Protein AF-0000000069270403 (afdb_homodimer)

Foldseek 3Di:
DAFDDWDDAQFWIKTAGPQQAIAIAGDCQQDRPPPVCRVVRHHFFDDWADARRKIWTAGPQQAIQIAHHCQQDNDPPVCRVVRGGFWDDWDGAHRWIWTAGPQQAIQIAHHCQQDNDPPVCRVVRGGQFDDWDHANRWIWTAGPQQAIQIAHHCQQDRPPPVCRVVRGGFWDDWDYYHRKIWTAGQQQFIQIAHHCVPTNDPPVCRVVRRHHRDDDDD/DAWDDWDDAQFWIKTADPQQAIQIAGDCQQDRPPPVCRVVRHHFFDDWADARRKIWTAGPQQAIQIAHHCQQDNDPPVCRVVRGGFWDDWDGAHRWIWTAGPQQAIQIAHHCQQDNDPPVCRVVRGGQFDDWDHANRWIWTAGPQQAIQIAHHCQQDRPPPVCRVVRGGFWDDWDYYHRKIWTAGQQQFIQIAHHCVPTNDPPVCRVVRRHHRDDDDD

Structure (mmCIF, N/CA/C/O backbone):
data_AF-0000000069270403-model_v1
#
loop_
_entity.id
_entity.type
_entity.pdbx_description
1 polymer 'Uncharacterized protein'
#
loop_
_atom_site.group_PDB
_atom_site.id
_atom_site.type_symbol
_atom_site.label_atom_id
_atom_site.label_alt_id
_atom_site.label_comp_id
_atom_site.label_asym_id
_atom_site.label_entity_id
_atom_site.label_seq_id
_atom_site.pdbx_PDB_ins_code
_atom_site.Cartn_x
_atom_site.Cartn_y
_atom_site.Cartn_z
_atom_site.occupancy
_atom_site.B_iso_or_equiv
_atom_site.auth_seq_id
_atom_site.auth_comp_id
_atom_site.auth_asym_id
_atom_site.auth_atom_id
_atom_site.pdbx_PDB_model_num
ATOM 1 N N . GLU A 1 1 ? -22.312 -12.078 11.703 1 66.5 1 GLU A N 1
ATOM 2 C CA . GLU A 1 1 ? -20.875 -12.281 11.539 1 66.5 1 GLU A CA 1
ATOM 3 C C . GLU A 1 1 ? -20.219 -11.062 10.898 1 66.5 1 GLU A C 1
ATOM 5 O O . GLU A 1 1 ? -20.828 -10.391 10.062 1 66.5 1 GLU A O 1
ATOM 10 N N . GLY A 1 2 ? -19.234 -10.477 11.453 1 81.5 2 GLY A N 1
ATOM 11 C CA . GLY A 1 2 ? -18.734 -9.133 11.203 1 81.5 2 GLY A CA 1
ATOM 12 C C . GLY A 1 2 ? -17.656 -9.094 10.133 1 81.5 2 GLY A C 1
ATOM 13 O O . GLY A 1 2 ? -17.125 -10.125 9.742 1 81.5 2 GLY A O 1
ATOM 14 N N . VAL A 1 3 ? -17.484 -7.992 9.484 1 86.19 3 VAL A N 1
ATOM 15 C CA . VAL A 1 3 ? -16.453 -7.738 8.477 1 86.19 3 VAL A CA 1
ATOM 16 C C . VAL A 1 3 ? -15.078 -7.77 9.133 1 86.19 3 VAL A C 1
ATOM 18 O O . VAL A 1 3 ? -14.859 -7.125 10.164 1 86.19 3 VAL A O 1
ATOM 21 N N . VAL A 1 4 ? -14.117 -8.531 8.586 1 86 4 VAL A N 1
ATOM 22 C CA . VAL A 1 4 ? -12.797 -8.656 9.188 1 86 4 VAL A CA 1
ATOM 23 C C . VAL A 1 4 ? -11.75 -8.016 8.281 1 86 4 VAL A C 1
ATOM 25 O O . VAL A 1 4 ? -10.641 -7.703 8.719 1 86 4 VAL A O 1
ATOM 28 N N . GLN A 1 5 ? -12.016 -7.809 7.066 1 89.25 5 GLN A N 1
ATOM 29 C CA . GLN A 1 5 ? -11.125 -7.176 6.102 1 89.25 5 GLN A CA 1
ATOM 30 C C . GLN A 1 5 ? -11.914 -6.449 5.012 1 89.25 5 GLN A C 1
ATOM 32 O O . GLN A 1 5 ? -12.922 -6.969 4.52 1 89.25 5 GLN A O 1
ATOM 37 N N . ILE A 1 6 ? -11.516 -5.203 4.633 1 93 6 ILE A N 1
ATOM 38 C CA . ILE A 1 6 ? -11.992 -4.531 3.428 1 93 6 ILE A CA 1
ATOM 39 C C . ILE A 1 6 ? -10.805 -4.145 2.547 1 93 6 ILE A C 1
ATOM 41 O O . ILE A 1 6 ? -9.797 -3.643 3.043 1 93 6 ILE A O 1
ATOM 45 N N . VAL A 1 7 ? -10.93 -4.457 1.303 1 94.62 7 VAL A N 1
ATOM 46 C CA . VAL A 1 7 ? -9.906 -4.109 0.329 1 94.62 7 VAL A CA 1
ATOM 47 C C . VAL A 1 7 ? -10.539 -3.418 -0.874 1 94.62 7 VAL A C 1
ATOM 49 O O . VAL A 1 7 ? -11.633 -3.793 -1.307 1 94.62 7 VAL A O 1
ATOM 52 N N . GLY A 1 8 ? -9.852 -2.371 -1.312 1 95.5 8 GLY A N 1
ATOM 53 C CA . GLY A 1 8 ? -10.305 -1.69 -2.512 1 95.5 8 GLY A CA 1
ATOM 54 C C . GLY A 1 8 ? -9.344 -1.823 -3.678 1 95.5 8 GLY A C 1
ATOM 55 O O . GLY A 1 8 ? -8.125 -1.783 -3.492 1 95.5 8 GLY A O 1
ATOM 56 N N . ASN A 1 9 ? -9.875 -2.117 -4.797 1 97.12 9 ASN A N 1
ATOM 57 C CA . ASN A 1 9 ? -9.125 -1.795 -6.008 1 97.12 9 ASN A CA 1
ATOM 58 C C . ASN A 1 9 ? -9.477 -0.404 -6.527 1 97.12 9 ASN A C 1
ATOM 60 O O . ASN A 1 9 ? -9.984 0.434 -5.781 1 97.12 9 ASN A O 1
ATOM 64 N N . ASP A 1 10 ? -9.18 -0.104 -7.727 1 96.69 10 ASP A N 1
ATOM 65 C CA . ASP A 1 10 ? -9.375 1.269 -8.188 1 96.69 10 ASP A CA 1
ATOM 66 C C . ASP A 1 10 ? -10.859 1.573 -8.383 1 96.69 10 ASP A C 1
ATOM 68 O O . ASP A 1 10 ? -11.25 2.736 -8.5 1 96.69 10 ASP A O 1
ATOM 72 N N . TYR A 1 11 ? -11.688 0.527 -8.398 1 97.25 11 TYR A N 1
ATOM 73 C CA . TYR A 1 11 ? -13.055 0.719 -8.883 1 97.25 11 TYR A CA 1
ATOM 74 C C . TYR A 1 11 ? -14.062 0.115 -7.918 1 97.25 11 TYR A C 1
ATOM 76 O O . TYR A 1 11 ? -15.273 0.311 -8.07 1 97.25 11 TYR A O 1
ATOM 84 N N . ALA A 1 12 ? -13.625 -0.629 -6.953 1 97.69 12 ALA A N 1
ATOM 85 C CA . ALA A 1 12 ? -14.555 -1.398 -6.133 1 97.69 12 ALA A CA 1
ATOM 86 C C . ALA A 1 12 ? -13.93 -1.761 -4.789 1 97.69 12 ALA A C 1
ATOM 88 O O . ALA A 1 12 ? -12.727 -1.577 -4.586 1 97.69 12 ALA A O 1
ATOM 89 N N . PHE A 1 13 ? -14.758 -2.154 -3.906 1 96.56 13 PHE A N 1
ATOM 90 C CA . PHE A 1 13 ? -14.336 -2.719 -2.627 1 96.56 13 PHE A CA 1
ATOM 91 C C . PHE A 1 13 ? -14.789 -4.168 -2.504 1 96.56 13 PHE A C 1
ATOM 93 O O . PHE A 1 13 ? -15.789 -4.57 -3.109 1 96.56 13 PHE A O 1
ATOM 100 N N . ALA A 1 14 ? -14.086 -4.957 -1.771 1 95.75 14 ALA A N 1
ATOM 101 C CA . ALA A 1 14 ? -14.469 -6.289 -1.311 1 95.75 14 ALA A CA 1
ATOM 102 C C . ALA A 1 14 ? -14.273 -6.426 0.197 1 95.75 14 ALA A C 1
ATOM 104 O O . ALA A 1 14 ? -13.242 -6.02 0.735 1 95.75 14 ALA A O 1
ATOM 105 N N . ALA A 1 15 ? -15.219 -6.926 0.863 1 93.31 15 ALA A N 1
ATOM 106 C CA . ALA A 1 15 ? -15.172 -7.16 2.305 1 93.31 15 ALA A CA 1
ATOM 107 C C . ALA A 1 15 ? -15.211 -8.648 2.621 1 93.31 15 ALA A C 1
ATOM 109 O O . ALA A 1 15 ? -16.078 -9.375 2.117 1 93.31 15 ALA A O 1
ATOM 110 N N . ALA A 1 16 ? -14.305 -9.148 3.352 1 92.56 16 ALA A N 1
ATOM 111 C CA . ALA A 1 16 ? -14.336 -10.508 3.893 1 92.56 16 ALA A CA 1
ATOM 112 C C . ALA A 1 16 ? -14.914 -10.523 5.305 1 92.56 16 ALA A C 1
ATOM 114 O O . ALA A 1 16 ? -14.578 -9.672 6.129 1 92.56 16 ALA A O 1
ATOM 115 N N . LYS A 1 17 ? -15.734 -11.477 5.555 1 90.94 17 LYS A N 1
ATOM 116 C CA . LYS A 1 17 ? -16.391 -11.594 6.852 1 90.94 17 LYS A CA 1
ATOM 117 C C . LYS A 1 17 ? -15.773 -12.711 7.684 1 90.94 17 LYS A C 1
ATOM 119 O O . LYS A 1 17 ? -15.031 -13.547 7.16 1 90.94 17 LYS A O 1
ATOM 124 N N . SER A 1 18 ? -16.188 -12.758 8.984 1 88.31 18 SER A N 1
ATOM 125 C CA . SER A 1 18 ? -15.617 -13.711 9.93 1 88.31 18 SER A CA 1
ATOM 126 C C . SER A 1 18 ? -16.062 -15.133 9.609 1 88.31 18 SER A C 1
ATOM 128 O O . SER A 1 18 ? -15.383 -16.094 9.977 1 88.31 18 SER A O 1
ATOM 130 N N . ASP A 1 19 ? -17.203 -15.352 8.914 1 90.12 19 ASP A N 1
ATOM 131 C CA . ASP A 1 19 ? -17.672 -16.688 8.547 1 90.12 19 ASP A CA 1
ATOM 132 C C . ASP A 1 19 ? -17.016 -17.156 7.258 1 90.12 19 ASP A C 1
ATOM 134 O O . ASP A 1 19 ? -17.312 -18.25 6.773 1 90.12 19 ASP A O 1
ATOM 138 N N . GLY A 1 20 ? -16.156 -16.359 6.727 1 93.38 20 GLY A N 1
ATOM 139 C CA . GLY A 1 20 ? -15.383 -16.734 5.559 1 93.38 20 GLY A CA 1
ATOM 140 C C . GLY A 1 20 ? -16.031 -16.344 4.25 1 93.38 20 GLY A C 1
ATOM 141 O O . GLY A 1 20 ? -15.555 -16.703 3.174 1 93.38 20 GLY A O 1
ATOM 142 N N . SER A 1 21 ? -17.172 -15.648 4.285 1 94.5 21 SER A N 1
ATOM 143 C CA . SER A 1 21 ? -17.828 -15.188 3.062 1 94.5 21 SER A CA 1
ATOM 144 C C . SER A 1 21 ? -17.266 -13.836 2.613 1 94.5 21 SER A C 1
ATOM 146 O O . SER A 1 21 ? -16.547 -13.18 3.365 1 94.5 21 SER A O 1
ATOM 148 N N . VAL A 1 22 ? -17.609 -13.43 1.358 1 95.06 22 VAL A N 1
ATOM 149 C CA . VAL A 1 22 ? -17.109 -12.195 0.774 1 95.06 22 VAL A CA 1
ATOM 150 C C . VAL A 1 22 ? -18.266 -11.406 0.164 1 95.06 22 VAL A C 1
ATOM 152 O O . VAL A 1 22 ? -19.156 -11.984 -0.46 1 95.06 22 VAL A O 1
ATOM 155 N N . ILE A 1 23 ? -18.266 -10.086 0.324 1 94.62 23 ILE A N 1
ATOM 156 C CA . ILE A 1 23 ? -19.188 -9.156 -0.307 1 94.62 23 ILE A CA 1
ATOM 157 C C . ILE A 1 23 ? -18.422 -8.117 -1.118 1 94.62 23 ILE A C 1
ATOM 159 O O . ILE A 1 23 ? -17.453 -7.527 -0.623 1 94.62 23 ILE A O 1
ATOM 163 N N . SER A 1 24 ? -18.781 -7.941 -2.348 1 96 24 SER A N 1
ATOM 164 C CA . SER A 1 24 ? -18.156 -6.922 -3.184 1 96 24 SER A CA 1
ATOM 165 C C . SER A 1 24 ? -19.172 -5.883 -3.646 1 96 24 SER A C 1
ATOM 167 O O . SER A 1 24 ? -20.359 -6.184 -3.766 1 96 24 SER A O 1
ATOM 169 N N . TRP A 1 25 ? -18.781 -4.68 -3.822 1 96.5 25 TRP A N 1
ATOM 170 C CA . TRP A 1 25 ? -19.625 -3.619 -4.371 1 96.5 25 TRP A CA 1
ATOM 171 C C . TRP A 1 25 ? -18.781 -2.592 -5.125 1 96.5 25 TRP A C 1
ATOM 173 O O . TRP A 1 25 ? -17.562 -2.564 -4.992 1 96.5 25 TRP A O 1
ATOM 183 N N . GLY A 1 26 ? -19.406 -1.693 -5.922 1 97.31 26 GLY A N 1
ATOM 184 C CA . GLY A 1 26 ? -18.75 -0.756 -6.816 1 97.31 26 GLY A CA 1
ATOM 185 C C . GLY A 1 26 ? -19.031 -1.025 -8.281 1 97.31 26 GLY A C 1
ATOM 186 O O . GLY A 1 26 ? -20.141 -1.45 -8.633 1 97.31 26 GLY A O 1
ATOM 187 N N . ASP A 1 27 ? -18.016 -0.775 -9.125 1 97.81 27 ASP A N 1
ATOM 188 C CA . ASP A 1 27 ? -18.188 -0.987 -10.555 1 97.81 27 ASP A CA 1
ATOM 189 C C . ASP A 1 27 ? -18.312 -2.473 -10.883 1 97.81 27 ASP A C 1
ATOM 191 O O . ASP A 1 27 ? -17.406 -3.258 -10.586 1 97.81 27 ASP A O 1
ATOM 195 N N . SER A 1 28 ? -19.312 -2.836 -11.547 1 97.19 28 SER A N 1
ATOM 196 C CA . SER A 1 28 ? -19.641 -4.242 -11.75 1 97.19 28 SER A CA 1
ATOM 197 C C . SER A 1 28 ? -18.594 -4.938 -12.617 1 97.19 28 SER A C 1
ATOM 199 O O . SER A 1 28 ? -18.266 -6.102 -12.383 1 97.19 28 SER A O 1
ATOM 201 N N . GLY A 1 29 ? -18.031 -4.301 -13.516 1 97.19 29 GLY A N 1
ATOM 202 C CA . GLY A 1 29 ? -17.094 -4.902 -14.453 1 97.19 29 GLY A CA 1
ATOM 203 C C . GLY A 1 29 ? -15.68 -5 -13.906 1 97.19 29 GLY A C 1
ATOM 204 O O . GLY A 1 29 ? -14.844 -5.727 -14.445 1 97.19 29 GLY A O 1
ATOM 205 N N . GLN A 1 30 ? -15.453 -4.309 -12.797 1 98.06 30 GLN A N 1
ATOM 206 C CA . GLN A 1 30 ? -14.094 -4.211 -12.289 1 98.06 30 GLN A CA 1
ATOM 207 C C . GLN A 1 30 ? -14 -4.715 -10.852 1 98.06 30 GLN A C 1
ATOM 209 O O . GLN A 1 30 ? -13.172 -4.238 -10.078 1 98.06 30 GLN A O 1
ATOM 214 N N . GLY A 1 31 ? -14.875 -5.68 -10.461 1 97.75 31 GLY A N 1
ATOM 215 C CA . GLY A 1 31 ? -14.766 -6.359 -9.188 1 97.75 31 GLY A CA 1
ATOM 216 C C . GLY A 1 31 ? -15.922 -6.074 -8.25 1 97.75 31 GLY A C 1
ATOM 217 O O . GLY A 1 31 ? -16.047 -6.703 -7.199 1 97.75 31 GLY A O 1
ATOM 218 N N . GLY A 1 32 ? -16.766 -5.133 -8.688 1 97.75 32 GLY A N 1
ATOM 219 C CA . GLY A 1 32 ? -17.906 -4.793 -7.84 1 97.75 32 GLY A CA 1
ATOM 220 C C . GLY A 1 32 ? -19 -5.852 -7.852 1 97.75 32 GLY A C 1
ATOM 221 O O . GLY A 1 32 ? -19.859 -5.867 -6.973 1 97.75 32 GLY A O 1
ATOM 222 N N . ASP A 1 33 ? -19 -6.656 -8.875 1 97.5 33 ASP A N 1
ATOM 223 C CA . ASP A 1 33 ? -19.953 -7.75 -9.008 1 97.5 33 ASP A CA 1
ATOM 224 C C . ASP A 1 33 ? -19.25 -9.109 -8.945 1 97.5 33 ASP A C 1
ATOM 226 O O . ASP A 1 33 ? -18.516 -9.469 -9.859 1 97.5 33 ASP A O 1
ATOM 230 N N . SER A 1 34 ? -19.5 -9.883 -7.844 1 96.44 34 SER A N 1
ATOM 231 C CA . SER A 1 34 ? -18.891 -11.195 -7.676 1 96.44 34 SER A CA 1
ATOM 232 C C . SER A 1 34 ? -19.906 -12.312 -7.93 1 96.44 34 SER A C 1
ATOM 234 O O . SER A 1 34 ? -19.688 -13.453 -7.5 1 96.44 34 SER A O 1
ATOM 236 N N . SER A 1 35 ? -21.016 -12.078 -8.562 1 95.94 35 SER A N 1
ATOM 237 C CA . SER A 1 35 ? -22.109 -13.016 -8.711 1 95.94 35 SER A CA 1
ATOM 238 C C . SER A 1 35 ? -21.656 -14.297 -9.406 1 95.94 35 SER A C 1
ATOM 240 O O . SER A 1 35 ? -22.141 -15.391 -9.086 1 95.94 35 SER A O 1
ATOM 242 N N . ARG A 1 36 ? -20.734 -14.234 -10.32 1 94.75 36 ARG A N 1
ATOM 243 C CA . ARG A 1 36 ? -20.297 -15.383 -11.109 1 94.75 36 ARG A CA 1
ATOM 244 C C . ARG A 1 36 ? -19.562 -16.391 -10.234 1 94.75 36 ARG A C 1
ATOM 246 O O . ARG A 1 36 ? -19.469 -17.562 -10.578 1 94.75 36 ARG A O 1
ATOM 253 N N . VAL A 1 37 ? -19 -15.93 -9.141 1 96.94 37 VAL A N 1
ATOM 254 C CA . VAL A 1 37 ? -18.234 -16.828 -8.281 1 96.94 37 VAL A CA 1
ATOM 255 C C . VAL A 1 37 ? -18.828 -16.828 -6.875 1 96.94 37 VAL A C 1
ATOM 257 O O . VAL A 1 37 ? -18.188 -17.266 -5.918 1 96.94 37 VAL A O 1
ATOM 260 N N . GLU A 1 38 ? -19.953 -16.297 -6.691 1 95.75 38 GLU A N 1
ATOM 261 C CA . GLU A 1 38 ? -20.578 -16.109 -5.387 1 95.75 38 GLU A CA 1
ATOM 262 C C . GLU A 1 38 ? -20.656 -17.422 -4.609 1 95.75 38 GLU A C 1
ATOM 264 O O . GLU A 1 38 ? -20.438 -17.438 -3.396 1 95.75 38 GLU A O 1
ATOM 269 N N . ASP A 1 39 ? -21 -18.547 -5.238 1 96.56 39 ASP A N 1
ATOM 270 C CA . ASP A 1 39 ? -21.141 -19.844 -4.594 1 96.56 39 ASP A CA 1
ATOM 271 C C . ASP A 1 39 ? -19.812 -20.297 -3.98 1 96.56 39 ASP A C 1
ATOM 273 O O . ASP A 1 39 ? -19.797 -21.078 -3.023 1 96.56 39 ASP A O 1
ATOM 277 N N . ARG A 1 40 ? -18.719 -19.844 -4.492 1 97.19 40 ARG A N 1
ATOM 278 C CA . ARG A 1 40 ? -17.391 -20.219 -4.031 1 97.19 40 ARG A CA 1
ATOM 279 C C . ARG A 1 40 ? -16.859 -19.25 -2.984 1 97.19 40 ARG A C 1
ATOM 281 O O . ARG A 1 40 ? -15.805 -19.469 -2.396 1 97.19 40 ARG A O 1
ATOM 288 N N . LEU A 1 41 ? -17.562 -18.172 -2.789 1 97.25 41 LEU A N 1
ATOM 289 C CA . LEU A 1 41 ? -17.141 -17.125 -1.864 1 97.25 41 LEU A CA 1
ATOM 290 C C . LEU A 1 41 ? -18.016 -17.125 -0.613 1 97.25 41 LEU A C 1
ATOM 292 O O . LEU A 1 41 ? -18.062 -16.125 0.11 1 97.25 41 LEU A O 1
ATOM 296 N N . GLN A 1 42 ? -18.641 -18.188 -0.296 1 96.5 42 GLN A N 1
ATOM 297 C CA . GLN A 1 42 ? -19.594 -18.219 0.8 1 96.5 42 GLN A CA 1
ATOM 298 C C . GLN A 1 42 ? -18.922 -18.641 2.107 1 96.5 42 GLN A C 1
ATOM 300 O O . GLN A 1 42 ? -19.5 -18.469 3.186 1 96.5 42 GLN A O 1
ATOM 305 N N . GLU A 1 43 ? -17.766 -19.219 1.954 1 95.69 43 GLU A N 1
ATOM 306 C CA . GLU A 1 43 ? -17.078 -19.688 3.16 1 95.69 43 GLU A CA 1
ATOM 307 C C . GLU A 1 43 ? -15.594 -19.906 2.9 1 95.69 43 GLU A C 1
ATOM 309 O O . GLU A 1 43 ? -15.164 -19.984 1.747 1 95.69 43 GLU A O 1
ATOM 314 N N . GLY A 1 44 ? -14.836 -19.875 3.938 1 96.25 44 GLY A N 1
ATOM 315 C CA . GLY A 1 44 ? -13.469 -20.375 3.912 1 96.25 44 GLY A CA 1
ATOM 316 C C . GLY A 1 44 ? -12.461 -19.328 3.48 1 96.25 44 GLY A C 1
ATOM 317 O O . GLY A 1 44 ? -11.25 -19.562 3.516 1 96.25 44 GLY A O 1
ATOM 318 N N . VAL A 1 45 ? -12.898 -18.094 3.057 1 95.44 45 VAL A N 1
ATOM 319 C CA . VAL A 1 45 ? -11.977 -17.062 2.613 1 95.44 45 VAL A CA 1
ATOM 320 C C . VAL A 1 45 ? -11.211 -16.5 3.811 1 95.44 45 VAL A C 1
ATOM 322 O O . VAL A 1 45 ? -11.805 -16.156 4.832 1 95.44 45 VAL A O 1
ATOM 325 N N . VAL A 1 46 ? -9.898 -16.359 3.68 1 93.5 46 VAL A N 1
ATOM 326 C CA . VAL A 1 46 ? -9.07 -15.891 4.789 1 93.5 46 VAL A CA 1
ATOM 327 C C . VAL A 1 46 ? -8.375 -14.594 4.398 1 93.5 46 VAL A C 1
ATOM 329 O O . VAL A 1 46 ? -7.945 -13.828 5.266 1 93.5 46 VAL A O 1
ATOM 332 N N . GLN A 1 47 ? -8.312 -14.344 3.137 1 93.81 47 GLN A N 1
ATOM 333 C CA . GLN A 1 47 ? -7.695 -13.117 2.66 1 93.81 47 GLN A CA 1
ATOM 334 C C . GLN A 1 47 ? -8.227 -12.727 1.282 1 93.81 47 GLN A C 1
ATOM 336 O O . GLN A 1 47 ? -8.438 -13.594 0.43 1 93.81 47 GLN A O 1
ATOM 341 N N . VAL A 1 48 ? -8.414 -11.414 1.071 1 96.31 48 VAL A N 1
ATOM 342 C CA . VAL A 1 48 ? -8.711 -10.883 -0.256 1 96.31 48 VAL A CA 1
ATOM 343 C C . VAL A 1 48 ? -7.605 -9.922 -0.685 1 96.31 48 VAL A C 1
ATOM 345 O O . VAL A 1 48 ? -7.145 -9.102 0.112 1 96.31 48 VAL A O 1
ATOM 348 N N . VAL A 1 49 ? -7.164 -10.055 -1.89 1 96.81 49 VAL A N 1
ATOM 349 C CA . VAL A 1 49 ? -6.152 -9.18 -2.48 1 96.81 49 VAL A CA 1
ATOM 350 C C . VAL A 1 49 ? -6.715 -8.523 -3.74 1 96.81 49 VAL A C 1
ATOM 352 O O . VAL A 1 49 ? -7.555 -9.102 -4.434 1 96.81 49 VAL A O 1
ATOM 355 N N . ALA A 1 50 ? -6.262 -7.305 -3.926 1 97.38 50 ALA A N 1
ATOM 356 C CA . ALA A 1 50 ? -6.715 -6.578 -5.109 1 97.38 50 ALA A CA 1
ATOM 357 C C . ALA A 1 50 ? -5.547 -6.254 -6.035 1 97.38 50 ALA A C 1
ATOM 359 O O . ALA A 1 50 ? -4.395 -6.211 -5.598 1 97.38 50 ALA A O 1
ATOM 360 N N . ASN A 1 51 ? -5.773 -6.129 -7.277 1 97.19 51 ASN A N 1
ATOM 361 C CA . ASN A 1 51 ? -4.949 -5.336 -8.18 1 97.19 51 ASN A CA 1
ATOM 362 C C . ASN A 1 51 ? -5.703 -4.113 -8.695 1 97.19 51 ASN A C 1
ATOM 364 O O . ASN A 1 51 ? -6.488 -3.508 -7.969 1 97.19 51 ASN A O 1
ATOM 368 N N . GLY A 1 52 ? -5.453 -3.648 -9.844 1 96.94 52 GLY A N 1
ATOM 369 C CA . GLY A 1 52 ? -6.086 -2.418 -10.289 1 96.94 52 GLY A CA 1
ATOM 370 C C . GLY A 1 52 ? -7.578 -2.568 -10.523 1 96.94 52 GLY A C 1
ATOM 371 O O . GLY A 1 52 ? -8.344 -1.625 -10.312 1 96.94 52 GLY A O 1
ATOM 372 N N . ALA A 1 53 ? -7.984 -3.754 -10.984 1 98.19 53 ALA A N 1
ATOM 373 C CA . ALA A 1 53 ? -9.383 -3.869 -11.398 1 98.19 53 ALA A CA 1
ATOM 374 C C . ALA A 1 53 ? -9.922 -5.27 -11.125 1 98.19 53 ALA A C 1
ATOM 376 O O . ALA A 1 53 ? -10.906 -5.691 -11.734 1 98.19 53 ALA A O 1
ATOM 377 N N . ALA A 1 54 ? -9.281 -6.004 -10.32 1 98.44 54 ALA A N 1
ATOM 378 C CA . ALA A 1 54 ? -9.711 -7.367 -10.016 1 98.44 54 ALA A CA 1
ATOM 379 C C . ALA A 1 54 ? -9.344 -7.75 -8.578 1 98.44 54 ALA A C 1
ATOM 381 O O . ALA A 1 54 ? -8.516 -7.086 -7.949 1 98.44 54 ALA A O 1
ATOM 382 N N . PHE A 1 55 ? -10 -8.75 -8.094 1 98.38 55 PHE A N 1
ATOM 383 C CA . PHE A 1 55 ? -9.734 -9.289 -6.762 1 98.38 55 PHE A CA 1
ATOM 384 C C . PHE A 1 55 ? -9.359 -10.766 -6.836 1 98.38 55 PHE A C 1
ATOM 386 O O . PHE A 1 55 ? -9.766 -11.469 -7.766 1 98.38 55 PHE A O 1
ATOM 393 N N . ALA A 1 56 ? -8.594 -11.227 -5.918 1 98.5 56 ALA A N 1
ATOM 394 C CA . ALA A 1 56 ? -8.297 -12.633 -5.656 1 98.5 56 ALA A CA 1
ATOM 395 C C . ALA A 1 56 ? -8.539 -12.984 -4.191 1 98.5 56 ALA A C 1
ATOM 397 O O . ALA A 1 56 ? -7.973 -12.352 -3.295 1 98.5 56 ALA A O 1
ATOM 398 N N . ALA A 1 57 ? -9.359 -13.922 -3.889 1 97.88 57 ALA A N 1
ATOM 399 C CA . ALA A 1 57 ? -9.633 -14.414 -2.543 1 97.88 57 ALA A CA 1
ATOM 400 C C . ALA A 1 57 ? -8.891 -15.719 -2.275 1 97.88 57 ALA A C 1
ATOM 402 O O . ALA A 1 57 ? -8.977 -16.672 -3.064 1 97.88 57 ALA A O 1
ATOM 403 N N . VAL A 1 58 ? -8.18 -15.797 -1.256 1 97.5 58 VAL A N 1
ATOM 404 C CA . VAL A 1 58 ? -7.477 -17 -0.829 1 97.5 58 VAL A CA 1
ATOM 405 C C . VAL A 1 58 ? -8.273 -17.703 0.27 1 97.5 58 VAL A C 1
ATOM 407 O O . VAL A 1 58 ? -8.664 -17.078 1.256 1 97.5 58 VAL A O 1
ATOM 410 N N . LYS A 1 59 ? -8.461 -18.953 0.126 1 97.19 59 LYS A N 1
ATOM 411 C CA . LYS A 1 59 ? -9.211 -19.734 1.109 1 97.19 59 LYS A CA 1
ATOM 412 C C . LYS A 1 59 ? -8.273 -20.469 2.059 1 97.19 59 LYS A C 1
ATOM 414 O O . LYS A 1 59 ? -7.078 -20.594 1.791 1 97.19 59 LYS A O 1
ATOM 419 N N . SER A 1 60 ? -8.82 -21 3.146 1 96.44 60 SER A N 1
ATOM 420 C CA . SER A 1 60 ? -8.055 -21.688 4.184 1 96.44 60 SER A CA 1
ATOM 421 C C . SER A 1 60 ? -7.398 -22.953 3.641 1 96.44 60 SER A C 1
ATOM 423 O O . SER A 1 60 ? -6.359 -23.391 4.145 1 96.44 60 SER A O 1
ATOM 425 N N . ASP A 1 61 ? -7.953 -23.578 2.611 1 95.44 61 ASP A N 1
ATOM 426 C CA . ASP A 1 61 ? -7.375 -24.781 2.031 1 95.44 61 ASP A CA 1
ATOM 427 C C . ASP A 1 61 ? -6.332 -24.438 0.97 1 95.44 61 ASP A C 1
ATOM 429 O O . ASP A 1 61 ? -5.773 -25.328 0.33 1 95.44 61 ASP A O 1
ATOM 433 N N . GLY A 1 62 ? -6.137 -23.203 0.758 1 97.06 62 GLY A N 1
ATOM 434 C CA . GLY A 1 62 ? -5.105 -22.75 -0.159 1 97.06 62 GLY A CA 1
ATOM 435 C C . GLY A 1 62 ? -5.609 -22.547 -1.576 1 97.06 62 GLY A C 1
ATOM 436 O O . GLY A 1 62 ? -4.828 -22.25 -2.484 1 97.06 62 GLY A O 1
ATOM 437 N N . SER A 1 63 ? -6.887 -22.781 -1.837 1 97.94 63 SER A N 1
ATOM 438 C CA . SER A 1 63 ? -7.422 -22.484 -3.162 1 97.94 63 SER A CA 1
ATOM 439 C C . SER A 1 63 ? -7.641 -20.984 -3.348 1 97.94 63 SER A C 1
ATOM 441 O O . SER A 1 63 ? -7.688 -20.234 -2.371 1 97.94 63 SER A O 1
ATOM 443 N N . VAL A 1 64 ? -7.746 -20.516 -4.602 1 98.38 64 VAL A N 1
ATOM 444 C CA . VAL A 1 64 ? -7.875 -19.094 -4.922 1 98.38 64 VAL A CA 1
ATOM 445 C C . VAL A 1 64 ? -9.07 -18.875 -5.848 1 98.38 64 VAL A C 1
ATOM 447 O O . VAL A 1 64 ? -9.25 -19.609 -6.82 1 98.38 64 VAL A O 1
ATOM 450 N N . ILE A 1 65 ? -9.875 -17.891 -5.578 1 98.56 65 ILE A N 1
ATOM 451 C CA . ILE A 1 65 ? -11.008 -17.484 -6.398 1 98.56 65 ILE A CA 1
ATOM 452 C C . ILE A 1 65 ? -10.805 -16.047 -6.879 1 98.56 65 ILE A C 1
ATOM 454 O O . ILE A 1 65 ? -10.516 -15.148 -6.082 1 98.56 65 ILE A O 1
ATOM 458 N N . THR A 1 66 ? -10.945 -15.867 -8.156 1 98.56 66 THR A N 1
ATOM 459 C CA . THR A 1 66 ? -10.727 -14.531 -8.695 1 98.56 66 THR A CA 1
ATOM 460 C C . THR A 1 66 ? -11.992 -13.992 -9.352 1 98.56 66 THR A C 1
ATOM 462 O O . THR A 1 66 ? -12.844 -14.766 -9.805 1 98.56 66 THR A O 1
ATOM 465 N N . TRP A 1 67 ? -12.203 -12.695 -9.352 1 98.44 67 TRP A N 1
ATOM 466 C CA . TRP A 1 67 ? -13.281 -12.031 -10.078 1 98.44 67 TRP A CA 1
ATOM 467 C C . TRP A 1 67 ? -12.906 -10.594 -10.414 1 98.44 67 TRP A C 1
ATOM 469 O O . TRP A 1 67 ? -11.922 -10.062 -9.883 1 98.44 67 TRP A O 1
ATOM 479 N N . GLY A 1 68 ? -13.672 -9.914 -11.312 1 98.31 68 GLY A N 1
ATOM 480 C CA . GLY A 1 68 ? -13.391 -8.578 -11.82 1 98.31 68 GLY A CA 1
ATOM 481 C C . GLY A 1 68 ? -13.102 -8.562 -13.312 1 98.31 68 GLY A C 1
ATOM 482 O O . GLY A 1 68 ? -13.625 -9.391 -14.062 1 98.31 68 GLY A O 1
ATOM 483 N N . ASP A 1 69 ? -12.281 -7.625 -13.719 1 98.5 69 ASP A N 1
ATOM 484 C CA . ASP A 1 69 ? -11.93 -7.508 -15.133 1 98.5 69 ASP A CA 1
ATOM 485 C C . ASP A 1 69 ? -11.188 -8.742 -15.625 1 98.5 69 ASP A C 1
ATOM 487 O O . ASP A 1 69 ? -10.102 -9.062 -15.117 1 98.5 69 ASP A 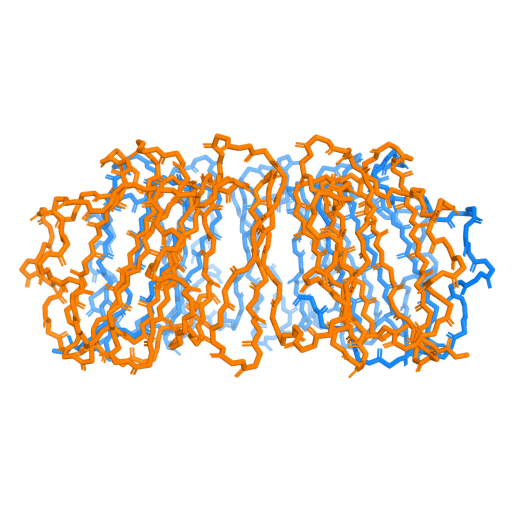O 1
ATOM 491 N N . SER A 1 70 ? -11.656 -9.32 -16.609 1 97.31 70 SER A N 1
ATOM 492 C CA . SER A 1 70 ? -11.133 -10.602 -17.078 1 97.31 70 SER A CA 1
ATOM 493 C C . SER A 1 70 ? -9.75 -10.438 -17.688 1 97.31 70 SER A C 1
ATOM 495 O O . SER A 1 70 ? -8.938 -11.367 -17.656 1 97.31 70 SER A O 1
ATOM 497 N N . GLY A 1 71 ? -9.453 -9.32 -18.156 1 96 71 GLY A N 1
ATOM 498 C CA . GLY A 1 71 ? -8.195 -9.086 -18.859 1 96 71 GLY A CA 1
ATOM 499 C C . GLY A 1 71 ? -7.031 -8.812 -17.922 1 96 71 GLY A C 1
ATOM 500 O O . GLY A 1 71 ? -5.875 -8.82 -18.344 1 96 71 GLY A O 1
ATOM 501 N N . VAL A 1 72 ? -7.355 -8.656 -16.625 1 97.56 72 VAL A N 1
ATOM 502 C CA . VAL A 1 72 ? -6.27 -8.242 -15.75 1 97.56 72 VAL A CA 1
ATOM 503 C C . VAL A 1 72 ? -6.207 -9.164 -14.531 1 97.56 72 VAL A C 1
ATOM 505 O O . VAL A 1 72 ? -5.777 -8.742 -13.453 1 97.56 72 VAL A O 1
ATOM 508 N N . GLY A 1 73 ? -6.738 -10.336 -14.664 1 97.62 73 GLY A N 1
ATOM 509 C CA . GLY A 1 73 ? -6.586 -11.328 -13.617 1 97.62 73 GLY A CA 1
ATOM 510 C C . GLY A 1 73 ? -7.902 -11.711 -12.969 1 97.62 73 GLY A C 1
ATOM 511 O O . GLY A 1 73 ? -7.941 -12.594 -12.109 1 97.62 73 GLY A O 1
ATOM 512 N N . GLY A 1 74 ? -8.984 -11.016 -13.383 1 98.25 74 GLY A N 1
ATOM 513 C CA . GLY A 1 74 ? -10.297 -11.414 -12.891 1 98.25 74 GLY A CA 1
ATOM 514 C C . GLY A 1 74 ? -10.703 -12.805 -13.336 1 98.25 74 GLY A C 1
ATOM 515 O O . GLY A 1 74 ? -11.562 -13.43 -12.711 1 98.25 74 GLY A O 1
ATOM 516 N N . ASP A 1 75 ? -10.188 -13.219 -14.438 1 97.38 75 ASP A N 1
ATOM 517 C CA . ASP A 1 75 ? -10.375 -14.562 -14.961 1 97.38 75 ASP A CA 1
ATOM 518 C C . ASP A 1 75 ? -9.109 -15.398 -14.781 1 97.38 75 ASP A C 1
ATOM 520 O O . ASP A 1 75 ? -8.078 -15.117 -15.398 1 97.38 75 ASP A O 1
ATOM 524 N N . SER A 1 76 ? -9.203 -16.484 -13.953 1 96.62 76 SER A N 1
ATOM 525 C CA . SER A 1 76 ? -8.055 -17.344 -13.711 1 96.62 76 SER A CA 1
ATOM 526 C C . SER A 1 76 ? -8.258 -18.734 -14.312 1 96.62 76 SER A C 1
ATOM 528 O O . SER A 1 76 ? -7.637 -19.703 -13.883 1 96.62 76 SER A O 1
ATOM 530 N N . SER A 1 77 ? -9.117 -18.891 -15.25 1 95.94 77 SER A N 1
ATOM 531 C CA . SER A 1 77 ? -9.508 -20.188 -15.805 1 95.94 77 SER A CA 1
ATOM 532 C C . SER A 1 77 ? -8.297 -20.938 -16.359 1 95.94 77 SER A C 1
ATOM 534 O O . SER A 1 77 ? -8.227 -22.156 -16.266 1 95.94 77 SER A O 1
ATOM 536 N N . ARG A 1 78 ? -7.316 -20.25 -16.906 1 94.81 78 ARG A N 1
ATOM 537 C CA . ARG A 1 78 ? -6.164 -20.859 -17.562 1 94.81 78 ARG A CA 1
ATOM 538 C C . ARG A 1 78 ? -5.258 -21.547 -16.531 1 94.81 78 ARG A C 1
ATOM 540 O O . ARG A 1 78 ? -4.473 -22.422 -16.891 1 94.81 78 ARG A O 1
ATOM 547 N N . VAL A 1 79 ? -5.344 -21.109 -15.297 1 96.75 79 VAL A N 1
ATOM 548 C CA . VAL A 1 79 ? -4.453 -21.672 -14.289 1 96.75 79 VAL A CA 1
ATOM 549 C C . VAL A 1 79 ? -5.277 -22.25 -13.141 1 96.75 79 VAL A C 1
ATOM 551 O O . VAL A 1 79 ? -4.754 -22.484 -12.047 1 96.75 79 VAL A O 1
ATOM 554 N N . GLU A 1 80 ? -6.496 -22.391 -13.289 1 96 80 GLU A N 1
ATOM 555 C CA . GLU A 1 80 ? -7.426 -22.797 -12.234 1 96 80 GLU A CA 1
ATOM 556 C C . GLU A 1 80 ? -6.98 -24.094 -11.57 1 96 80 GLU A C 1
ATOM 558 O O . GLU A 1 80 ? -7.07 -24.234 -10.344 1 96 80 GLU A O 1
ATOM 563 N N . ASP A 1 81 ? -6.512 -25.109 -12.305 1 96.75 81 ASP A N 1
ATOM 564 C CA . ASP A 1 81 ? -6.086 -26.406 -11.781 1 96.75 81 ASP A CA 1
ATOM 565 C C . ASP A 1 81 ? -4.91 -26.234 -10.82 1 96.75 81 ASP A C 1
ATOM 567 O O . ASP A 1 81 ? -4.746 -27.031 -9.891 1 96.75 81 ASP A O 1
ATOM 571 N N . ARG A 1 82 ? -4.113 -25.266 -11.039 1 97.38 82 ARG A N 1
ATOM 572 C CA . ARG A 1 82 ? -2.924 -25.047 -10.219 1 97.38 82 ARG A CA 1
ATOM 573 C C . ARG A 1 82 ? -3.256 -24.188 -8.992 1 97.38 82 ARG A C 1
ATOM 575 O O . ARG A 1 82 ? -2.443 -24.078 -8.078 1 97.38 82 ARG A O 1
ATOM 582 N N . LEU A 1 83 ? -4.422 -23.625 -8.938 1 97.69 83 LEU A N 1
ATOM 583 C CA . LEU A 1 83 ? -4.828 -22.734 -7.855 1 97.69 83 LEU A CA 1
ATOM 584 C C . LEU A 1 83 ? -5.797 -23.438 -6.91 1 97.69 83 LEU A C 1
ATOM 586 O O . LEU A 1 83 ? -6.457 -22.781 -6.094 1 97.69 83 LEU A O 1
ATOM 590 N N . GLN A 1 84 ? -5.871 -24.703 -6.957 1 97.25 84 GLN A N 1
ATOM 591 C CA . GLN A 1 84 ? -6.883 -25.453 -6.211 1 97.25 84 GLN A CA 1
ATOM 592 C C . GLN A 1 84 ? -6.43 -25.688 -4.773 1 97.25 84 GLN A C 1
ATOM 594 O O . GLN A 1 84 ? -7.238 -26.062 -3.92 1 97.25 84 GLN A O 1
ATOM 599 N N . GLU A 1 85 ? -5.117 -25.547 -4.496 1 96.75 85 GLU A N 1
ATOM 600 C CA . GLU A 1 85 ? -4.617 -25.797 -3.148 1 96.75 85 GLU A CA 1
ATOM 601 C C . GLU A 1 85 ? -3.207 -25.234 -2.971 1 96.75 85 GLU A C 1
ATOM 603 O O . GLU A 1 85 ? -2.535 -24.906 -3.951 1 96.75 85 GLU A O 1
ATOM 608 N N . GLY A 1 86 ? -2.871 -24.984 -1.732 1 97.19 86 GLY A N 1
ATOM 609 C CA . GLY A 1 86 ? -1.475 -24.797 -1.367 1 97.19 86 GLY A CA 1
ATOM 610 C C . GLY A 1 86 ? -1 -23.359 -1.513 1 97.19 86 GLY A C 1
ATOM 611 O O . GLY A 1 86 ? 0.15 -23.047 -1.198 1 97.19 86 GLY A O 1
ATOM 612 N N . VAL A 1 87 ? -1.838 -22.438 -2.023 1 97.25 87 VAL A N 1
ATOM 613 C CA . VAL A 1 87 ? -1.435 -21.031 -2.17 1 97.25 87 VAL A CA 1
ATOM 614 C C . VAL A 1 87 ? -1.307 -20.391 -0.793 1 97.25 87 VAL A C 1
ATOM 616 O O . VAL A 1 87 ? -2.209 -20.5 0.039 1 97.25 87 VAL A O 1
ATOM 619 N N . VAL A 1 88 ? -0.201 -19.656 -0.557 1 95.38 88 VAL A N 1
ATOM 620 C CA . VAL A 1 88 ? 0.045 -19.062 0.752 1 95.38 88 VAL A CA 1
ATOM 621 C C . VAL A 1 88 ? 0.164 -17.547 0.617 1 95.38 88 VAL A C 1
ATOM 623 O O . VAL A 1 88 ? 0.041 -16.812 1.604 1 95.38 88 VAL A O 1
ATOM 626 N N . GLN A 1 89 ? 0.382 -17.094 -0.514 1 94.88 89 GLN A N 1
ATOM 627 C CA . GLN A 1 89 ? 0.49 -15.672 -0.779 1 94.88 89 GLN A CA 1
ATOM 628 C C . GLN A 1 89 ? -0.017 -15.328 -2.178 1 94.88 89 GLN A C 1
ATOM 630 O O . GLN A 1 89 ? 0.244 -16.062 -3.135 1 94.88 89 GLN A O 1
ATOM 635 N N . VAL A 1 90 ? -0.741 -14.242 -2.324 1 97.62 90 VAL A N 1
ATOM 636 C CA . VAL A 1 90 ? -1.086 -13.656 -3.617 1 97.62 90 VAL A CA 1
ATOM 637 C C . VAL A 1 90 ? -0.712 -12.18 -3.633 1 97.62 90 VAL A C 1
ATOM 639 O O . VAL A 1 90 ? -0.935 -11.461 -2.652 1 97.62 90 VAL A O 1
ATOM 642 N N . VAL A 1 91 ? -0.154 -11.75 -4.738 1 97.19 91 VAL A N 1
ATOM 643 C CA . VAL A 1 91 ? 0.185 -10.344 -4.941 1 97.19 91 VAL A CA 1
ATOM 644 C C . VAL A 1 91 ? -0.332 -9.883 -6.301 1 97.19 91 VAL A C 1
ATOM 646 O O . VAL A 1 91 ? -0.31 -10.641 -7.27 1 97.19 91 VAL A O 1
ATOM 649 N N . GLY A 1 92 ? -0.851 -8.664 -6.316 1 97.62 92 GLY A N 1
ATOM 650 C CA . GLY A 1 92 ? -1.281 -8.062 -7.57 1 97.62 92 GLY A CA 1
ATOM 651 C C . GLY A 1 92 ? -0.5 -6.816 -7.938 1 97.62 92 GLY A C 1
ATOM 652 O O . GLY A 1 92 ? -0.081 -6.059 -7.059 1 97.62 92 GLY A O 1
ATOM 653 N N . ASN A 1 93 ? -0.233 -6.613 -9.156 1 97.12 93 ASN A N 1
ATOM 654 C CA . ASN A 1 93 ? 0.202 -5.312 -9.648 1 97.12 93 ASN A CA 1
ATOM 655 C C . ASN A 1 93 ? -0.95 -4.539 -10.281 1 97.12 93 ASN A C 1
ATOM 657 O O . ASN A 1 93 ? -2.064 -4.535 -9.758 1 97.12 93 ASN A O 1
ATOM 661 N N . ALA A 1 94 ? -0.748 -3.859 -11.359 1 96.5 94 ALA A N 1
ATOM 662 C CA . ALA A 1 94 ? -1.854 -3.096 -11.93 1 96.5 94 ALA A CA 1
ATOM 663 C C . ALA A 1 94 ? -2.83 -4.008 -12.664 1 96.5 94 ALA A C 1
ATOM 665 O O . ALA A 1 94 ? -4.043 -3.783 -12.633 1 96.5 94 ALA A O 1
ATOM 666 N N . CYS A 1 95 ? -2.262 -5.055 -13.297 1 98 95 CYS A N 1
ATOM 667 C CA . CYS A 1 95 ? -3.09 -5.77 -14.266 1 98 95 CYS A CA 1
ATOM 668 C C . CYS A 1 95 ? -2.863 -7.273 -14.172 1 98 95 CYS A C 1
ATOM 670 O O . CYS A 1 95 ? -3.293 -8.023 -15.047 1 98 95 CYS A O 1
ATOM 672 N N . ALA A 1 96 ? -2.168 -7.75 -13.156 1 98.56 96 ALA A N 1
ATOM 673 C CA . ALA A 1 96 ? -1.867 -9.172 -13.07 1 98.56 96 ALA A CA 1
ATOM 674 C C . ALA A 1 96 ? -1.687 -9.609 -11.617 1 98.56 96 ALA A C 1
ATOM 676 O O . ALA A 1 96 ? -1.525 -8.766 -10.727 1 98.56 96 ALA A O 1
ATOM 677 N N . PHE A 1 97 ? -1.753 -10.883 -11.375 1 98.69 97 PHE A N 1
ATOM 678 C CA . PHE A 1 97 ? -1.514 -11.469 -10.062 1 98.69 97 PHE A CA 1
ATOM 679 C C . PHE A 1 97 ? -0.394 -12.5 -10.125 1 98.69 97 PHE A C 1
ATOM 681 O O . PHE A 1 97 ? -0.162 -13.109 -11.172 1 98.69 97 PHE A O 1
ATOM 688 N N . ALA A 1 98 ? 0.273 -12.711 -9.07 1 98.62 98 ALA A N 1
ATOM 689 C CA . ALA A 1 98 ? 1.2 -13.812 -8.812 1 98.62 98 ALA A CA 1
ATOM 690 C C . ALA A 1 98 ? 0.884 -14.492 -7.484 1 98.62 98 ALA A C 1
ATOM 692 O O . ALA A 1 98 ? 0.696 -13.828 -6.465 1 98.62 98 ALA A O 1
ATOM 693 N N . ALA A 1 99 ? 0.806 -15.789 -7.457 1 98.31 99 ALA A N 1
ATOM 694 C CA . ALA A 1 99 ? 0.55 -16.594 -6.262 1 98.31 99 ALA A CA 1
ATOM 695 C C . ALA A 1 99 ? 1.752 -17.469 -5.922 1 98.31 99 ALA A C 1
ATOM 697 O O . ALA A 1 99 ? 2.373 -18.062 -6.809 1 98.31 99 ALA A O 1
ATOM 698 N N . VAL A 1 100 ? 2.107 -17.547 -4.719 1 97.75 100 VAL A N 1
ATOM 699 C CA . VAL A 1 100 ? 3.162 -18.422 -4.223 1 97.75 100 VAL A CA 1
ATOM 700 C C . VAL A 1 100 ? 2.545 -19.594 -3.469 1 97.75 100 VAL A C 1
ATOM 702 O O . VAL A 1 100 ? 1.679 -19.406 -2.611 1 97.75 100 VAL A O 1
ATOM 705 N N . LYS A 1 101 ? 2.971 -20.781 -3.756 1 97.31 101 LYS A N 1
ATOM 706 C CA . LYS A 1 101 ? 2.506 -21.969 -3.053 1 97.31 101 LYS A CA 1
ATOM 707 C C . LYS A 1 101 ? 3.449 -22.344 -1.911 1 97.31 101 LYS A C 1
ATOM 709 O O . LYS A 1 101 ? 4.582 -21.859 -1.854 1 97.31 101 LYS A O 1
ATOM 714 N N . SER A 1 102 ? 2.998 -23.234 -1.042 1 96.69 102 SER A N 1
ATOM 715 C CA . SER A 1 102 ? 3.76 -23.688 0.117 1 96.69 102 SER A CA 1
ATOM 716 C C . SER A 1 102 ? 5.031 -24.422 -0.306 1 96.69 102 SER A C 1
ATOM 718 O O . SER A 1 102 ? 6.008 -24.453 0.444 1 96.69 102 SER A O 1
ATOM 720 N N . ASP A 1 103 ? 5.066 -25 -1.528 1 96.25 103 ASP A N 1
ATOM 721 C CA . ASP A 1 103 ? 6.25 -25.719 -2.008 1 96.25 103 ASP A CA 1
ATOM 722 C C . ASP A 1 103 ? 7.234 -24.75 -2.666 1 96.25 103 ASP A C 1
ATOM 724 O O . ASP A 1 103 ? 8.273 -25.172 -3.18 1 96.25 103 ASP A O 1
ATOM 728 N N . GLY A 1 104 ? 6.891 -23.516 -2.664 1 97.06 104 GLY A N 1
ATOM 729 C CA . GLY A 1 104 ? 7.793 -22.484 -3.162 1 97.06 104 GLY A CA 1
ATOM 730 C C . GLY A 1 104 ? 7.617 -22.203 -4.645 1 97.06 104 GLY A C 1
ATOM 731 O O . GLY A 1 104 ? 8.375 -21.422 -5.227 1 97.06 104 GLY A O 1
ATOM 732 N N . SER A 1 105 ? 6.684 -22.859 -5.316 1 97.88 105 SER A N 1
ATOM 733 C CA . SER A 1 105 ? 6.422 -22.562 -6.723 1 97.88 105 SER A CA 1
ATOM 734 C C . SER A 1 105 ? 5.531 -21.344 -6.879 1 97.88 105 SER A C 1
ATOM 736 O O . SER A 1 105 ? 4.863 -20.922 -5.93 1 97.88 105 SER A O 1
ATOM 738 N N . VAL A 1 106 ? 5.531 -20.703 -8.102 1 98.25 106 VAL A N 1
ATOM 739 C CA . VAL A 1 106 ? 4.793 -19.469 -8.367 1 98.25 106 VAL A CA 1
ATOM 740 C C . VAL A 1 106 ? 3.852 -19.688 -9.547 1 98.25 106 VAL A C 1
ATOM 742 O O . VAL A 1 106 ? 4.227 -20.297 -10.555 1 98.25 106 VAL A O 1
ATOM 745 N N . ILE A 1 107 ? 2.646 -19.219 -9.461 1 98.38 107 ILE A N 1
ATOM 746 C CA . ILE A 1 107 ? 1.647 -19.203 -10.523 1 98.38 107 ILE A CA 1
ATOM 747 C C . ILE A 1 107 ? 1.275 -17.766 -10.867 1 98.38 107 ILE A C 1
ATOM 749 O O . ILE A 1 107 ? 0.999 -16.969 -9.977 1 98.38 107 ILE A O 1
ATOM 753 N N . THR A 1 108 ? 1.308 -17.422 -12.125 1 98.38 108 THR A N 1
ATOM 754 C CA . THR A 1 108 ? 0.955 -16.062 -12.531 1 98.38 108 THR A CA 1
ATOM 755 C C . THR A 1 108 ? -0.196 -16.094 -13.531 1 98.38 108 THR A C 1
ATOM 757 O O . THR A 1 108 ? -0.369 -17.062 -14.273 1 98.38 108 THR A O 1
ATOM 760 N N . TRP A 1 109 ? -1.058 -15.094 -13.516 1 98.44 109 TRP A N 1
ATOM 761 C CA . TRP A 1 109 ? -2.133 -14.945 -14.492 1 98.44 109 TRP A CA 1
ATOM 762 C C . TRP A 1 109 ? -2.533 -13.477 -14.633 1 98.44 109 TRP A C 1
ATOM 764 O O . TRP A 1 109 ? -2.131 -12.633 -13.828 1 98.44 109 TRP A O 1
ATOM 774 N N . GLY A 1 110 ? -3.355 -13.078 -15.656 1 98.31 110 GLY A N 1
ATOM 775 C CA . GLY A 1 110 ? -3.715 -11.711 -16.016 1 98.31 110 GLY A CA 1
ATOM 776 C C . GLY A 1 110 ? -3.057 -11.234 -17.297 1 98.31 110 GLY A C 1
ATOM 777 O O . GLY A 1 110 ? -2.807 -12.031 -18.203 1 98.31 110 GLY A O 1
ATOM 778 N N . ASP A 1 111 ? -2.75 -9.953 -17.375 1 98.38 111 ASP A N 1
ATOM 779 C CA . ASP A 1 111 ? -2.152 -9.367 -18.562 1 98.38 111 ASP A CA 1
ATOM 780 C C . ASP A 1 111 ? -0.745 -9.914 -18.797 1 98.38 111 ASP A C 1
ATOM 782 O O . ASP A 1 111 ? 0.134 -9.758 -17.953 1 98.38 111 ASP A O 1
ATOM 786 N N . SER A 1 112 ? -0.521 -10.375 -19.891 1 97.25 112 SER A N 1
ATOM 787 C CA . SER A 1 112 ? 0.731 -11.055 -20.203 1 97.25 112 SER A CA 1
ATOM 788 C C . SER A 1 112 ? 1.893 -10.07 -20.297 1 97.25 112 SER A C 1
ATOM 790 O O . SER A 1 112 ? 3.043 -10.438 -20.047 1 97.25 112 SER A O 1
ATOM 792 N N . GLY A 1 113 ? 1.642 -8.898 -20.578 1 96.06 113 GLY A N 1
ATOM 793 C CA . GLY A 1 113 ? 2.686 -7.902 -20.781 1 96.06 113 GLY A CA 1
ATOM 794 C C . GLY A 1 113 ? 3.232 -7.344 -19.484 1 96.06 113 GLY A C 1
ATOM 795 O O . GLY A 1 113 ? 4.293 -6.715 -19.469 1 96.06 113 GLY A O 1
ATOM 796 N N . VAL A 1 114 ? 2.521 -7.625 -18.375 1 97.44 114 VAL A N 1
ATOM 797 C CA . VAL A 1 114 ? 2.947 -6.988 -17.141 1 97.44 114 VAL A CA 1
ATOM 798 C C . VAL A 1 114 ? 3.102 -8.039 -16.047 1 97.44 114 VAL A C 1
ATOM 800 O O . VAL A 1 114 ? 2.842 -7.766 -14.867 1 97.44 114 VAL A O 1
ATOM 803 N N . GLY A 1 115 ? 3.406 -9.273 -16.438 1 97.56 115 GLY A N 1
ATOM 804 C CA . GLY A 1 115 ? 3.779 -10.297 -15.461 1 97.56 115 GLY A CA 1
ATOM 805 C C . GLY A 1 115 ? 2.76 -11.414 -15.352 1 97.56 115 GLY A C 1
ATOM 806 O O . GLY A 1 115 ? 2.977 -12.383 -14.625 1 97.56 115 GLY A O 1
ATOM 807 N N . GLY A 1 116 ? 1.606 -11.25 -16.078 1 98.19 116 GLY A N 1
ATOM 808 C CA . GLY A 1 116 ? 0.637 -12.336 -16.094 1 98.19 116 GLY A CA 1
ATOM 809 C C . GLY A 1 116 ? 1.166 -13.602 -16.734 1 98.19 116 GLY A C 1
ATOM 810 O O . GLY A 1 116 ? 0.616 -14.688 -16.516 1 98.19 116 GLY A O 1
ATOM 811 N N . ASP A 1 117 ? 2.107 -13.438 -17.547 1 97.38 117 ASP A N 1
ATOM 812 C CA . ASP A 1 117 ? 2.82 -14.539 -18.172 1 97.38 117 ASP A CA 1
ATOM 813 C C . ASP A 1 117 ? 4.25 -14.648 -17.656 1 97.38 117 ASP A C 1
ATOM 815 O O . ASP A 1 117 ? 5.051 -13.727 -17.828 1 97.38 117 ASP A O 1
ATOM 819 N N . SER A 1 118 ? 4.594 -15.82 -17.031 1 96.75 118 SER A N 1
ATOM 820 C CA . SER A 1 118 ? 5.93 -16.016 -16.469 1 96.75 118 SER A CA 1
ATOM 821 C C . SER A 1 118 ? 6.684 -17.109 -17.234 1 96.75 118 SER A C 1
ATOM 823 O O . SER A 1 118 ? 7.629 -17.688 -16.719 1 96.75 118 SER A O 1
ATOM 825 N N . SER A 1 119 ? 6.312 -17.438 -18.422 1 95.81 119 SER A N 1
ATOM 826 C CA . SER A 1 119 ? 6.859 -18.547 -19.188 1 95.81 119 SER A CA 1
ATOM 827 C C . SER A 1 119 ? 8.367 -18.422 -19.344 1 95.81 119 SER A C 1
ATOM 829 O O . SER A 1 119 ? 9.086 -19.422 -19.344 1 95.81 119 SER A O 1
ATOM 831 N N . ARG A 1 120 ? 8.891 -17.219 -19.484 1 93.94 120 ARG A N 1
ATOM 832 C CA . ARG A 1 120 ? 10.305 -16.984 -19.734 1 93.94 120 ARG A CA 1
ATOM 833 C C . ARG A 1 120 ? 11.156 -17.391 -18.531 1 93.94 120 ARG A C 1
ATOM 835 O O . ARG A 1 120 ? 12.344 -17.688 -18.688 1 93.94 120 ARG A O 1
ATOM 842 N N . VAL A 1 121 ? 10.539 -17.406 -17.375 1 96.12 121 VAL A N 1
ATOM 843 C CA . VAL A 1 121 ? 11.312 -17.703 -16.188 1 96.12 121 VAL A CA 1
ATOM 844 C C . VAL A 1 121 ? 10.672 -18.875 -15.438 1 96.12 121 VAL A C 1
ATOM 846 O O . VAL A 1 121 ? 10.977 -19.125 -14.266 1 96.12 121 VAL A O 1
ATOM 849 N N . GLU A 1 122 ? 9.773 -19.547 -15.977 1 95.69 122 GLU A N 1
ATOM 850 C CA . GLU A 1 122 ? 8.953 -20.562 -15.336 1 95.69 122 GLU A CA 1
ATOM 851 C C . GLU A 1 122 ? 9.828 -21.625 -14.664 1 95.69 122 GLU A C 1
ATOM 853 O O . GLU A 1 122 ? 9.523 -22.078 -13.562 1 95.69 122 GLU A O 1
ATOM 858 N N . ASP A 1 123 ? 10.914 -22.109 -15.273 1 96.19 123 ASP A N 1
ATOM 859 C CA . ASP A 1 123 ? 11.797 -23.141 -14.742 1 96.19 123 ASP A CA 1
ATOM 860 C C . ASP A 1 123 ? 12.438 -22.703 -13.43 1 96.19 123 ASP A C 1
ATOM 862 O O . ASP A 1 123 ? 12.758 -23.531 -12.578 1 96.19 123 ASP A O 1
ATOM 866 N N . ARG A 1 124 ? 12.625 -21.438 -13.281 1 96.88 124 ARG A N 1
ATOM 867 C CA . ARG A 1 124 ? 13.273 -20.891 -12.094 1 96.88 124 ARG A CA 1
ATOM 868 C C . ARG A 1 124 ? 12.266 -20.625 -10.992 1 96.88 124 ARG A C 1
ATOM 870 O O . ARG A 1 124 ? 12.641 -20.312 -9.852 1 96.88 124 ARG A O 1
ATOM 877 N N . LEU A 1 125 ? 11.016 -20.734 -11.289 1 97.5 125 LEU A N 1
ATOM 878 C CA . LEU A 1 125 ? 9.953 -20.406 -10.344 1 97.5 125 LEU A CA 1
ATOM 879 C C . LEU A 1 125 ? 9.25 -21.656 -9.844 1 97.5 125 LEU A C 1
ATOM 881 O O . LEU A 1 125 ? 8.141 -21.594 -9.312 1 97.5 125 LEU A O 1
ATOM 885 N N . GLN A 1 126 ? 9.891 -22.781 -9.977 1 96.81 126 GLN A N 1
ATOM 886 C CA . GLN A 1 126 ? 9.25 -24.047 -9.656 1 96.81 126 GLN A CA 1
ATOM 887 C C . GLN A 1 126 ? 9.414 -24.391 -8.18 1 96.81 126 GLN A C 1
ATOM 889 O O . GLN A 1 126 ? 8.727 -25.281 -7.66 1 96.81 126 GLN A O 1
ATOM 894 N N . GLU A 1 127 ? 10.344 -23.734 -7.48 1 96.25 127 GLU A N 1
ATOM 895 C CA . GLU A 1 127 ? 10.578 -24.031 -6.07 1 96.25 127 GLU A CA 1
ATOM 896 C C . GLU A 1 127 ? 11.406 -22.922 -5.406 1 96.25 127 GLU A C 1
ATOM 898 O O . GLU A 1 127 ? 12 -22.094 -6.094 1 96.25 127 GLU A O 1
ATOM 903 N N . GLY A 1 128 ? 11.281 -22.828 -4.109 1 96.94 128 GLY A N 1
ATOM 904 C CA . GLY A 1 128 ? 12.227 -22.062 -3.311 1 96.94 128 GLY A CA 1
ATOM 905 C C . GLY A 1 128 ? 11.812 -20.609 -3.141 1 96.94 128 GLY A C 1
ATOM 906 O O . GLY A 1 128 ? 12.461 -19.859 -2.41 1 96.94 128 GLY A O 1
ATOM 907 N N . VAL A 1 129 ? 10.758 -20.172 -3.834 1 97 129 VAL A N 1
ATOM 908 C CA . VAL A 1 129 ? 10.312 -18.797 -3.715 1 97 129 VAL A CA 1
ATOM 909 C C . VAL A 1 129 ? 9.664 -18.578 -2.352 1 97 129 VAL A C 1
ATOM 911 O O . VAL A 1 129 ? 8.805 -19.359 -1.934 1 97 129 VAL A O 1
ATOM 914 N N . VAL A 1 130 ? 10.039 -17.484 -1.667 1 95.44 130 VAL A N 1
ATOM 915 C CA . VAL A 1 130 ? 9.516 -17.219 -0.329 1 95.44 130 VAL A CA 1
ATOM 916 C C . VAL A 1 130 ? 8.711 -15.93 -0.329 1 95.44 130 VAL A C 1
ATOM 918 O O . VAL A 1 130 ? 7.887 -15.703 0.563 1 95.44 130 VAL A O 1
ATOM 921 N N . GLN A 1 131 ? 8.953 -15.141 -1.332 1 94.19 131 GLN A N 1
ATOM 922 C CA . GLN A 1 131 ? 8.219 -13.883 -1.423 1 94.19 131 GLN A CA 1
ATOM 923 C C . GLN A 1 131 ? 8.141 -13.391 -2.865 1 94.19 131 GLN A C 1
ATOM 925 O O . GLN A 1 131 ? 9.109 -13.531 -3.623 1 94.19 131 GLN A O 1
ATOM 930 N N . VAL A 1 132 ? 7.016 -12.789 -3.203 1 97.12 132 VAL A N 1
ATOM 931 C CA . VAL A 1 132 ? 6.887 -12.062 -4.461 1 97.12 132 VAL A CA 1
ATOM 932 C C . VAL A 1 132 ? 6.469 -10.617 -4.191 1 97.12 132 VAL A C 1
ATOM 934 O O . VAL A 1 132 ? 5.609 -10.367 -3.346 1 97.12 132 VAL A O 1
ATOM 937 N N . VAL A 1 133 ? 7.074 -9.719 -4.895 1 96.44 133 VAL A N 1
ATOM 938 C CA . VAL A 1 133 ? 6.742 -8.297 -4.824 1 96.44 133 VAL A CA 1
ATOM 939 C C . VAL A 1 133 ? 6.383 -7.781 -6.215 1 96.44 133 VAL A C 1
ATOM 941 O O . VAL A 1 133 ? 6.836 -8.328 -7.223 1 96.44 133 VAL A O 1
ATOM 944 N N . ALA A 1 134 ? 5.508 -6.812 -6.168 1 97.38 134 ALA A N 1
ATOM 945 C CA . ALA A 1 134 ? 5.094 -6.223 -7.438 1 97.38 134 ALA A CA 1
ATOM 946 C C . ALA A 1 134 ? 5.5 -4.754 -7.52 1 97.38 134 ALA A C 1
ATOM 948 O O . ALA A 1 134 ? 5.664 -4.09 -6.492 1 97.38 134 ALA A O 1
ATOM 949 N N . ASN A 1 135 ? 5.754 -4.281 -8.664 1 96.31 135 ASN A N 1
ATOM 950 C CA . ASN A 1 135 ? 5.609 -2.865 -8.977 1 96.31 135 ASN A CA 1
ATOM 951 C C . ASN A 1 135 ? 4.41 -2.607 -9.875 1 96.31 135 ASN A C 1
ATOM 953 O O . ASN A 1 135 ? 3.42 -3.342 -9.828 1 96.31 135 ASN A O 1
ATOM 957 N N . GLY A 1 136 ? 4.34 -1.608 -10.633 1 96 136 GLY A N 1
ATOM 958 C CA . GLY A 1 136 ? 3.166 -1.333 -11.445 1 96 136 GLY A CA 1
ATOM 959 C C . GLY A 1 136 ? 3.029 -2.268 -12.633 1 96 136 GLY A C 1
ATOM 960 O O . GLY A 1 136 ? 1.928 -2.471 -13.148 1 96 136 GLY A O 1
ATOM 961 N N . ALA A 1 137 ? 4.172 -2.844 -13.047 1 97.19 137 ALA A N 1
ATOM 962 C CA . ALA A 1 137 ? 4.141 -3.496 -14.352 1 97.19 137 ALA A CA 1
ATOM 963 C C . ALA A 1 137 ? 4.914 -4.812 -14.328 1 97.19 137 ALA A C 1
ATOM 965 O O . ALA A 1 137 ? 5.094 -5.453 -15.367 1 97.19 137 ALA A O 1
ATOM 966 N N . ALA A 1 138 ? 5.449 -5.191 -13.203 1 98.31 138 ALA A N 1
ATOM 967 C CA . ALA A 1 138 ? 6.305 -6.371 -13.133 1 98.31 138 ALA A CA 1
ATOM 968 C C . ALA A 1 138 ? 6.297 -6.977 -11.734 1 98.31 138 ALA A C 1
ATOM 970 O O . ALA A 1 138 ? 5.754 -6.383 -10.797 1 98.31 138 ALA A O 1
ATOM 971 N N . PHE A 1 139 ? 6.789 -8.141 -11.641 1 98.44 139 PHE A N 1
ATOM 972 C CA . PHE A 1 139 ? 6.957 -8.844 -10.375 1 98.44 139 PHE A CA 1
ATOM 973 C C . PHE A 1 139 ? 8.422 -9.195 -10.141 1 98.44 139 PHE A C 1
ATOM 975 O O . PHE A 1 139 ? 9.195 -9.328 -11.094 1 98.44 139 PHE A O 1
ATOM 982 N N . ALA A 1 140 ? 8.82 -9.336 -8.914 1 98.06 140 ALA A N 1
ATOM 983 C CA . ALA A 1 140 ? 10.117 -9.867 -8.477 1 98.06 140 ALA A CA 1
ATOM 984 C C . ALA A 1 140 ? 9.93 -10.914 -7.383 1 98.06 140 ALA A C 1
ATOM 986 O O . ALA A 1 140 ? 9.289 -10.656 -6.363 1 98.06 140 ALA A O 1
ATOM 987 N N . ALA A 1 141 ? 10.469 -12.094 -7.578 1 98 141 ALA A N 1
ATOM 988 C CA . ALA A 1 141 ? 10.422 -13.188 -6.605 1 98 141 ALA A CA 1
ATOM 989 C C . ALA A 1 141 ? 11.75 -13.312 -5.867 1 98 141 ALA A C 1
ATOM 991 O O . ALA A 1 141 ? 12.82 -13.266 -6.484 1 98 141 ALA A O 1
ATOM 992 N N . VAL A 1 142 ? 11.719 -13.445 -4.629 1 96.88 142 VAL A N 1
ATOM 993 C CA . VAL A 1 142 ? 12.898 -13.703 -3.797 1 96.88 142 VAL A CA 1
ATOM 994 C C . VAL A 1 142 ? 12.875 -15.148 -3.305 1 96.88 142 VAL A C 1
ATOM 996 O O . VAL A 1 142 ? 11.875 -15.609 -2.752 1 96.88 142 VAL A O 1
ATOM 999 N N . LYS A 1 143 ? 13.922 -15.867 -3.494 1 96.94 143 LYS A N 1
ATOM 1000 C CA . LYS A 1 143 ? 14.031 -17.25 -3.039 1 96.94 143 LYS A CA 1
ATOM 1001 C C . LYS A 1 143 ? 14.672 -17.328 -1.654 1 96.94 143 LYS A C 1
ATOM 1003 O O . LYS A 1 143 ? 15.234 -16.344 -1.173 1 96.94 143 LYS A O 1
ATOM 1008 N N . ALA A 1 144 ? 14.625 -18.469 -1.037 1 96 144 ALA A N 1
ATOM 1009 C CA . ALA A 1 144 ? 15.156 -18.719 0.302 1 96 144 ALA A CA 1
ATOM 1010 C C . ALA A 1 144 ? 16.656 -18.469 0.348 1 96 144 ALA A C 1
ATOM 1012 O O . ALA A 1 144 ? 17.188 -18.031 1.371 1 96 144 ALA A O 1
ATOM 1013 N N . ASP A 1 145 ? 17.375 -18.672 -0.728 1 94.44 145 ASP A N 1
ATOM 1014 C CA . ASP A 1 145 ? 18.812 -18.469 -0.759 1 94.44 145 ASP A CA 1
ATOM 1015 C C . ASP A 1 145 ? 19.172 -17.016 -1.047 1 94.44 145 ASP A C 1
ATOM 1017 O O . ASP A 1 145 ? 20.359 -16.672 -1.155 1 94.44 145 ASP A O 1
ATOM 1021 N N . GLY A 1 146 ? 18.203 -16.234 -1.234 1 95.12 146 GLY A N 1
ATOM 1022 C CA . GLY A 1 146 ? 18.406 -14.812 -1.422 1 95.12 146 GLY A CA 1
ATOM 1023 C C . GLY A 1 146 ? 18.531 -14.414 -2.881 1 95.12 146 GLY A C 1
ATOM 1024 O O . GLY A 1 146 ? 18.812 -13.258 -3.189 1 95.12 146 GLY A O 1
ATOM 1025 N N . SER A 1 147 ? 18.422 -15.359 -3.805 1 97 147 SER A N 1
ATOM 1026 C CA . SER A 1 147 ? 18.422 -14.977 -5.215 1 97 147 SER A CA 1
ATOM 1027 C C . SER A 1 147 ? 17.094 -14.352 -5.617 1 97 147 SER A C 1
ATOM 1029 O O . SER A 1 147 ? 16.078 -14.562 -4.953 1 97 147 SER A O 1
ATOM 1031 N N . VAL A 1 148 ? 17.078 -13.508 -6.695 1 97.69 148 VAL A N 1
ATOM 1032 C CA . VAL A 1 148 ? 15.898 -12.781 -7.137 1 97.69 148 VAL A CA 1
ATOM 1033 C C . VAL A 1 148 ? 15.625 -13.086 -8.609 1 97.69 148 VAL A C 1
ATOM 1035 O O . VAL A 1 148 ? 16.547 -13.125 -9.422 1 97.69 148 VAL A O 1
ATOM 1038 N N . ILE A 1 149 ? 14.383 -13.328 -8.977 1 98 149 ILE A N 1
ATOM 1039 C CA . ILE A 1 149 ? 13.906 -13.531 -10.344 1 98 149 ILE A CA 1
ATOM 1040 C C . ILE A 1 149 ? 12.828 -12.5 -10.68 1 98 149 ILE A C 1
ATOM 1042 O O . ILE A 1 149 ? 11.828 -12.391 -9.961 1 98 149 ILE A O 1
ATOM 1046 N N . SER A 1 150 ? 13.039 -11.727 -11.695 1 97.94 150 SER A N 1
ATOM 1047 C CA . SER A 1 150 ? 12.031 -10.758 -12.102 1 97.94 150 SER A CA 1
ATOM 1048 C C . SER A 1 150 ? 11.422 -11.117 -13.453 1 97.94 150 SER A C 1
ATOM 1050 O O . SER A 1 150 ? 12.07 -11.773 -14.266 1 97.94 150 SER A O 1
ATOM 1052 N N . TRP A 1 151 ? 10.164 -10.82 -13.672 1 98.31 151 TRP A N 1
ATOM 1053 C CA . TRP A 1 151 ? 9.492 -11.008 -14.953 1 98.31 151 TRP A CA 1
ATOM 1054 C C . TRP A 1 151 ? 8.391 -9.961 -15.148 1 98.31 151 TRP A C 1
ATOM 1056 O O . TRP A 1 151 ? 8 -9.281 -14.195 1 98.31 151 TRP A O 1
ATOM 1066 N N . GLY A 1 152 ? 7.805 -9.758 -16.359 1 98.06 152 GLY A N 1
ATOM 1067 C CA . GLY A 1 152 ? 6.852 -8.727 -16.734 1 98.06 152 GLY A CA 1
ATOM 1068 C C . GLY A 1 152 ? 7.371 -7.801 -17.812 1 98.06 152 GLY A C 1
ATOM 1069 O O . GLY A 1 152 ? 8.094 -8.234 -18.719 1 98.06 152 GLY A O 1
ATOM 1070 N N . ASP A 1 153 ? 7.012 -6.504 -17.734 1 98 153 ASP A N 1
ATOM 1071 C CA . ASP A 1 153 ? 7.465 -5.527 -18.719 1 98 153 ASP A CA 1
ATOM 1072 C C . ASP A 1 153 ? 8.977 -5.324 -18.625 1 98 153 ASP A C 1
ATOM 1074 O O . ASP A 1 153 ? 9.492 -4.883 -17.609 1 98 153 ASP A O 1
ATOM 1078 N N . SER A 1 154 ? 9.617 -5.492 -19.656 1 96.06 154 SER A N 1
ATOM 1079 C CA . SER A 1 154 ? 11.07 -5.523 -19.672 1 96.06 154 SER A CA 1
ATOM 1080 C C . SER A 1 154 ? 11.656 -4.152 -19.359 1 96.06 154 SER A C 1
ATOM 1082 O O . SER A 1 154 ? 12.742 -4.055 -18.781 1 96.06 154 SER A O 1
ATOM 1084 N N . GLY A 1 155 ? 11.031 -3.16 -19.703 1 95 155 GLY A N 1
ATOM 1085 C CA . GLY A 1 155 ? 11.531 -1.812 -19.484 1 95 155 GLY A CA 1
ATOM 1086 C C . GLY A 1 155 ? 11.148 -1.256 -18.125 1 95 155 GLY A C 1
ATOM 1087 O O . GLY A 1 155 ? 11.602 -0.175 -17.734 1 95 155 GLY A O 1
ATOM 1088 N N . GLN A 1 156 ? 10.391 -2.061 -17.391 1 97.25 156 GLN A N 1
ATOM 1089 C CA . GLN A 1 156 ? 9.836 -1.515 -16.156 1 97.25 156 GLN A CA 1
ATOM 1090 C C . GLN A 1 156 ? 10.055 -2.469 -14.977 1 97.25 156 GLN A C 1
ATOM 1092 O O . GLN A 1 156 ? 9.172 -2.633 -14.133 1 97.25 156 GLN A O 1
ATOM 1097 N N . GLY A 1 157 ? 11.203 -3.141 -15.008 1 97.12 157 GLY A N 1
ATOM 1098 C CA . GLY A 1 157 ? 11.609 -3.967 -13.875 1 97.12 157 GLY A CA 1
ATOM 1099 C C . GLY A 1 157 ? 11.477 -5.453 -14.148 1 97.12 157 GLY A C 1
ATOM 1100 O O . GLY A 1 157 ? 11.938 -6.277 -13.359 1 97.12 157 GLY A O 1
ATOM 1101 N N . GLY A 1 158 ? 10.836 -5.762 -15.32 1 97.75 158 GLY A N 1
ATOM 1102 C CA . GLY A 1 158 ? 10.648 -7.164 -15.648 1 97.75 158 GLY A CA 1
ATOM 1103 C C . GLY A 1 158 ? 11.922 -7.844 -16.109 1 97.75 158 GLY A C 1
ATOM 1104 O O . GLY A 1 158 ? 11.992 -9.07 -16.172 1 97.75 158 GLY A O 1
ATOM 1105 N N . ASP A 1 159 ? 12.852 -7.082 -16.531 1 96.62 159 ASP A N 1
ATOM 1106 C CA . ASP A 1 159 ? 14.148 -7.582 -16.969 1 96.62 159 ASP A CA 1
ATOM 1107 C C . ASP A 1 159 ? 15.266 -7.117 -16.031 1 96.62 159 ASP A C 1
ATOM 1109 O O . ASP A 1 159 ? 15.578 -5.926 -15.984 1 96.62 159 ASP A O 1
ATOM 1113 N N . SER A 1 160 ? 15.891 -8.102 -15.312 1 95.19 160 SER A N 1
ATOM 1114 C CA . SER A 1 160 ? 16.969 -7.77 -14.383 1 95.19 160 SER A CA 1
ATOM 1115 C C . SER A 1 160 ? 18.312 -8.242 -14.914 1 95.19 160 SER A C 1
ATOM 1117 O O . SER A 1 160 ? 19.266 -8.422 -14.141 1 95.19 160 SER A O 1
ATOM 1119 N N . SER A 1 161 ? 18.453 -8.508 -16.156 1 94.06 161 SER A N 1
ATOM 1120 C CA . SER A 1 161 ? 19.641 -9.109 -16.75 1 94.06 161 SER A CA 1
ATOM 1121 C C . SER A 1 161 ? 20.891 -8.281 -16.469 1 94.06 161 SER A C 1
ATOM 1123 O O . SER A 1 161 ? 21.969 -8.828 -16.266 1 94.06 161 SER A O 1
ATOM 1125 N N . ARG A 1 162 ? 20.812 -6.988 -16.375 1 92.56 162 ARG A N 1
ATOM 1126 C CA . ARG A 1 162 ? 21.953 -6.094 -16.203 1 92.56 162 ARG A CA 1
ATOM 1127 C C . ARG A 1 162 ? 22.547 -6.223 -14.797 1 92.56 162 ARG A C 1
ATOM 1129 O O . ARG A 1 162 ? 23.719 -5.902 -14.578 1 92.56 162 ARG A O 1
ATOM 1136 N N . VAL A 1 163 ? 21.719 -6.676 -13.883 1 94.94 163 VAL A N 1
ATOM 1137 C CA . VAL A 1 163 ? 22.203 -6.766 -12.508 1 94.94 163 VAL A CA 1
ATOM 1138 C C . VAL A 1 163 ? 22.078 -8.203 -12.008 1 94.94 163 VAL A C 1
ATOM 1140 O O . VAL A 1 163 ? 22.141 -8.453 -10.805 1 94.94 163 VAL A O 1
ATOM 1143 N N . GLU A 1 164 ? 21.859 -9.141 -12.836 1 94.94 164 GLU A N 1
ATOM 1144 C CA . GLU A 1 164 ? 21.562 -10.523 -12.477 1 94.94 164 GLU A CA 1
ATOM 1145 C C . GLU A 1 164 ? 22.672 -11.117 -11.602 1 94.94 164 GLU A C 1
ATOM 1147 O O . GLU A 1 164 ? 22.391 -11.867 -10.664 1 94.94 164 GLU A O 1
ATOM 1152 N N . ASP A 1 165 ? 23.953 -10.867 -11.883 1 95.19 165 ASP A N 1
ATOM 1153 C CA . ASP A 1 165 ? 25.094 -11.406 -11.133 1 95.19 165 ASP A CA 1
ATOM 1154 C C . ASP A 1 165 ? 25.047 -10.953 -9.672 1 95.19 165 ASP A C 1
ATOM 1156 O O . ASP A 1 165 ? 25.516 -11.664 -8.789 1 95.19 165 ASP A O 1
ATOM 1160 N N . ARG A 1 166 ? 24.484 -9.836 -9.422 1 94.56 166 ARG A N 1
ATOM 1161 C CA . ARG A 1 166 ? 24.422 -9.281 -8.07 1 94.56 166 ARG A CA 1
ATOM 1162 C C . ARG A 1 166 ? 23.172 -9.773 -7.336 1 94.56 166 ARG A C 1
ATOM 1164 O O . ARG A 1 166 ? 23.047 -9.578 -6.125 1 94.56 166 ARG A O 1
ATOM 1171 N N . LEU A 1 167 ? 22.266 -10.398 -8.023 1 96.31 167 LEU A N 1
ATOM 1172 C CA . LEU A 1 167 ? 21 -10.82 -7.453 1 96.31 167 LEU A CA 1
ATOM 1173 C C . LEU A 1 167 ? 20.984 -12.328 -7.203 1 96.31 167 LEU A C 1
ATOM 1175 O O . LEU A 1 167 ? 19.922 -12.914 -6.98 1 96.31 167 LEU A O 1
ATOM 1179 N N . GLN A 1 168 ? 22.125 -12.953 -7.234 1 96 168 GLN A N 1
ATOM 1180 C CA . GLN A 1 168 ? 22.203 -14.406 -7.18 1 96 168 GLN A CA 1
ATOM 1181 C C . GLN A 1 168 ? 22.125 -14.906 -5.738 1 96 168 GLN A C 1
ATOM 1183 O O . GLN A 1 168 ? 21.906 -16.094 -5.5 1 96 168 GLN A O 1
ATOM 1188 N N . GLU A 1 169 ? 22.328 -14.023 -4.75 1 94.12 169 GLU A N 1
ATOM 1189 C CA . GLU A 1 169 ? 22.281 -14.438 -3.35 1 94.12 169 GLU A CA 1
ATOM 1190 C C . GLU A 1 169 ? 22.219 -13.234 -2.418 1 94.12 169 GLU A C 1
ATOM 1192 O O . GLU A 1 169 ? 22.484 -12.109 -2.832 1 94.12 169 GLU A O 1
ATOM 1197 N N . GLY A 1 170 ? 21.734 -13.438 -1.205 1 92.25 170 GLY A N 1
ATOM 1198 C CA . GLY A 1 170 ? 21.906 -12.5 -0.109 1 92.25 170 GLY A CA 1
ATOM 1199 C C . GLY A 1 170 ? 20.844 -11.422 -0.062 1 92.25 170 GLY A C 1
ATOM 1200 O O . GLY A 1 170 ? 20.844 -10.586 0.841 1 92.25 170 GLY A O 1
ATOM 1201 N N . VAL A 1 171 ? 19.891 -11.375 -1.046 1 92.75 171 VAL A N 1
ATOM 1202 C CA . VAL A 1 171 ? 18.828 -10.391 -1.016 1 92.75 171 VAL A CA 1
ATOM 1203 C C . VAL A 1 171 ? 17.844 -10.727 0.105 1 92.75 171 VAL A C 1
ATOM 1205 O O . VAL A 1 171 ? 17.406 -11.875 0.23 1 92.75 171 VAL A O 1
ATOM 1208 N N . VAL A 1 172 ? 17.469 -9.719 0.858 1 89.75 172 VAL A N 1
ATOM 1209 C CA . VAL A 1 172 ? 16.594 -9.953 2.004 1 89.75 172 VAL A CA 1
ATOM 1210 C C . VAL A 1 172 ? 15.289 -9.195 1.819 1 89.75 172 VAL A C 1
ATOM 1212 O O . VAL A 1 172 ? 14.289 -9.516 2.463 1 89.75 172 VAL A O 1
ATOM 1215 N N . GLN A 1 173 ? 15.289 -8.242 0.923 1 90.44 173 GLN A N 1
ATOM 1216 C CA . GLN A 1 173 ? 14.078 -7.465 0.677 1 90.44 173 GLN A CA 1
ATOM 1217 C C . GLN A 1 173 ? 14.086 -6.863 -0.724 1 90.44 173 GLN A C 1
ATOM 1219 O O . GLN A 1 173 ? 15.133 -6.449 -1.223 1 90.44 173 GLN A O 1
ATOM 1224 N N . VAL A 1 174 ? 12.922 -6.758 -1.289 1 94.25 174 VAL A N 1
ATOM 1225 C CA . VAL A 1 174 ? 12.711 -6.047 -2.547 1 94.25 174 VAL A CA 1
ATOM 1226 C C . VAL A 1 174 ? 11.531 -5.09 -2.412 1 94.25 174 VAL A C 1
ATOM 1228 O O . VAL A 1 174 ? 10.516 -5.43 -1.802 1 94.25 174 VAL A O 1
ATOM 1231 N N . VAL A 1 175 ? 11.703 -3.914 -2.969 1 93.81 175 VAL A N 1
ATOM 1232 C CA . VAL A 1 175 ? 10.625 -2.934 -3.027 1 93.81 175 VAL A CA 1
ATOM 1233 C C . VAL A 1 175 ? 10.477 -2.412 -4.453 1 93.81 175 VAL A C 1
ATOM 1235 O O . VAL A 1 175 ? 11.453 -2.352 -5.203 1 93.81 175 VAL A O 1
ATOM 1238 N N . GLY A 1 176 ? 9.227 -2.146 -4.809 1 94.69 176 GLY A N 1
ATOM 1239 C CA . GLY A 1 176 ? 8.961 -1.582 -6.121 1 94.69 176 GLY A CA 1
ATOM 1240 C C . GLY A 1 176 ? 8.305 -0.216 -6.066 1 94.69 176 GLY A C 1
ATOM 1241 O O . GLY A 1 176 ? 7.676 0.134 -5.066 1 94.69 176 GLY A O 1
ATOM 1242 N N . ASN A 1 177 ? 8.469 0.573 -7.035 1 94.62 177 ASN A N 1
ATOM 1243 C CA . ASN A 1 177 ? 7.629 1.738 -7.297 1 94.62 177 ASN A CA 1
ATOM 1244 C C . ASN A 1 177 ? 6.727 1.521 -8.508 1 94.62 177 ASN A C 1
ATOM 1246 O O . ASN A 1 177 ? 6.066 0.486 -8.617 1 94.62 177 ASN A O 1
ATOM 1250 N N . VAL A 1 178 ? 6.66 2.367 -9.484 1 94.31 178 VAL A N 1
ATOM 1251 C CA . VAL A 1 178 ? 5.738 2.141 -10.594 1 94.31 178 VAL A CA 1
ATOM 1252 C C . VAL A 1 178 ? 6.426 1.315 -11.68 1 94.31 178 VAL A C 1
ATOM 1254 O O . VAL A 1 178 ? 5.844 0.372 -12.219 1 94.31 178 VAL A O 1
ATOM 1257 N N . CYS A 1 179 ? 7.75 1.635 -11.875 1 96.62 179 CYS A N 1
ATOM 1258 C CA . CYS A 1 179 ? 8.398 1.061 -13.047 1 96.62 179 CYS A CA 1
ATOM 1259 C C . CYS A 1 179 ? 9.789 0.531 -12.695 1 96.62 179 CYS A C 1
ATOM 1261 O O . CYS A 1 179 ? 10.594 0.257 -13.586 1 96.62 179 CYS A O 1
ATOM 1263 N N . ALA A 1 180 ? 10.117 0.392 -11.406 1 97.5 180 ALA A N 1
ATOM 1264 C CA . ALA A 1 180 ? 11.453 -0.045 -11.016 1 97.5 180 ALA A CA 1
ATOM 1265 C C . ALA A 1 180 ? 11.422 -0.797 -9.688 1 97.5 180 ALA A C 1
ATOM 1267 O O . ALA A 1 180 ? 10.43 -0.732 -8.953 1 97.5 180 ALA A O 1
ATOM 1268 N N . PHE A 1 181 ? 12.445 -1.553 -9.414 1 97.12 181 PHE A N 1
ATOM 1269 C CA . PHE A 1 181 ? 12.625 -2.26 -8.156 1 97.12 181 PHE A CA 1
ATOM 1270 C C . PHE A 1 181 ? 13.93 -1.847 -7.488 1 97.12 181 PHE A C 1
ATOM 1272 O O . PHE A 1 181 ? 14.883 -1.45 -8.172 1 97.12 181 PHE A O 1
ATOM 1279 N N . ALA A 1 182 ? 14.023 -1.925 -6.215 1 95.06 182 ALA A N 1
ATOM 1280 C CA . ALA A 1 182 ? 15.227 -1.85 -5.387 1 95.06 182 ALA A CA 1
ATOM 1281 C C . ALA A 1 182 ? 15.32 -3.051 -4.453 1 95.06 182 ALA A C 1
ATOM 1283 O O . ALA A 1 182 ? 14.367 -3.363 -3.732 1 95.06 182 ALA A O 1
ATOM 1284 N N . ALA A 1 183 ? 16.391 -3.74 -4.453 1 93.31 183 ALA A N 1
ATOM 1285 C CA . ALA A 1 183 ? 16.656 -4.883 -3.58 1 93.31 183 ALA A CA 1
ATOM 1286 C C . ALA A 1 183 ? 17.719 -4.535 -2.533 1 93.31 183 ALA A C 1
ATOM 1288 O O . ALA A 1 183 ? 18.703 -3.865 -2.838 1 93.31 183 ALA A O 1
ATOM 1289 N N . VAL A 1 184 ? 17.562 -5.02 -1.4 1 90 184 VAL A N 1
ATOM 1290 C CA . VAL A 1 184 ? 18.516 -4.84 -0.313 1 90 184 VAL A CA 1
ATOM 1291 C C . VAL A 1 184 ? 19.109 -6.188 0.081 1 90 184 VAL A C 1
ATOM 1293 O O . VAL A 1 184 ? 18.375 -7.164 0.271 1 90 184 VAL A O 1
ATOM 1296 N N . LYS A 1 185 ? 20.391 -6.266 0.191 1 88.81 185 LYS A N 1
ATOM 1297 C CA . LYS A 1 185 ? 21.078 -7.484 0.608 1 88.81 185 LYS A CA 1
ATOM 1298 C C . LYS A 1 185 ? 21.344 -7.48 2.111 1 88.81 185 LYS A C 1
ATOM 1300 O O . LYS A 1 185 ? 21.266 -6.434 2.758 1 88.81 185 LYS A O 1
ATOM 1305 N N . SER A 1 186 ? 21.734 -8.609 2.629 1 85.19 186 SER A N 1
ATOM 1306 C CA . SER A 1 186 ? 22 -8.789 4.055 1 85.19 186 SER A CA 1
ATOM 1307 C C . SER A 1 186 ? 23.172 -7.938 4.508 1 85.19 186 SER A C 1
ATOM 1309 O O . SER A 1 186 ? 23.281 -7.594 5.688 1 85.19 186 SER A O 1
ATOM 1311 N N . ASP A 1 187 ? 24.109 -7.559 3.57 1 81.5 187 ASP A N 1
ATOM 1312 C CA . ASP A 1 187 ? 25.266 -6.746 3.926 1 81.5 187 ASP A CA 1
ATOM 1313 C C . ASP A 1 187 ? 24.938 -5.258 3.836 1 81.5 187 ASP A C 1
ATOM 1315 O O . ASP A 1 187 ? 25.812 -4.41 4.027 1 81.5 187 ASP A O 1
ATOM 1319 N N . GLY A 1 188 ? 23.688 -4.984 3.453 1 78.31 188 GLY A N 1
ATOM 1320 C CA . GLY A 1 188 ? 23.234 -3.604 3.432 1 78.31 188 GLY A CA 1
ATOM 1321 C C . GLY A 1 188 ? 23.328 -2.967 2.057 1 78.31 188 GLY A C 1
ATOM 1322 O O . GLY A 1 188 ? 22.859 -1.845 1.854 1 78.31 188 GLY A O 1
ATOM 1323 N N . SER A 1 189 ? 23.938 -3.562 1.098 1 83.94 189 SER A N 1
ATOM 1324 C CA . SER A 1 189 ? 24.047 -2.994 -0.241 1 83.94 189 SER A CA 1
ATOM 1325 C C . SER A 1 189 ? 22.688 -3.002 -0.956 1 83.94 189 SER A C 1
ATOM 1327 O O . SER A 1 189 ? 21.828 -3.828 -0.653 1 83.94 189 SER A O 1
ATOM 1329 N N . VAL A 1 190 ? 22.531 -2.031 -1.877 1 91.5 190 VAL A N 1
ATOM 1330 C CA . VAL A 1 190 ? 21.281 -1.87 -2.617 1 91.5 190 VAL A CA 1
ATOM 1331 C C . VAL A 1 190 ? 21.531 -2.104 -4.105 1 91.5 190 VAL A C 1
ATOM 1333 O O . VAL A 1 190 ? 22.531 -1.632 -4.656 1 91.5 190 VAL A O 1
ATOM 1336 N N . ILE A 1 191 ? 20.672 -2.861 -4.703 1 93.75 191 ILE A N 1
ATOM 1337 C CA . ILE A 1 191 ? 20.688 -3.102 -6.145 1 93.75 191 ILE A CA 1
ATOM 1338 C C . ILE A 1 191 ? 19.375 -2.609 -6.758 1 93.75 191 ILE A C 1
ATOM 1340 O O . ILE A 1 191 ? 18.297 -2.949 -6.281 1 93.75 191 ILE A O 1
ATOM 1344 N N . THR A 1 192 ? 19.469 -1.775 -7.77 1 95.88 192 THR A N 1
ATOM 1345 C CA . THR A 1 192 ? 18.266 -1.271 -8.422 1 95.88 192 THR A CA 1
ATOM 1346 C C . THR A 1 192 ? 18.234 -1.687 -9.891 1 95.88 192 THR A C 1
ATOM 1348 O O . THR A 1 192 ? 19.266 -1.91 -10.5 1 95.88 192 THR A O 1
ATOM 1351 N N . TRP A 1 193 ? 17.062 -1.905 -10.445 1 97.12 193 TRP A N 1
ATOM 1352 C CA . TRP A 1 193 ? 16.875 -2.166 -11.867 1 97.12 193 TRP A CA 1
ATOM 1353 C C . TRP A 1 193 ? 15.492 -1.722 -12.328 1 97.12 193 TRP A C 1
ATOM 1355 O O . TRP A 1 193 ? 14.617 -1.453 -11.5 1 97.12 193 TRP A O 1
ATOM 1365 N N . GLY A 1 194 ? 15.18 -1.646 -13.695 1 97.25 194 GLY A N 1
ATOM 1366 C CA . GLY A 1 194 ? 13.969 -1.116 -14.297 1 97.25 194 GLY A CA 1
ATOM 1367 C C . GLY A 1 194 ? 14.195 0.18 -15.055 1 97.25 194 GLY A C 1
ATOM 1368 O O . GLY A 1 194 ? 15.281 0.41 -15.594 1 97.25 194 GLY A O 1
ATOM 1369 N N . ASP A 1 195 ? 13.172 1.028 -15.102 1 97.06 195 ASP A N 1
ATOM 1370 C CA . ASP A 1 195 ? 13.266 2.305 -15.805 1 97.06 195 ASP A CA 1
ATOM 1371 C C . ASP A 1 195 ? 14.297 3.219 -15.148 1 97.06 195 ASP A C 1
ATOM 1373 O O . ASP A 1 195 ? 14.148 3.594 -13.984 1 97.06 195 ASP A O 1
ATOM 1377 N N . SER A 1 196 ? 15.18 3.672 -15.836 1 94.56 196 SER A N 1
ATOM 1378 C CA . SER A 1 196 ? 16.312 4.426 -15.305 1 94.56 196 SER A CA 1
ATOM 1379 C C . SER A 1 196 ? 15.875 5.816 -14.844 1 94.56 196 SER A C 1
ATOM 1381 O O . SER A 1 196 ? 16.5 6.406 -13.961 1 94.56 196 SER A O 1
ATOM 1383 N N . GLY A 1 197 ? 14.844 6.258 -15.375 1 93.19 197 GLY A N 1
ATOM 1384 C CA . GLY A 1 197 ? 14.398 7.605 -15.07 1 93.19 197 GLY A CA 1
ATOM 1385 C C . GLY A 1 197 ? 13.625 7.695 -13.766 1 93.19 197 GLY A C 1
ATOM 1386 O O . GLY A 1 197 ? 13.398 8.789 -13.25 1 93.19 197 GLY A O 1
ATOM 1387 N N . VAL A 1 198 ? 13.32 6.523 -13.203 1 95.25 198 VAL A N 1
ATOM 1388 C CA . VAL A 1 198 ? 12.453 6.566 -12.023 1 95.25 198 VAL A CA 1
ATOM 1389 C C . VAL A 1 198 ? 13.094 5.773 -10.891 1 95.25 198 VAL A C 1
ATOM 1391 O O . VAL A 1 198 ? 12.391 5.188 -10.062 1 95.25 198 VAL A O 1
ATOM 1394 N N . GLY A 1 199 ? 14.398 5.625 -10.93 1 94.19 199 GLY A N 1
ATOM 1395 C CA . GLY A 1 199 ? 15.125 5.023 -9.82 1 94.19 199 GLY A CA 1
ATOM 1396 C C . GLY A 1 199 ? 15.695 3.66 -10.148 1 94.19 199 GLY A C 1
ATOM 1397 O O . GLY A 1 199 ? 16.359 3.037 -9.312 1 94.19 199 GLY A O 1
ATOM 1398 N N . GLY A 1 200 ? 15.414 3.246 -11.406 1 95.25 200 GLY A N 1
ATOM 1399 C CA . GLY A 1 200 ? 15.953 1.956 -11.805 1 95.25 200 GLY A CA 1
ATOM 1400 C C . GLY A 1 200 ? 17.469 1.959 -11.93 1 95.25 200 GLY A C 1
ATOM 1401 O O . GLY A 1 200 ? 18.094 0.898 -12 1 95.25 200 GLY A O 1
ATOM 1402 N N . ASP A 1 201 ? 18.016 3.111 -12.023 1 93.5 201 ASP A N 1
ATOM 1403 C CA . ASP A 1 201 ? 19.469 3.307 -12.07 1 93.5 201 ASP A CA 1
ATOM 1404 C C . ASP A 1 201 ? 19.953 4.094 -10.852 1 93.5 201 ASP A C 1
ATOM 1406 O O . ASP A 1 201 ? 19.641 5.281 -10.711 1 93.5 201 ASP A O 1
ATOM 1410 N N . SER A 1 202 ? 20.781 3.408 -9.984 1 88.75 202 SER A N 1
ATOM 1411 C CA . SER A 1 202 ? 21.281 4.059 -8.781 1 88.75 202 SER A CA 1
ATOM 1412 C C . SER A 1 202 ? 22.781 4.352 -8.898 1 88.75 202 SER A C 1
ATOM 1414 O O . SER A 1 202 ? 23.453 4.57 -7.891 1 88.75 202 SER A O 1
ATOM 1416 N N . SER A 1 203 ? 23.328 4.273 -10.016 1 88.25 203 SER A N 1
ATOM 1417 C CA . SER A 1 203 ? 24.766 4.387 -10.234 1 88.25 203 SER A CA 1
ATOM 1418 C C . SER A 1 203 ? 25.328 5.656 -9.594 1 88.25 203 SER A C 1
ATOM 1420 O O . SER A 1 203 ? 26.422 5.648 -9.055 1 88.25 203 SER A O 1
ATOM 1422 N N . ARG A 1 204 ? 24.594 6.723 -9.531 1 85.88 204 ARG A N 1
ATOM 1423 C CA . ARG A 1 204 ? 25.062 8.016 -9.055 1 85.88 204 ARG A CA 1
ATOM 1424 C C . ARG A 1 204 ? 25.188 8.023 -7.531 1 85.88 204 ARG A C 1
ATOM 1426 O O . ARG A 1 204 ? 25.891 8.859 -6.965 1 85.88 204 ARG A O 1
ATOM 1433 N N . VAL A 1 205 ? 24.516 7.125 -6.934 1 86.75 205 VAL A N 1
ATOM 1434 C CA . VAL A 1 205 ? 24.531 7.145 -5.477 1 86.75 205 VAL A CA 1
ATOM 1435 C C . VAL A 1 205 ? 25.047 5.812 -4.945 1 86.75 205 VAL A C 1
ATOM 1437 O O . VAL A 1 205 ? 24.938 5.527 -3.748 1 86.75 205 VAL A O 1
ATOM 1440 N N . GLU A 1 206 ? 25.484 4.938 -5.727 1 84.62 206 GLU A N 1
ATOM 1441 C CA . GLU A 1 206 ? 25.875 3.568 -5.391 1 84.62 206 GLU A CA 1
ATOM 1442 C C . GLU A 1 206 ? 26.859 3.543 -4.227 1 84.62 206 GLU A C 1
ATOM 1444 O O . GLU A 1 206 ? 26.75 2.707 -3.328 1 84.62 206 GLU A O 1
ATOM 1449 N N . ASP A 1 207 ? 27.891 4.402 -4.176 1 82.38 207 ASP A N 1
ATOM 1450 C CA . ASP A 1 207 ? 28.906 4.441 -3.135 1 82.38 207 ASP A CA 1
ATOM 1451 C C . ASP A 1 207 ? 28.297 4.75 -1.771 1 82.38 207 ASP A C 1
ATOM 1453 O O . ASP A 1 207 ? 28.797 4.285 -0.742 1 82.38 207 ASP A O 1
ATOM 1457 N N . ARG A 1 208 ? 27.266 5.457 -1.754 1 83.12 208 ARG A N 1
ATOM 1458 C CA . ARG A 1 208 ? 26.609 5.863 -0.517 1 83.12 208 ARG A CA 1
ATOM 1459 C C . ARG A 1 208 ? 25.672 4.773 -0.015 1 83.12 208 ARG A C 1
ATOM 1461 O O . ARG A 1 208 ? 25.328 4.734 1.171 1 83.12 208 ARG A O 1
ATOM 1468 N N . LEU A 1 209 ? 25.219 3.865 -0.903 1 80.25 209 LEU A N 1
ATOM 1469 C CA . LEU A 1 209 ? 24.266 2.814 -0.564 1 80.25 209 LEU A CA 1
ATOM 1470 C C . LEU A 1 209 ? 24.984 1.564 -0.071 1 80.25 209 LEU A C 1
ATOM 1472 O O . LEU A 1 209 ? 24.359 0.671 0.507 1 80.25 209 LEU A O 1
ATOM 1476 N N . GLN A 1 210 ? 26.141 1.16 -0.125 1 68.69 210 GLN A N 1
ATOM 1477 C CA . GLN A 1 210 ? 26.859 -0.081 0.134 1 68.69 210 GLN A CA 1
ATOM 1478 C C . GLN A 1 210 ? 27.156 -0.247 1.622 1 68.69 210 GLN A C 1
ATOM 1480 O O . GLN A 1 210 ? 27.547 -1.327 2.066 1 68.69 210 GLN A O 1
ATOM 1485 N N . GLU A 1 211 ? 26.719 0.504 2.574 1 56.16 211 GLU A N 1
ATOM 1486 C CA . GLU A 1 211 ? 27.141 0.184 3.936 1 56.16 211 GLU A CA 1
ATOM 1487 C C . GLU A 1 211 ? 25.922 -0.087 4.832 1 56.16 211 GLU A C 1
ATOM 1489 O O . GLU A 1 211 ? 24.953 0.666 4.816 1 56.16 211 GLU A O 1
ATOM 1494 N N . GLY A 1 212 ? 25.922 -1.253 5.703 1 46.03 212 GLY A N 1
ATOM 1495 C CA . GLY A 1 212 ? 25.266 -1.812 6.879 1 46.03 212 GLY A CA 1
ATOM 1496 C C . GLY A 1 212 ? 23.75 -1.798 6.785 1 46.03 212 GLY A C 1
ATOM 1497 O O . GLY A 1 212 ? 23.141 -0.742 6.586 1 46.03 212 GLY A O 1
ATOM 1498 N N . VAL A 1 213 ? 23 -2.777 6.258 1 46.03 213 VAL A N 1
ATOM 1499 C CA . VAL A 1 213 ? 21.578 -2.781 5.98 1 46.03 213 VAL A CA 1
ATOM 1500 C C . VAL A 1 213 ? 20.812 -3.324 7.188 1 46.03 213 VAL A C 1
ATOM 1502 O O . VAL A 1 213 ? 21.141 -4.395 7.707 1 46.03 213 VAL A O 1
ATOM 1505 N N . MET A 1 214 ? 19.891 -2.561 7.992 1 48.34 214 MET A N 1
ATOM 1506 C CA . MET A 1 214 ? 18.906 -3.213 8.844 1 48.34 214 MET A CA 1
ATOM 1507 C C . MET A 1 214 ? 17.562 -3.352 8.125 1 48.34 214 MET A C 1
ATOM 1509 O O . MET A 1 214 ? 17.406 -2.846 7.016 1 48.34 214 MET A O 1
ATOM 1513 N N . GLN A 1 215 ? 16.438 -3.664 8.766 1 44.94 215 GLN A N 1
ATOM 1514 C CA . GLN A 1 215 ? 15.094 -4.113 8.406 1 44.94 215 GLN A CA 1
ATOM 1515 C C . GLN A 1 215 ? 14.375 -3.07 7.551 1 44.94 215 GLN A C 1
ATOM 1517 O O . GLN A 1 215 ? 14.336 -1.891 7.906 1 44.94 215 GLN A O 1
ATOM 1522 N N . VAL A 1 216 ? 14.031 -3.389 6.219 1 43.59 216 VAL A N 1
ATOM 1523 C CA . VAL A 1 216 ? 13.391 -2.463 5.289 1 43.59 216 VAL A CA 1
ATOM 1524 C C . VAL A 1 216 ? 11.875 -2.555 5.426 1 43.59 216 VAL A C 1
ATOM 1526 O O . VAL A 1 216 ? 11.305 -3.648 5.383 1 43.59 216 VAL A O 1
ATOM 1529 N N . VAL A 1 217 ? 11.141 -1.549 6 1 43 217 VAL A N 1
ATOM 1530 C CA . VAL A 1 217 ? 9.68 -1.464 6.043 1 43 217 VAL A CA 1
ATOM 1531 C C . VAL A 1 217 ? 9.156 -0.929 4.711 1 43 217 VAL A C 1
ATOM 1533 O O . VAL A 1 217 ? 9.688 0.047 4.176 1 43 217 VAL A O 1
ATOM 1536 N N . GLY A 1 218 ? 8.609 -1.75 3.848 1 41.16 218 GLY A N 1
ATOM 1537 C CA . GLY A 1 218 ? 7.859 -1.31 2.68 1 41.16 218 GLY A CA 1
ATOM 1538 C C . GLY A 1 218 ? 6.449 -0.86 3.008 1 41.16 218 GLY A C 1
ATOM 1539 O O . GLY A 1 218 ? 5.879 -1.28 4.016 1 41.16 218 GLY A O 1
ATOM 1540 N N . GLU B 1 1 ? 27.203 2.135 7.809 1 66.62 1 GLU B N 1
ATOM 1541 C CA . GLU B 1 1 ? 25.844 2.121 8.367 1 66.62 1 GLU B CA 1
ATOM 1542 C C . GLU B 1 1 ? 24.812 1.763 7.297 1 66.62 1 GLU B C 1
ATOM 1544 O O . GLU B 1 1 ? 24.953 2.162 6.141 1 66.62 1 GLU B O 1
ATOM 1549 N N . GLY B 1 2 ? 24 0.797 7.465 1 81.62 2 GLY B N 1
ATOM 1550 C CA . GLY B 1 2 ? 23.234 0.092 6.453 1 81.62 2 GLY B CA 1
ATOM 1551 C C . GLY B 1 2 ? 21.859 0.692 6.223 1 81.62 2 GLY B C 1
ATOM 1552 O O . GLY B 1 2 ? 21.406 1.536 6.996 1 81.62 2 GLY B O 1
ATOM 1553 N N . VAL B 1 3 ? 21.281 0.502 5.09 1 86.69 3 VAL B N 1
ATOM 1554 C CA . VAL B 1 3 ? 19.938 0.938 4.715 1 86.69 3 VAL B CA 1
ATOM 1555 C C . VAL B 1 3 ? 18.906 0.208 5.566 1 86.69 3 VAL B C 1
ATOM 1557 O O . VAL B 1 3 ? 18.953 -1.016 5.703 1 86.69 3 VAL B O 1
ATOM 1560 N N . VAL B 1 4 ? 17.953 0.939 6.176 1 85.38 4 VAL B N 1
ATOM 1561 C CA . VAL B 1 4 ? 16.953 0.325 7.051 1 85.38 4 VAL B CA 1
ATOM 1562 C C . VAL B 1 4 ? 15.57 0.45 6.422 1 85.38 4 VAL B C 1
ATOM 1564 O O . VAL B 1 4 ? 14.648 -0.281 6.789 1 85.38 4 VAL B O 1
ATOM 1567 N N . GLN B 1 5 ? 15.359 1.294 5.539 1 89 5 GLN B N 1
ATOM 1568 C CA . GLN B 1 5 ? 14.102 1.496 4.836 1 89 5 GLN B CA 1
ATOM 1569 C C . GLN B 1 5 ? 14.336 2.025 3.424 1 89 5 GLN B C 1
ATOM 1571 O O . GLN B 1 5 ? 15.18 2.898 3.215 1 89 5 GLN B O 1
ATOM 1576 N N . ILE B 1 6 ? 13.625 1.476 2.4 1 92.69 6 ILE B N 1
ATOM 1577 C CA . ILE B 1 6 ? 13.539 2.072 1.07 1 92.69 6 ILE B CA 1
ATOM 1578 C C . ILE B 1 6 ? 12.07 2.309 0.706 1 92.69 6 ILE B C 1
ATOM 1580 O O . ILE B 1 6 ? 11.219 1.446 0.936 1 92.69 6 ILE B O 1
ATOM 1584 N N . VAL B 1 7 ? 11.812 3.475 0.238 1 94.38 7 VAL B N 1
ATOM 1585 C CA . VAL B 1 7 ? 10.469 3.842 -0.193 1 94.38 7 VAL B CA 1
ATOM 1586 C C . VAL B 1 7 ? 10.523 4.445 -1.595 1 94.38 7 VAL B C 1
ATOM 1588 O O . VAL B 1 7 ? 11.445 5.191 -1.923 1 94.38 7 VAL B O 1
ATOM 1591 N N . GLY B 1 8 ? 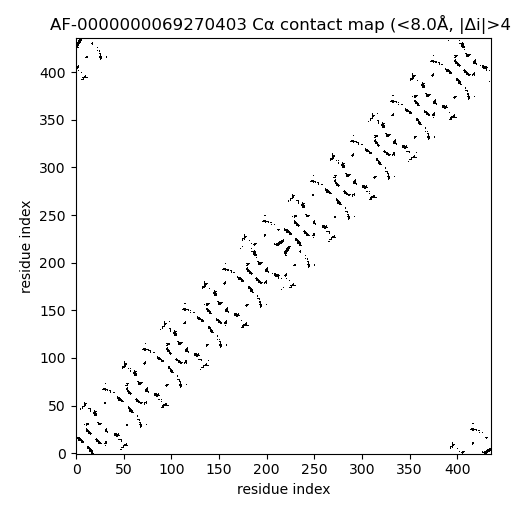9.555 4.02 -2.393 1 95.38 8 GLY B N 1
ATOM 1592 C CA . GLY B 1 8 ? 9.453 4.598 -3.723 1 95.38 8 GLY B CA 1
ATOM 1593 C C . GLY B 1 8 ? 8.188 5.414 -3.92 1 95.38 8 GLY B C 1
ATOM 1594 O O . GLY B 1 8 ? 7.117 5.039 -3.438 1 95.38 8 GLY B O 1
ATOM 1595 N N . ASN B 1 9 ? 8.336 6.539 -4.48 1 97 9 ASN B N 1
ATOM 1596 C CA . ASN B 1 9 ? 7.184 7.148 -5.129 1 97 9 ASN B CA 1
ATOM 1597 C C . ASN B 1 9 ? 7.09 6.754 -6.598 1 97 9 ASN B C 1
ATOM 1599 O O . ASN B 1 9 ? 7.676 5.75 -7.016 1 97 9 ASN B O 1
ATOM 1603 N N . ASP B 1 10 ? 6.348 7.469 -7.383 1 96.62 10 ASP B N 1
ATOM 1604 C CA . ASP B 1 10 ? 6.137 7.008 -8.75 1 96.62 10 ASP B CA 1
ATOM 1605 C C . ASP B 1 10 ? 7.383 7.23 -9.602 1 96.62 10 ASP B C 1
ATOM 1607 O O . ASP B 1 10 ? 7.5 6.676 -10.703 1 96.62 10 ASP B O 1
ATOM 1611 N N . TYR B 1 11 ? 8.328 8.008 -9.094 1 97.31 11 TYR B N 1
ATOM 1612 C CA . TYR B 1 11 ? 9.383 8.492 -9.977 1 97.31 11 TYR B CA 1
ATOM 1613 C C . TYR B 1 11 ? 10.758 8.289 -9.344 1 97.31 11 TYR B C 1
ATOM 1615 O O . TYR B 1 11 ? 11.789 8.492 -9.992 1 97.31 11 TYR B O 1
ATOM 1623 N N . ALA B 1 12 ? 10.805 7.93 -8.094 1 97.5 12 ALA B N 1
ATOM 1624 C CA . ALA B 1 12 ? 12.086 7.93 -7.379 1 97.5 12 ALA B CA 1
ATOM 1625 C C . ALA B 1 12 ? 12.031 7.012 -6.16 1 97.5 12 ALA B C 1
ATOM 1627 O O . ALA B 1 12 ? 10.961 6.543 -5.773 1 97.5 12 ALA B O 1
ATOM 1628 N N . PHE B 1 13 ? 13.148 6.707 -5.656 1 96.38 13 PHE B N 1
ATOM 1629 C CA . PHE B 1 13 ? 13.305 6 -4.391 1 96.38 13 PHE B CA 1
ATOM 1630 C C . PHE B 1 13 ? 14.008 6.879 -3.363 1 96.38 13 PHE B C 1
ATOM 1632 O O . PHE B 1 13 ? 14.789 7.758 -3.725 1 96.38 13 PHE B O 1
ATOM 1639 N N . ALA B 1 14 ? 13.758 6.691 -2.135 1 95.56 14 ALA B N 1
ATOM 1640 C CA . ALA B 1 14 ? 14.5 7.223 -0.996 1 95.56 14 ALA B CA 1
ATOM 1641 C C . ALA B 1 14 ? 14.859 6.117 -0.011 1 95.56 14 ALA B C 1
ATOM 1643 O O . ALA B 1 14 ? 14.023 5.27 0.315 1 95.56 14 ALA B O 1
ATOM 1644 N N . ALA B 1 15 ? 16.031 6.07 0.422 1 93.19 15 ALA B N 1
ATOM 1645 C CA . ALA B 1 15 ? 16.531 5.098 1.393 1 93.19 15 ALA B CA 1
ATOM 1646 C C . ALA B 1 15 ? 16.922 5.777 2.699 1 93.19 15 ALA B C 1
ATOM 1648 O O . ALA B 1 15 ? 17.672 6.758 2.691 1 93.19 15 ALA B O 1
ATOM 1649 N N . ALA B 1 16 ? 16.438 5.375 3.781 1 92.44 16 ALA B N 1
ATOM 1650 C CA . ALA B 1 16 ? 16.875 5.797 5.109 1 92.44 16 ALA B CA 1
ATOM 1651 C C . ALA B 1 16 ? 17.891 4.82 5.68 1 92.44 16 ALA B C 1
ATOM 1653 O O . ALA B 1 16 ? 17.719 3.602 5.586 1 92.44 16 ALA B O 1
ATOM 1654 N N . LYS B 1 17 ? 18.891 5.355 6.266 1 90.94 17 LYS B N 1
ATOM 1655 C CA . LYS B 1 17 ? 19.969 4.547 6.828 1 90.94 17 LYS B CA 1
ATOM 1656 C C . LYS B 1 17 ? 19.875 4.484 8.352 1 90.94 17 LYS B C 1
ATOM 1658 O O . LYS B 1 17 ? 19.156 5.273 8.961 1 90.94 17 LYS B O 1
ATOM 1663 N N . SER B 1 18 ? 20.688 3.578 8.938 1 88.06 18 SER B N 1
ATOM 1664 C CA . SER B 1 18 ? 20.656 3.348 10.383 1 88.06 18 SER B CA 1
ATOM 1665 C C . SER B 1 18 ? 21.203 4.551 11.141 1 88.06 18 SER B C 1
ATOM 1667 O O . SER B 1 18 ? 20.875 4.75 12.312 1 88.06 18 SER B O 1
ATOM 1669 N N . ASP B 1 19 ? 22.078 5.406 10.539 1 90.06 19 ASP B N 1
ATOM 1670 C CA . ASP B 1 19 ? 22.609 6.59 11.203 1 90.06 19 ASP B CA 1
ATOM 1671 C C . ASP B 1 19 ? 21.641 7.762 11.109 1 90.06 19 ASP B C 1
ATOM 1673 O O . ASP B 1 19 ? 21.938 8.859 11.578 1 90.06 19 ASP B O 1
ATOM 1677 N N . GLY B 1 20 ? 20.531 7.523 10.5 1 93.31 20 GLY B N 1
ATOM 1678 C CA . GLY B 1 20 ? 19.469 8.523 10.43 1 93.31 20 GLY B CA 1
ATOM 1679 C C . GLY B 1 20 ? 19.562 9.406 9.195 1 93.31 20 GLY B C 1
ATOM 1680 O O . GLY B 1 20 ? 18.812 10.367 9.055 1 93.31 20 GLY B O 1
ATOM 1681 N N . SER B 1 21 ? 20.531 9.148 8.289 1 94.5 21 SER B N 1
ATOM 1682 C CA . SER B 1 21 ? 20.625 9.914 7.051 1 94.5 21 SER B CA 1
ATOM 1683 C C . SER B 1 21 ? 19.719 9.336 5.969 1 94.5 21 SER B C 1
ATOM 1685 O O . SER B 1 21 ? 19.203 8.227 6.117 1 94.5 21 SER B O 1
ATOM 1687 N N . VAL B 1 22 ? 19.531 10.109 4.848 1 94.94 22 VAL B N 1
ATOM 1688 C CA . VAL B 1 22 ? 18.656 9.711 3.75 1 94.94 22 VAL B CA 1
ATOM 1689 C C . VAL B 1 22 ? 19.391 9.891 2.42 1 94.94 22 VAL B C 1
ATOM 1691 O O . VAL B 1 22 ? 20.094 10.883 2.223 1 94.94 22 VAL B O 1
ATOM 1694 N N . ILE B 1 23 ? 19.219 8.945 1.512 1 94.69 23 ILE B N 1
ATOM 1695 C CA . ILE B 1 23 ? 19.703 9.016 0.137 1 94.69 23 ILE B CA 1
ATOM 1696 C C . ILE B 1 23 ? 18.531 8.875 -0.83 1 94.69 23 ILE B C 1
ATOM 1698 O O . ILE B 1 23 ? 17.703 7.969 -0.681 1 94.69 23 ILE B O 1
ATOM 1702 N N . SER B 1 24 ? 18.406 9.766 -1.754 1 95.94 24 SER B N 1
ATOM 1703 C CA . SER B 1 24 ? 17.375 9.672 -2.771 1 95.94 24 SER B CA 1
ATOM 1704 C C . SER B 1 24 ? 17.969 9.57 -4.168 1 95.94 24 SER B C 1
ATOM 1706 O O . SER B 1 24 ? 19.078 10.047 -4.414 1 95.94 24 SER B O 1
ATOM 1708 N N . TRP B 1 25 ? 17.344 8.898 -5.055 1 96.5 25 TRP B N 1
ATOM 1709 C CA . TRP B 1 25 ? 17.75 8.812 -6.453 1 96.5 25 TRP B CA 1
ATOM 1710 C C . TRP B 1 25 ? 16.547 8.617 -7.359 1 96.5 25 TRP B C 1
ATOM 1712 O O . TRP B 1 25 ? 15.453 8.289 -6.887 1 96.5 25 TRP B O 1
ATOM 1722 N N . GLY B 1 26 ? 16.688 8.789 -8.695 1 97.38 26 GLY B N 1
ATOM 1723 C CA . GLY B 1 26 ? 15.602 8.789 -9.672 1 97.38 26 GLY B CA 1
ATOM 1724 C C . GLY B 1 26 ? 15.414 10.125 -10.352 1 97.38 26 GLY B C 1
ATOM 1725 O O . GLY B 1 26 ? 16.375 10.852 -10.594 1 97.38 26 GLY B O 1
ATOM 1726 N N . ASP B 1 27 ? 14.148 10.438 -10.664 1 97.88 27 ASP B N 1
ATOM 1727 C CA . ASP B 1 27 ? 13.852 11.703 -11.328 1 97.88 27 ASP B CA 1
ATOM 1728 C C . ASP B 1 27 ? 14.117 12.891 -10.398 1 97.88 27 ASP B C 1
ATOM 1730 O O . ASP B 1 27 ? 13.508 12.992 -9.328 1 97.88 27 ASP B O 1
ATOM 1734 N N . SER B 1 28 ? 14.867 13.797 -10.812 1 97.31 28 SER B N 1
ATOM 1735 C CA . SER B 1 28 ? 15.344 14.875 -9.953 1 97.31 28 SER B CA 1
ATOM 1736 C C . SER B 1 28 ? 14.203 15.789 -9.523 1 97.31 28 SER B C 1
ATOM 1738 O O . SER B 1 28 ? 14.172 16.266 -8.391 1 97.31 28 SER B O 1
ATOM 1740 N N . GLY B 1 29 ? 13.266 16 -10.305 1 97.31 29 GLY B N 1
ATOM 1741 C CA . GLY B 1 29 ? 12.188 16.938 -10.016 1 97.31 29 GLY B CA 1
ATOM 1742 C C . GLY B 1 29 ? 11.086 16.328 -9.164 1 97.31 29 GLY B C 1
ATOM 1743 O O . GLY B 1 29 ? 10.266 17.047 -8.602 1 97.31 29 GLY B O 1
ATOM 1744 N N . GLN B 1 30 ? 11.133 15 -9.023 1 98.06 30 GLN B N 1
ATOM 1745 C CA . GLN B 1 30 ? 10.031 14.32 -8.352 1 98.06 30 GLN B CA 1
ATOM 1746 C C . GLN B 1 30 ? 10.531 13.508 -7.16 1 98.06 30 GLN B C 1
ATOM 1748 O O . GLN B 1 30 ? 9.961 12.461 -6.832 1 98.06 30 GLN B O 1
ATOM 1753 N N . GLY B 1 31 ? 11.633 13.961 -6.512 1 97.75 31 GLY B N 1
ATOM 1754 C CA . GLY B 1 31 ? 12.086 13.375 -5.266 1 97.75 31 GLY B CA 1
ATOM 1755 C C . GLY B 1 31 ? 13.43 12.68 -5.387 1 97.75 31 GLY B C 1
ATOM 1756 O O . GLY B 1 31 ? 14.016 12.266 -4.387 1 97.75 31 GLY B O 1
ATOM 1757 N N . GLY B 1 32 ? 13.883 12.57 -6.648 1 97.81 32 GLY B N 1
ATOM 1758 C CA . GLY B 1 32 ? 15.156 11.898 -6.852 1 97.81 32 GLY B CA 1
ATOM 1759 C C . GLY B 1 32 ? 16.344 12.742 -6.422 1 97.81 32 GLY B C 1
ATOM 1760 O O . GLY B 1 32 ? 17.453 12.219 -6.246 1 97.81 32 GLY B O 1
ATOM 1761 N N . ASP B 1 33 ? 16.141 14.031 -6.336 1 97.5 33 ASP B N 1
ATOM 1762 C CA . ASP B 1 33 ? 17.188 14.961 -5.895 1 97.5 33 ASP B CA 1
ATOM 1763 C C . ASP B 1 33 ? 16.797 15.633 -4.578 1 97.5 33 ASP B C 1
ATOM 1765 O O . ASP B 1 33 ? 15.859 16.438 -4.543 1 97.5 33 ASP B O 1
ATOM 1769 N N . SER B 1 34 ? 17.516 15.297 -3.48 1 96.38 34 SER B N 1
ATOM 1770 C CA . SER B 1 34 ? 17.234 15.867 -2.168 1 96.38 34 SER B CA 1
ATOM 1771 C C . SER B 1 34 ? 18.266 16.922 -1.792 1 96.38 34 SER B C 1
ATOM 1773 O O . SER B 1 34 ? 18.422 17.266 -0.616 1 96.38 34 SER B O 1
ATOM 1775 N N . SER B 1 35 ? 19.047 17.469 -2.699 1 95.88 35 SER B N 1
ATOM 1776 C CA . SER B 1 35 ? 20.172 18.359 -2.436 1 95.88 35 SER B CA 1
ATOM 1777 C C . SER B 1 35 ? 19.734 19.594 -1.666 1 95.88 35 SER B C 1
ATOM 1779 O O . SER B 1 35 ? 20.469 20.109 -0.825 1 95.88 35 SER B O 1
ATOM 1781 N N . ARG B 1 36 ? 18.547 20.094 -1.885 1 94.69 36 ARG B N 1
ATOM 1782 C CA . ARG B 1 36 ? 18.078 21.328 -1.273 1 94.69 36 ARG B CA 1
ATOM 1783 C C . ARG B 1 36 ? 17.859 21.156 0.227 1 94.69 36 ARG B C 1
ATOM 1785 O O . ARG B 1 36 ? 17.859 22.125 0.978 1 94.69 36 ARG B O 1
ATOM 1792 N N . VAL B 1 37 ? 17.641 19.938 0.653 1 96.94 37 VAL B N 1
ATOM 1793 C CA . VAL B 1 37 ? 17.391 19.703 2.07 1 96.94 37 VAL B CA 1
ATOM 1794 C C . VAL B 1 37 ? 18.422 18.719 2.621 1 96.94 37 VAL B C 1
ATOM 1796 O O . VAL B 1 37 ? 18.234 18.141 3.695 1 96.94 37 VAL B O 1
ATOM 1799 N N . GLU B 1 38 ? 19.422 18.453 1.92 1 95.69 38 GLU B N 1
ATOM 1800 C CA . GLU B 1 38 ? 20.422 17.438 2.258 1 95.69 38 GLU B CA 1
ATOM 1801 C C . GLU B 1 38 ? 20.984 17.656 3.66 1 95.69 38 GLU B C 1
ATOM 1803 O O . GLU B 1 38 ? 21.203 16.703 4.406 1 95.69 38 GLU B O 1
ATOM 1808 N N . ASP B 1 39 ? 21.297 18.891 4.074 1 96.56 39 ASP B N 1
ATOM 1809 C CA . ASP B 1 39 ? 21.875 19.219 5.379 1 96.56 39 ASP B CA 1
ATOM 1810 C C . ASP B 1 39 ? 20.938 18.797 6.508 1 96.56 39 ASP B C 1
ATOM 1812 O O . ASP B 1 39 ? 21.391 18.531 7.629 1 96.56 39 ASP B O 1
ATOM 1816 N N . ARG B 1 40 ? 19.672 18.719 6.258 1 97 40 ARG B N 1
ATOM 1817 C CA . ARG B 1 40 ? 18.672 18.391 7.262 1 97 40 ARG B CA 1
ATOM 1818 C C . ARG B 1 40 ? 18.375 16.891 7.258 1 97 40 ARG B C 1
ATOM 1820 O O . ARG B 1 40 ? 17.641 16.391 8.117 1 97 40 ARG B O 1
ATOM 1827 N N . LEU B 1 41 ? 18.891 16.203 6.297 1 97.19 41 LEU B N 1
ATOM 1828 C CA . LEU B 1 41 ? 18.641 14.773 6.137 1 97.19 41 LEU B CA 1
ATOM 1829 C C . LEU B 1 41 ? 19.875 13.953 6.508 1 97.19 41 LEU B C 1
ATOM 1831 O O . LEU B 1 41 ? 20 12.789 6.113 1 97.19 41 LEU B O 1
ATOM 1835 N N . GLN B 1 42 ? 20.75 14.484 7.281 1 96.5 42 GLN B N 1
ATOM 1836 C CA . GLN B 1 42 ? 22.031 13.828 7.566 1 96.5 42 GLN B CA 1
ATOM 1837 C C . GLN B 1 42 ? 21.922 12.953 8.812 1 96.5 42 GLN B C 1
ATOM 1839 O O . GLN B 1 42 ? 22.797 12.125 9.062 1 96.5 42 GLN B O 1
ATOM 1844 N N . GLU B 1 43 ? 20.891 13.219 9.594 1 95.69 43 GLU B N 1
ATOM 1845 C CA . GLU B 1 43 ? 20.75 12.461 10.828 1 95.69 43 GLU B CA 1
ATOM 1846 C C . GLU B 1 43 ? 19.344 12.547 11.383 1 95.69 43 GLU B C 1
ATOM 1848 O O . GLU B 1 43 ? 18.547 13.398 10.961 1 95.69 43 GLU B O 1
ATOM 1853 N N . GLY B 1 44 ? 18.984 11.594 12.156 1 96.12 44 GLY B N 1
ATOM 1854 C CA . GLY B 1 44 ? 17.797 11.688 13 1 96.12 44 GLY B CA 1
ATOM 1855 C C . GLY B 1 44 ? 16.531 11.211 12.305 1 96.12 44 GLY B C 1
ATOM 1856 O O . GLY B 1 44 ? 15.469 11.133 12.93 1 96.12 44 GLY B O 1
ATOM 1857 N N . VAL B 1 45 ? 16.578 10.852 10.992 1 95.31 45 VAL B N 1
ATOM 1858 C CA . VAL B 1 45 ? 15.391 10.398 10.266 1 95.31 45 VAL B CA 1
ATOM 1859 C C . VAL B 1 45 ? 14.992 9.008 10.75 1 95.31 45 VAL B C 1
ATOM 1861 O O . VAL B 1 45 ? 15.836 8.109 10.82 1 95.31 45 VAL B O 1
ATOM 1864 N N . VAL B 1 46 ? 13.719 8.805 11.016 1 93.19 46 VAL B N 1
ATOM 1865 C CA . VAL B 1 46 ? 13.258 7.52 11.531 1 93.19 46 VAL B CA 1
ATOM 1866 C C . VAL B 1 46 ? 12.258 6.902 10.562 1 93.19 46 VAL B C 1
ATOM 1868 O O . VAL B 1 46 ? 12.008 5.695 10.594 1 93.19 46 VAL B O 1
ATOM 1871 N N . GLN B 1 47 ? 11.727 7.707 9.711 1 93.44 47 GLN B N 1
ATOM 1872 C CA . GLN B 1 47 ? 10.781 7.211 8.719 1 93.44 47 GLN B CA 1
ATOM 1873 C C . GLN B 1 47 ? 10.734 8.125 7.5 1 93.44 47 GLN B C 1
ATOM 1875 O O . GLN B 1 47 ? 10.797 9.344 7.629 1 93.44 47 GLN B O 1
ATOM 1880 N N . VAL B 1 48 ? 10.602 7.504 6.316 1 96.06 48 VAL B N 1
ATOM 1881 C CA . VAL B 1 48 ? 10.328 8.25 5.09 1 96.06 48 VAL B CA 1
ATOM 1882 C C . VAL B 1 48 ? 8.992 7.801 4.496 1 96.06 48 VAL B C 1
ATOM 1884 O O . VAL B 1 48 ? 8.695 6.605 4.457 1 96.06 48 VAL B O 1
ATOM 1887 N N . VAL B 1 49 ? 8.203 8.734 4.109 1 96.62 49 VAL B N 1
ATOM 1888 C CA . VAL B 1 49 ? 6.91 8.484 3.469 1 96.62 49 VAL B CA 1
ATOM 1889 C C . VAL B 1 49 ? 6.887 9.141 2.09 1 96.62 49 VAL B C 1
ATOM 1891 O O . VAL B 1 49 ? 7.516 10.18 1.877 1 96.62 49 VAL B O 1
ATOM 1894 N N . ALA B 1 50 ? 6.199 8.461 1.199 1 97.31 50 ALA B N 1
ATOM 1895 C CA . ALA B 1 50 ? 6.086 8.992 -0.154 1 97.31 50 ALA B CA 1
ATOM 1896 C C . ALA B 1 50 ? 4.637 9.305 -0.503 1 97.31 50 ALA B C 1
ATOM 1898 O O . ALA B 1 50 ? 3.713 8.75 0.092 1 97.31 50 ALA B O 1
ATOM 1899 N N . ASN B 1 51 ? 4.402 10.234 -1.342 1 97.12 51 ASN B N 1
ATOM 1900 C CA . ASN B 1 51 ? 3.195 10.305 -2.156 1 97.12 51 ASN B CA 1
ATOM 1901 C C . ASN B 1 51 ? 3.502 10.086 -3.635 1 97.12 51 ASN B C 1
ATOM 1903 O O . ASN B 1 51 ? 4.387 9.305 -3.98 1 97.12 51 ASN B O 1
ATOM 1907 N N . GLY B 1 52 ? 2.789 10.641 -4.527 1 96.81 52 GLY B N 1
ATOM 1908 C CA . GLY B 1 52 ? 3.012 10.336 -5.934 1 96.81 52 GLY B CA 1
ATOM 1909 C C . GLY B 1 52 ? 4.336 10.867 -6.453 1 96.81 52 GLY B C 1
ATOM 1910 O O . GLY B 1 52 ? 4.957 10.25 -7.324 1 96.81 52 GLY B O 1
ATOM 1911 N N . ALA B 1 53 ? 4.758 12.016 -5.941 1 98.19 53 ALA B N 1
ATOM 1912 C CA . ALA B 1 53 ? 5.926 12.641 -6.551 1 98.19 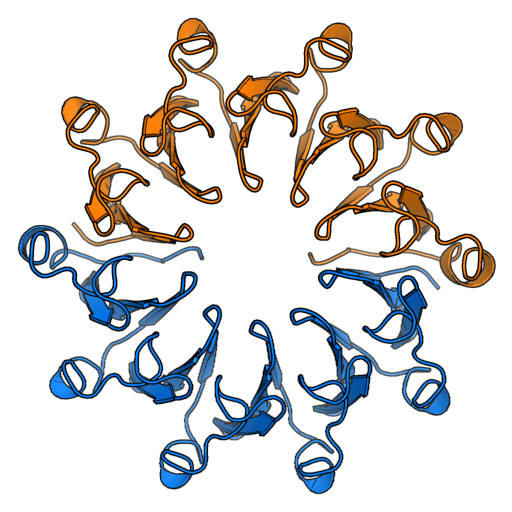53 ALA B CA 1
ATOM 1913 C C . ALA B 1 53 ? 6.754 13.391 -5.512 1 98.19 53 ALA B C 1
ATOM 1915 O O . ALA B 1 53 ? 7.527 14.289 -5.852 1 98.19 53 ALA B O 1
ATOM 1916 N N . ALA B 1 54 ? 6.562 13.102 -4.277 1 98.44 54 ALA B N 1
ATOM 1917 C CA . ALA B 1 54 ? 7.297 13.773 -3.211 1 98.44 54 ALA B CA 1
ATOM 1918 C C . ALA B 1 54 ? 7.516 12.844 -2.021 1 98.44 54 ALA B C 1
ATOM 1920 O O . ALA B 1 54 ? 6.859 11.805 -1.911 1 98.44 54 ALA B O 1
ATOM 1921 N N . PHE B 1 55 ? 8.461 13.188 -1.204 1 98.31 55 PHE B N 1
ATOM 1922 C CA . PHE B 1 55 ? 8.766 12.445 0.014 1 98.31 55 PHE B CA 1
ATOM 1923 C C . PHE B 1 55 ? 8.648 13.344 1.238 1 98.31 55 PHE B C 1
ATOM 1925 O O . PHE B 1 55 ? 8.82 14.562 1.14 1 98.31 55 PHE B O 1
ATOM 1932 N N . ALA B 1 56 ? 8.352 12.797 2.348 1 98.44 56 ALA B N 1
ATOM 1933 C CA . ALA B 1 56 ? 8.406 13.406 3.672 1 98.44 56 ALA B CA 1
ATOM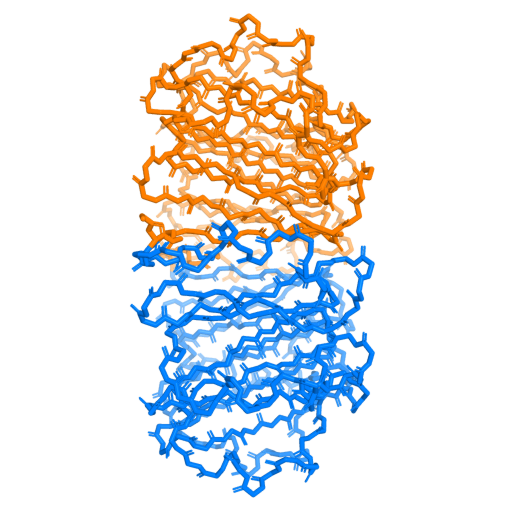 1934 C C . ALA B 1 56 ? 9.188 12.539 4.648 1 98.44 56 ALA B C 1
ATOM 1936 O O . ALA B 1 56 ? 8.859 11.367 4.852 1 98.44 56 ALA B O 1
ATOM 1937 N N . ALA B 1 57 ? 10.211 13.023 5.242 1 97.81 57 ALA B N 1
ATOM 1938 C CA . ALA B 1 57 ? 11.008 12.344 6.254 1 97.81 57 ALA B CA 1
ATOM 1939 C C . ALA B 1 57 ? 10.641 12.812 7.656 1 97.81 57 ALA B C 1
ATOM 1941 O O . ALA B 1 57 ? 10.609 14.016 7.93 1 97.81 57 ALA B O 1
ATOM 1942 N N . VAL B 1 58 ? 10.336 11.953 8.508 1 97.38 58 VAL B N 1
ATOM 1943 C CA . VAL B 1 58 ? 10.047 12.242 9.906 1 97.38 58 VAL B CA 1
ATOM 1944 C C . VAL B 1 58 ? 11.281 11.969 10.766 1 97.38 58 VAL B C 1
ATOM 1946 O O . VAL B 1 58 ? 11.875 10.891 10.68 1 97.38 58 VAL B O 1
ATOM 1949 N N . LYS B 1 59 ? 11.625 12.891 11.594 1 97.12 59 LYS B N 1
ATOM 1950 C CA . LYS B 1 59 ? 12.789 12.742 12.461 1 97.12 59 LYS B CA 1
ATOM 1951 C C . LYS B 1 59 ? 12.375 12.297 13.859 1 97.12 59 LYS B C 1
ATOM 1953 O O . LYS B 1 59 ? 11.195 12.367 14.219 1 97.12 59 LYS B O 1
ATOM 1958 N N . SER B 1 60 ? 13.344 11.883 14.664 1 96.44 60 SER B N 1
ATOM 1959 C CA . SER B 1 60 ? 13.117 11.375 16.016 1 96.44 60 SER B CA 1
ATOM 1960 C C . SER B 1 60 ? 12.531 12.445 16.922 1 96.44 60 SER B C 1
ATOM 1962 O O . SER B 1 60 ? 11.82 12.141 17.875 1 96.44 60 SER B O 1
ATOM 1964 N N . ASP B 1 61 ? 12.789 13.711 16.672 1 95.44 61 ASP B N 1
ATOM 1965 C CA . ASP B 1 61 ? 12.258 14.797 17.484 1 95.44 61 ASP B CA 1
ATOM 1966 C C . ASP B 1 61 ? 10.875 15.219 17.016 1 95.44 61 ASP B C 1
ATOM 1968 O O . ASP B 1 61 ? 10.289 16.172 17.547 1 95.44 61 ASP B O 1
ATOM 1972 N N . GLY B 1 62 ? 10.422 14.594 16.016 1 96.94 62 GLY B N 1
ATOM 1973 C CA . GLY B 1 62 ? 9.07 14.844 15.531 1 96.94 62 GLY B CA 1
ATOM 1974 C C . GLY B 1 62 ? 9.016 15.898 14.445 1 96.94 62 GLY B C 1
ATOM 1975 O O . GLY B 1 62 ? 7.93 16.281 13.992 1 96.94 62 GLY B O 1
ATOM 1976 N N . SER B 1 63 ? 10.141 16.453 14.047 1 97.94 63 SER B N 1
ATOM 1977 C CA . SER B 1 63 ? 10.125 17.391 12.922 1 97.94 63 SER B CA 1
ATOM 1978 C C . SER B 1 63 ? 10.016 16.641 11.594 1 97.94 63 SER B C 1
ATOM 1980 O O . SER B 1 63 ? 10.258 15.445 11.523 1 97.94 63 SER B O 1
ATOM 1982 N N . VAL B 1 64 ? 9.594 17.344 10.5 1 98.31 64 VAL B N 1
ATOM 1983 C CA . VAL B 1 64 ? 9.359 16.734 9.188 1 98.31 64 VAL B CA 1
ATOM 1984 C C . VAL B 1 64 ? 10.109 17.531 8.117 1 98.31 64 VAL B C 1
ATOM 1986 O O . VAL B 1 64 ? 10.062 18.766 8.102 1 98.31 64 VAL B O 1
ATOM 1989 N N . ILE B 1 65 ? 10.773 16.844 7.219 1 98.5 65 ILE B N 1
ATOM 1990 C CA . ILE B 1 65 ? 11.469 17.422 6.074 1 98.5 65 ILE B CA 1
ATOM 1991 C C . ILE B 1 65 ? 10.875 16.875 4.781 1 98.5 65 ILE B C 1
ATOM 1993 O O . ILE B 1 65 ? 10.727 15.664 4.621 1 98.5 65 ILE B O 1
ATOM 1997 N N . THR B 1 66 ? 10.516 17.781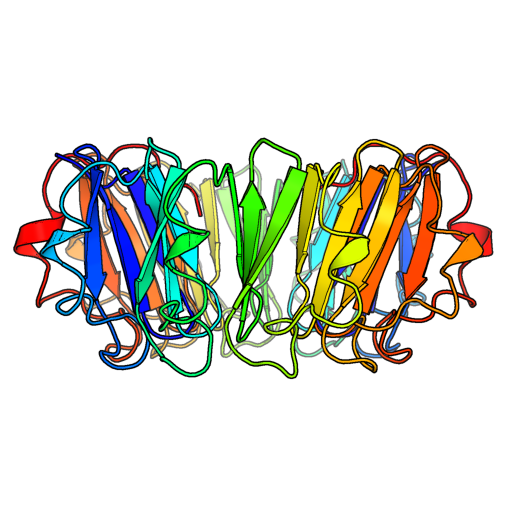 3.906 1 98.5 66 THR B N 1
ATOM 1998 C CA . THR B 1 66 ? 9.906 17.328 2.662 1 98.5 66 THR B CA 1
ATOM 1999 C C . THR B 1 66 ? 10.758 17.719 1.462 1 98.5 66 THR B C 1
ATOM 2001 O O . THR B 1 66 ? 11.523 18.688 1.531 1 98.5 66 THR B O 1
ATOM 2004 N N . TRP B 1 67 ? 10.75 16.953 0.402 1 98.44 67 TRP B N 1
ATOM 2005 C CA . TRP B 1 67 ? 11.383 17.297 -0.87 1 98.44 67 TRP B CA 1
ATOM 2006 C C . TRP B 1 67 ? 10.672 16.609 -2.031 1 98.44 67 TRP B C 1
ATOM 2008 O O . TRP B 1 67 ? 9.859 15.711 -1.821 1 98.44 67 TRP B O 1
ATOM 2018 N N . GLY B 1 68 ? 10.961 17 -3.305 1 98.31 68 GLY B N 1
ATOM 2019 C CA . GLY B 1 68 ? 10.297 16.531 -4.512 1 98.31 68 GLY B CA 1
ATOM 2020 C C . GLY B 1 68 ? 9.523 17.625 -5.227 1 98.31 68 GLY B C 1
ATOM 2021 O O . GLY B 1 68 ? 9.891 18.797 -5.164 1 98.31 68 GLY B O 1
ATOM 2022 N N . ASP B 1 69 ? 8.461 17.234 -5.902 1 98.5 69 ASP B N 1
ATOM 2023 C CA . ASP B 1 69 ? 7.645 18.188 -6.637 1 98.5 69 ASP B CA 1
ATOM 2024 C C . ASP B 1 69 ? 6.996 19.203 -5.691 1 98.5 69 ASP B C 1
ATOM 2026 O O . ASP B 1 69 ? 6.227 18.828 -4.805 1 98.5 69 ASP B O 1
ATOM 2030 N N 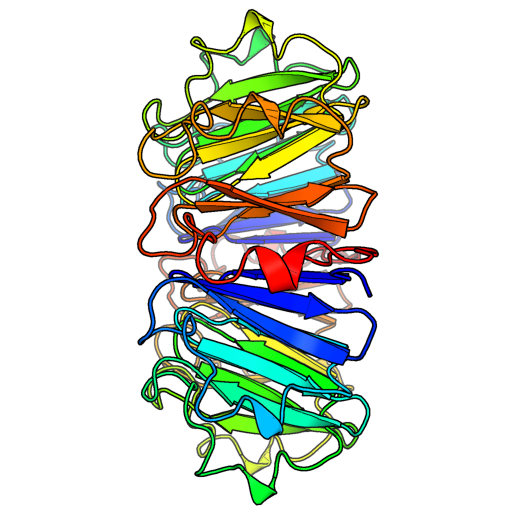. SER B 1 70 ? 7.191 20.391 -5.941 1 97.44 70 SER B N 1
ATOM 2031 C CA . SER B 1 70 ? 6.762 21.453 -5.027 1 97.44 70 SER B CA 1
ATOM 2032 C C . SER B 1 70 ? 5.242 21.578 -5.008 1 97.44 70 SER B C 1
ATOM 2034 O O . SER B 1 70 ? 4.664 21.984 -3.996 1 97.44 70 SER B O 1
ATOM 2036 N N . GLY B 1 71 ? 4.613 21.203 -6.023 1 96 71 GLY B N 1
ATOM 2037 C CA . GLY B 1 71 ? 3.176 21.391 -6.145 1 96 71 GLY B CA 1
ATOM 2038 C C . GLY B 1 71 ? 2.377 20.297 -5.457 1 96 71 GLY B C 1
ATOM 2039 O O . GLY B 1 71 ? 1.164 20.422 -5.285 1 96 71 GLY B O 1
ATOM 2040 N N . VAL B 1 72 ? 3.088 19.25 -5.004 1 97.62 72 VAL B N 1
ATOM 2041 C CA . VAL B 1 72 ? 2.314 18.125 -4.477 1 97.62 72 VAL B CA 1
ATOM 2042 C C . VAL B 1 72 ? 2.828 17.75 -3.088 1 97.62 72 VAL B C 1
ATOM 2044 O O . VAL B 1 72 ? 2.719 16.594 -2.67 1 97.62 72 VAL B O 1
ATOM 2047 N N . GLY B 1 73 ? 3.477 18.672 -2.441 1 97.56 73 GLY B N 1
ATOM 2048 C CA . GLY B 1 73 ? 3.865 18.453 -1.056 1 97.56 73 GLY B CA 1
ATOM 2049 C C . GLY B 1 73 ? 5.367 18.406 -0.855 1 97.56 73 GLY B C 1
ATOM 2050 O O . GLY B 1 73 ? 5.848 18.312 0.276 1 97.56 73 GLY B O 1
ATOM 2051 N N . GLY B 1 74 ? 6.105 18.484 -1.988 1 98.25 74 GLY B N 1
ATOM 2052 C CA . GLY B 1 74 ? 7.551 18.562 -1.86 1 98.25 74 GLY B CA 1
ATOM 2053 C C . GLY B 1 74 ? 8.016 19.844 -1.173 1 98.25 74 GLY B C 1
ATOM 2054 O O . GLY B 1 74 ? 9.125 19.891 -0.64 1 98.25 74 GLY B O 1
ATOM 2055 N N . ASP B 1 75 ? 7.238 20.859 -1.271 1 97.44 75 ASP B N 1
ATOM 2056 C CA . ASP B 1 75 ? 7.465 22.125 -0.577 1 97.44 75 ASP B CA 1
ATOM 2057 C C . ASP B 1 75 ? 6.496 22.281 0.594 1 97.44 75 ASP B C 1
ATOM 2059 O O . ASP B 1 75 ? 5.285 22.406 0.395 1 97.44 75 ASP B O 1
ATOM 2063 N N . SER B 1 76 ? 7.051 22.312 1.848 1 96.69 76 SER B N 1
ATOM 2064 C CA . SER B 1 76 ? 6.219 22.453 3.037 1 96.69 76 SER B CA 1
ATOM 2065 C C . SER B 1 76 ? 6.441 23.812 3.711 1 96.69 76 SER B C 1
ATOM 2067 O O . SER B 1 76 ? 6.18 23.969 4.906 1 96.69 76 SER B O 1
ATOM 2069 N N . SER B 1 77 ? 6.949 24.781 3.041 1 96 77 SER B N 1
ATOM 2070 C CA . SER B 1 77 ? 7.34 26.062 3.607 1 96 77 SER B CA 1
ATOM 2071 C C . SER B 1 77 ? 6.16 26.75 4.289 1 96 77 SER B C 1
ATOM 2073 O O . SER B 1 77 ? 6.328 27.422 5.309 1 96 77 SER B O 1
ATOM 2075 N N . ARG B 1 78 ? 4.949 26.578 3.803 1 94.88 78 ARG B N 1
ATOM 2076 C CA . ARG B 1 78 ? 3.768 27.25 4.312 1 94.88 78 ARG B CA 1
ATOM 2077 C C . ARG B 1 78 ? 3.389 26.734 5.695 1 94.88 78 ARG B C 1
ATOM 2079 O O . ARG B 1 78 ? 2.703 27.422 6.457 1 94.88 78 ARG B O 1
ATOM 2086 N N . VAL B 1 79 ? 3.818 25.547 6.004 1 96.81 79 VAL B N 1
ATOM 2087 C CA . VAL B 1 79 ? 3.438 24.969 7.289 1 96.81 79 VAL B CA 1
ATOM 2088 C C . VAL B 1 79 ? 4.688 24.578 8.07 1 96.81 79 VAL B C 1
ATOM 2090 O O . VAL B 1 79 ? 4.613 23.797 9.023 1 96.81 79 VAL B O 1
ATOM 2093 N N . GLU B 1 80 ? 5.785 24.984 7.691 1 96.12 80 GLU B N 1
ATOM 2094 C CA . GLU B 1 80 ? 7.074 24.578 8.25 1 96.12 80 GLU B CA 1
ATOM 2095 C C . GLU B 1 80 ? 7.109 24.781 9.758 1 96.12 80 GLU B C 1
ATOM 2097 O O . GLU B 1 80 ? 7.633 23.938 10.492 1 96.12 80 GLU B O 1
ATOM 2102 N N . ASP B 1 81 ? 6.598 25.906 10.32 1 96.75 81 ASP B N 1
ATOM 2103 C CA . ASP B 1 81 ? 6.605 26.219 11.742 1 96.75 81 ASP B CA 1
ATOM 2104 C C . ASP B 1 81 ? 5.82 25.172 12.539 1 96.75 81 ASP B C 1
ATOM 2106 O O . ASP B 1 81 ? 6.125 24.922 13.711 1 96.75 81 ASP B O 1
ATOM 2110 N N . ARG B 1 82 ? 4.852 24.609 11.953 1 97.44 82 ARG B N 1
ATOM 2111 C CA . ARG B 1 82 ? 3.998 23.625 12.625 1 97.44 82 ARG B CA 1
ATOM 2112 C C . ARG B 1 82 ? 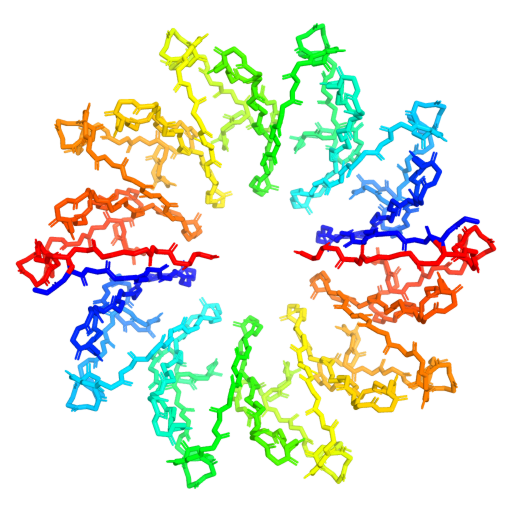4.578 22.219 12.516 1 97.44 82 ARG B C 1
ATOM 2114 O O . ARG B 1 82 ? 4.121 21.297 13.195 1 97.44 82 ARG B O 1
ATOM 2121 N N . LEU B 1 83 ? 5.574 22.016 11.711 1 97.69 83 LEU B N 1
ATOM 2122 C CA . LEU B 1 83 ? 6.168 20.719 11.461 1 97.69 83 LEU B CA 1
ATOM 2123 C C . LEU B 1 83 ? 7.508 20.578 12.18 1 97.69 83 LEU B C 1
ATOM 2125 O O . LEU B 1 83 ? 8.281 19.672 11.883 1 97.69 83 LEU B O 1
ATOM 2129 N N . GLN B 1 84 ? 7.77 21.406 13.117 1 97.25 84 GLN B N 1
ATOM 2130 C CA . GLN B 1 84 ? 9.086 21.453 13.75 1 97.25 84 GLN B CA 1
ATOM 2131 C C . GLN B 1 84 ? 9.203 20.422 14.859 1 97.25 84 GLN B C 1
ATOM 2133 O O . GLN B 1 84 ? 10.305 20.125 15.328 1 97.25 84 GLN B O 1
ATOM 2138 N N . GLU B 1 85 ? 8.062 19.891 15.344 1 96.75 85 GLU B N 1
ATOM 2139 C CA . GLU B 1 85 ? 8.102 18.922 16.438 1 96.75 85 GLU B CA 1
ATOM 2140 C C . GLU B 1 85 ? 6.77 18.188 16.578 1 96.75 85 GLU B C 1
ATOM 2142 O O . GLU B 1 85 ? 5.758 18.625 16.016 1 96.75 85 GLU B O 1
ATOM 2147 N N . GLY B 1 86 ? 6.836 17.031 17.172 1 97.12 86 GLY B N 1
ATOM 2148 C CA . GLY B 1 86 ? 5.641 16.391 17.703 1 97.12 86 GLY B CA 1
ATOM 2149 C C . GLY B 1 86 ? 4.906 15.547 16.672 1 97.12 86 GLY B C 1
ATOM 2150 O O . GLY B 1 86 ? 3.896 14.922 17 1 97.12 86 GLY B O 1
ATOM 2151 N N . VAL B 1 87 ? 5.352 15.516 15.406 1 97.25 87 VAL B N 1
ATOM 2152 C CA . VAL B 1 87 ? 4.688 14.703 14.391 1 97.25 87 VAL B CA 1
ATOM 2153 C C . VAL B 1 87 ? 4.926 13.219 14.672 1 97.25 87 VAL B C 1
ATOM 2155 O O . VAL B 1 87 ? 6.062 12.797 14.891 1 97.25 87 VAL B O 1
ATOM 2158 N N . VAL B 1 88 ? 3.857 12.414 14.609 1 95.31 88 VAL B N 1
ATOM 2159 C CA . VAL B 1 88 ? 3.971 11 14.938 1 95.31 88 VAL B CA 1
ATOM 2160 C C . VAL B 1 88 ? 3.549 10.148 13.742 1 95.31 88 VAL B C 1
ATOM 2162 O O . VAL B 1 88 ? 3.865 8.961 13.672 1 95.31 88 VAL B O 1
ATOM 2165 N N . GLN B 1 89 ? 2.885 10.703 12.859 1 94.69 89 GLN B N 1
ATOM 2166 C CA . GLN B 1 89 ? 2.451 10.016 11.648 1 94.69 89 GLN B CA 1
ATOM 2167 C C . GLN B 1 89 ? 2.389 10.977 10.461 1 94.69 89 GLN B C 1
ATOM 2169 O O . GLN B 1 89 ? 1.945 12.117 10.602 1 94.69 89 GLN B O 1
ATOM 2174 N N . VAL B 1 90 ? 2.824 10.539 9.289 1 97.56 90 VAL B N 1
ATOM 2175 C CA . VAL B 1 90 ? 2.604 11.234 8.031 1 97.56 90 VAL B CA 1
ATOM 2176 C C . VAL B 1 90 ? 1.996 10.273 7.008 1 97.56 90 VAL B C 1
ATOM 2178 O O . VAL B 1 90 ? 2.416 9.125 6.91 1 97.56 90 VAL B O 1
ATOM 2181 N N . VAL B 1 91 ? 1.027 10.766 6.277 1 97.12 91 VAL B N 1
ATOM 2182 C CA . VAL B 1 91 ? 0.397 10 5.207 1 97.12 91 VAL B CA 1
ATOM 2183 C C . VAL B 1 91 ? 0.33 10.844 3.938 1 97.12 91 VAL B C 1
ATOM 2185 O O . VAL B 1 91 ? 0.102 12.055 4 1 97.12 91 VAL B O 1
ATOM 2188 N N . GLY B 1 92 ? 0.612 10.203 2.803 1 97.56 92 GLY B N 1
ATOM 2189 C CA . GLY B 1 92 ? 0.485 10.875 1.518 1 97.56 92 GLY B CA 1
ATOM 2190 C C . GLY B 1 92 ? -0.575 10.258 0.625 1 97.56 92 GLY B C 1
ATOM 2191 O O . GLY B 1 92 ? -0.782 9.039 0.647 1 97.56 92 GLY B O 1
ATOM 2192 N N . ASN B 1 93 ? -1.273 11.031 -0.091 1 97.12 93 ASN B N 1
ATOM 2193 C CA . ASN B 1 93 ? -2.072 10.531 -1.206 1 97.12 93 ASN B CA 1
ATOM 2194 C C . ASN B 1 93 ? -1.361 10.742 -2.541 1 97.12 93 ASN B C 1
ATOM 2196 O O . ASN B 1 93 ? -0.154 10.516 -2.646 1 97.12 93 ASN B O 1
ATOM 2200 N N . ALA B 1 94 ? -2.035 11.125 -3.562 1 96.56 94 ALA B N 1
ATOM 2201 C CA . ALA B 1 94 ? -1.341 11.281 -4.84 1 96.56 94 ALA B CA 1
ATOM 2202 C C . ALA B 1 94 ? -0.541 12.578 -4.871 1 96.56 94 ALA B C 1
ATOM 2204 O O . ALA B 1 94 ? 0.547 12.633 -5.449 1 96.56 94 ALA B O 1
ATOM 2205 N N . CYS B 1 95 ? -1.101 13.602 -4.199 1 98.06 95 CYS B N 1
ATOM 2206 C CA . CYS B 1 95 ? -0.547 14.93 -4.457 1 98.06 95 CYS B CA 1
ATOM 2207 C C . CYS B 1 95 ? -0.463 15.742 -3.172 1 98.06 95 CYS B C 1
ATOM 2209 O O . CYS B 1 95 ? -0.228 16.953 -3.213 1 98.06 95 CYS B O 1
ATOM 2211 N N . ALA B 1 96 ? -0.686 15.141 -2.025 1 98.56 96 ALA B N 1
ATOM 2212 C CA . ALA B 1 96 ? -0.687 15.898 -0.777 1 98.56 96 ALA B CA 1
ATOM 2213 C C . ALA B 1 96 ? -0.279 15.016 0.399 1 98.56 96 ALA B C 1
ATOM 2215 O O . ALA B 1 96 ? -0.256 13.781 0.283 1 98.56 96 ALA B O 1
ATOM 2216 N N . PHE B 1 97 ? 0.093 15.625 1.465 1 98.62 97 PHE B N 1
ATOM 2217 C CA . PHE B 1 97 ? 0.425 14.938 2.707 1 98.62 97 PHE B CA 1
ATOM 2218 C C . PHE B 1 97 ? -0.456 15.43 3.85 1 98.62 97 PHE B C 1
ATOM 2220 O O . PHE B 1 97 ? -0.924 16.562 3.832 1 98.62 97 PHE B O 1
ATOM 2227 N N . ALA B 1 98 ? -0.688 14.625 4.844 1 98.56 98 ALA B N 1
ATOM 2228 C CA . ALA B 1 98 ? -1.267 14.938 6.145 1 98.56 98 ALA B CA 1
ATOM 2229 C C . ALA B 1 98 ? -0.402 14.391 7.277 1 98.56 98 ALA B C 1
ATOM 2231 O O . ALA B 1 98 ? -0.001 13.227 7.254 1 98.56 98 ALA B O 1
ATOM 2232 N N . ALA B 1 99 ? -0.096 15.188 8.258 1 98.25 99 ALA B N 1
ATOM 2233 C CA . ALA B 1 99 ? 0.685 14.805 9.43 1 98.25 99 ALA B CA 1
ATOM 2234 C C . ALA B 1 99 ? -0.162 14.867 10.695 1 98.25 99 ALA B C 1
ATOM 2236 O O . ALA B 1 99 ? -0.943 15.805 10.883 1 98.25 99 ALA B O 1
ATOM 2237 N N . VAL B 1 100 ? -0.058 13.938 11.531 1 97.81 100 VAL B N 1
ATOM 2238 C CA . VAL B 1 100 ? -0.717 13.922 12.836 1 97.81 100 VAL B CA 1
ATOM 2239 C C . VAL B 1 100 ? 0.31 14.156 13.938 1 97.81 100 VAL B C 1
ATOM 2241 O O . VAL B 1 100 ? 1.366 13.523 13.961 1 97.81 100 VAL B O 1
ATOM 2244 N N . LYS B 1 101 ? 0.024 15.023 14.828 1 97.44 101 LYS B N 1
ATOM 2245 C CA . LYS B 1 101 ? 0.896 15.289 15.969 1 97.44 101 LYS B CA 1
ATOM 2246 C C . LYS B 1 101 ? 0.475 14.469 17.188 1 97.44 101 LYS B C 1
ATOM 2248 O O . LYS B 1 101 ? -0.635 13.93 17.219 1 97.44 101 LYS B O 1
ATOM 2253 N N . SER B 1 102 ? 1.343 14.43 18.188 1 96.75 102 SER B N 1
ATOM 2254 C CA . SER B 1 102 ? 1.107 13.672 19.422 1 96.75 102 SER B CA 1
ATOM 2255 C C . SER B 1 102 ? -0.091 14.227 20.188 1 96.75 102 SER B C 1
ATOM 2257 O O . SER B 1 102 ? -0.734 13.5 20.953 1 96.75 102 SER B O 1
ATOM 2259 N N . ASP B 1 103 ? -0.431 15.523 20 1 96.31 103 ASP B N 1
ATOM 2260 C CA . ASP B 1 103 ? -1.57 16.125 20.688 1 96.31 103 ASP B CA 1
ATOM 2261 C C . ASP B 1 103 ? -2.869 15.867 19.922 1 96.31 103 ASP B C 1
ATOM 2263 O O . ASP B 1 103 ? -3.934 16.344 20.328 1 96.31 103 ASP B O 1
ATOM 2267 N N . GLY B 1 104 ? -2.758 15.172 18.828 1 97.25 104 GLY B N 1
ATOM 2268 C CA . GLY B 1 104 ? -3.932 14.781 18.078 1 97.25 104 GLY B CA 1
ATOM 2269 C C . GLY B 1 104 ? -4.32 15.789 17 1 97.25 104 GLY B C 1
ATOM 2270 O O . GLY B 1 104 ? -5.348 15.633 16.344 1 97.25 104 GLY B O 1
ATOM 2271 N N . SER B 1 105 ? -3.582 16.875 16.844 1 97.88 105 SER B N 1
ATOM 2272 C CA . SER B 1 105 ? -3.863 17.828 15.781 1 97.88 105 SER B CA 1
ATOM 2273 C C . SER B 1 105 ? -3.309 17.344 14.445 1 97.88 105 SER B C 1
ATOM 2275 O O . SER B 1 105 ? -2.438 16.469 14.406 1 97.88 105 SER B O 1
ATOM 2277 N N . VAL B 1 106 ? -3.834 17.891 13.305 1 98.31 106 VAL B N 1
ATOM 2278 C CA . VAL B 1 106 ? -3.459 17.453 11.961 1 98.31 106 VAL B CA 1
ATOM 2279 C C . VAL B 1 106 ? -2.959 18.656 11.156 1 98.31 106 VAL B C 1
ATOM 2281 O O . VAL B 1 106 ? -3.545 19.734 11.219 1 98.31 106 VAL B O 1
ATOM 2284 N N . ILE B 1 107 ? -1.89 18.516 10.438 1 98.38 107 ILE B N 1
ATOM 2285 C CA . ILE B 1 107 ? -1.332 19.5 9.516 1 98.38 107 ILE B CA 1
ATOM 2286 C C . ILE B 1 107 ? -1.354 18.953 8.094 1 98.38 107 ILE B C 1
ATOM 2288 O O . ILE B 1 107 ? -0.931 17.812 7.852 1 98.38 107 ILE B O 1
ATOM 2292 N N . THR B 1 108 ? -1.864 19.703 7.168 1 98.38 108 THR B N 1
ATOM 2293 C CA . THR B 1 108 ? -1.918 19.25 5.785 1 98.38 108 THR B CA 1
ATOM 2294 C C . THR B 1 108 ? -1.192 20.219 4.867 1 98.38 108 THR B C 1
ATOM 2296 O O . THR B 1 108 ? -1.12 21.422 5.156 1 98.38 108 THR B O 1
ATOM 2299 N N . TRP B 1 109 ? -0.561 19.75 3.811 1 98.44 109 TRP B N 1
ATOM 2300 C CA . TRP B 1 109 ? 0.072 20.594 2.799 1 98.44 109 TRP B CA 1
ATOM 2301 C C . TRP B 1 109 ? 0.14 19.875 1.456 1 98.44 109 TRP B C 1
ATOM 2303 O O . TRP B 1 109 ? -0.109 18.672 1.378 1 98.44 109 TRP B O 1
ATOM 2313 N N . GLY B 1 110 ? 0.485 20.547 0.312 1 98.31 110 GLY B N 1
ATOM 2314 C CA . GLY B 1 110 ? 0.462 20.047 -1.053 1 98.31 110 GLY B CA 1
ATOM 2315 C C . GLY B 1 110 ? -0.665 20.625 -1.885 1 98.31 110 GLY B C 1
ATOM 2316 O O . GLY B 1 110 ? -1.062 21.781 -1.683 1 98.31 110 GLY B O 1
ATOM 2317 N N . ASP B 1 111 ? -1.189 19.844 -2.805 1 98.38 111 ASP B N 1
ATOM 2318 C CA . ASP B 1 111 ? -2.252 20.312 -3.693 1 98.38 111 ASP B CA 1
ATOM 2319 C C . ASP B 1 111 ? -3.539 20.578 -2.918 1 98.38 111 ASP B C 1
ATOM 2321 O O . ASP B 1 111 ? -4.086 19.672 -2.277 1 98.38 111 ASP B O 1
ATOM 2325 N N . SER B 1 112 ? -4.047 21.656 -3.07 1 97.25 112 SER B N 1
ATOM 2326 C CA . SER B 1 112 ? -5.188 22.094 -2.273 1 97.25 112 SER B CA 1
ATOM 2327 C C . SER B 1 112 ? -6.461 21.359 -2.684 1 97.25 112 SER B C 1
ATOM 2329 O O . SER B 1 112 ? -7.375 21.203 -1.875 1 97.25 112 SER B O 1
ATOM 2331 N N . GLY B 1 113 ? -6.535 20.906 -3.842 1 96.12 113 GLY B N 1
ATOM 2332 C CA . GLY B 1 113 ? -7.738 20.281 -4.359 1 96.12 113 GLY B CA 1
ATOM 2333 C C . GLY B 1 113 ? -7.902 18.844 -3.906 1 96.12 113 GLY B C 1
ATOM 2334 O O . GLY B 1 113 ? -8.984 18.266 -4.023 1 96.12 113 GLY B O 1
ATOM 2335 N N . VAL B 1 114 ? -6.824 18.297 -3.34 1 97.44 114 VAL B N 1
ATOM 2336 C CA . VAL B 1 114 ? -6.906 16.875 -3.014 1 97.44 114 VAL B CA 1
ATOM 2337 C C . VAL B 1 114 ? -6.5 16.656 -1.56 1 97.44 114 VAL B C 1
ATOM 2339 O O . VAL B 1 114 ? -5.914 15.617 -1.222 1 97.44 114 VAL B O 1
ATOM 2342 N N . GLY B 1 115 ? -6.695 17.656 -0.725 1 97.56 115 GLY B N 1
ATOM 2343 C CA . GLY B 1 115 ? -6.543 17.469 0.709 1 97.56 115 GLY B CA 1
ATOM 2344 C C . GLY B 1 115 ? -5.363 18.234 1.285 1 97.56 115 GLY B C 1
ATOM 2345 O O . GLY B 1 115 ? -5.152 18.234 2.5 1 97.56 115 GLY B O 1
ATOM 2346 N N . GLY B 1 116 ? -4.57 18.891 0.384 1 98.19 116 GLY B N 1
ATOM 2347 C CA . GLY B 1 116 ? -3.488 19.734 0.882 1 98.19 116 GLY B CA 1
ATOM 2348 C C . GLY B 1 116 ? -3.973 20.922 1.695 1 98.19 116 GLY B C 1
ATOM 2349 O O . GLY B 1 116 ? -3.203 21.516 2.447 1 98.19 116 GLY B O 1
ATOM 2350 N N . ASP B 1 117 ? -5.156 21.281 1.467 1 97.38 117 ASP B N 1
ATOM 2351 C CA . ASP B 1 117 ? -5.836 22.328 2.227 1 97.38 117 ASP B CA 1
ATOM 2352 C C . ASP B 1 117 ? -6.965 21.734 3.076 1 97.38 117 ASP B C 1
ATOM 2354 O O . ASP B 1 117 ? -7.93 21.188 2.543 1 97.38 117 ASP B O 1
ATOM 2358 N N . SER B 1 118 ? -6.863 21.906 4.438 1 96.81 118 SER B N 1
ATOM 2359 C CA . SER B 1 118 ? -7.879 21.391 5.344 1 96.81 118 SER B CA 1
ATOM 2360 C C . SER B 1 118 ? -8.648 22.516 6.027 1 96.81 118 SER B C 1
ATOM 2362 O O . SER B 1 118 ? -9.242 22.312 7.09 1 96.81 118 SER B O 1
ATOM 2364 N N . SER B 1 119 ? -8.648 23.688 5.512 1 95.81 119 SER B N 1
ATOM 2365 C CA . SER B 1 119 ? -9.219 24.875 6.145 1 95.81 119 SER B CA 1
ATOM 2366 C C . SER B 1 119 ? -10.695 24.656 6.473 1 95.81 119 SER B C 1
ATOM 2368 O O . SER B 1 119 ? -11.18 25.156 7.492 1 95.81 119 SER B O 1
ATOM 2370 N N . ARG B 1 120 ? -11.438 23.938 5.656 1 94 120 ARG B N 1
ATOM 2371 C CA . ARG B 1 120 ? -12.875 23.75 5.824 1 94 120 ARG B CA 1
ATOM 2372 C C . ARG B 1 120 ? -13.18 22.938 7.078 1 94 120 ARG B C 1
ATOM 2374 O O . ARG B 1 120 ? -14.281 23.031 7.629 1 94 120 ARG B O 1
ATOM 2381 N N . VAL B 1 121 ? -12.211 22.156 7.496 1 96.25 121 VAL B N 1
ATOM 2382 C CA . VAL B 1 121 ? -12.469 21.297 8.641 1 96.25 121 VAL B CA 1
ATOM 2383 C C . VAL B 1 121 ? -11.422 21.531 9.727 1 96.25 121 VAL B C 1
ATOM 2385 O O . VAL B 1 121 ? -11.258 20.734 10.641 1 96.25 121 VAL B O 1
ATOM 2388 N N . GLU B 1 122 ? -10.672 22.5 9.633 1 95.75 122 GLU B N 1
ATOM 2389 C CA . GLU B 1 122 ? -9.523 22.781 10.492 1 95.75 122 GLU B CA 1
ATOM 2390 C C . GLU B 1 122 ? -9.914 22.766 11.961 1 95.75 122 GLU B C 1
ATOM 2392 O O . GLU B 1 122 ? -9.172 22.234 12.805 1 95.75 122 GLU B O 1
ATOM 2397 N N . ASP B 1 123 ? -11.039 23.359 12.391 1 96.25 123 ASP B N 1
ATOM 2398 C CA . ASP B 1 123 ? -11.5 23.422 13.773 1 96.25 123 ASP B CA 1
ATOM 2399 C C . ASP B 1 123 ? -11.711 22.016 14.352 1 96.25 123 ASP B C 1
ATOM 2401 O O . ASP B 1 123 ? -11.57 21.812 15.555 1 96.25 123 ASP B O 1
ATOM 2405 N N . ARG B 1 124 ? -12.039 21.109 13.516 1 96.94 124 ARG B N 1
ATOM 2406 C CA . ARG B 1 124 ? -12.32 19.734 13.961 1 96.94 124 ARG B CA 1
ATOM 2407 C C . ARG B 1 124 ? -11.055 18.906 13.992 1 96.94 124 ARG B C 1
ATOM 2409 O O . ARG B 1 124 ? -11.062 17.766 14.492 1 96.94 124 ARG B O 1
ATOM 2416 N N . LEU B 1 125 ? -9.984 19.406 13.5 1 97.56 125 LEU B N 1
ATOM 2417 C CA . LEU B 1 125 ? -8.742 18.672 13.383 1 97.56 125 LEU B CA 1
ATOM 2418 C C . LEU B 1 125 ? -7.707 19.172 14.383 1 97.56 125 LEU B C 1
ATOM 2420 O O . LEU B 1 125 ? -6.512 18.891 14.242 1 97.56 125 LEU B O 1
ATOM 2424 N N . GLN B 1 126 ? -8.141 19.844 15.391 1 96.88 126 GLN B N 1
ATOM 2425 C CA . GLN B 1 126 ? -7.219 20.5 16.312 1 96.88 126 GLN B CA 1
ATOM 2426 C C . GLN B 1 126 ? -6.805 19.531 17.438 1 96.88 126 GLN B C 1
ATOM 2428 O O . GLN B 1 126 ? -5.84 19.797 18.156 1 96.88 126 GLN B O 1
ATOM 2433 N N . GLU B 1 127 ? -7.539 18.453 17.609 1 96.31 127 GLU B N 1
ATOM 2434 C CA . GLU B 1 127 ? -7.227 17.5 18.672 1 96.31 127 GLU B CA 1
ATOM 2435 C C . GLU B 1 127 ? -7.949 16.172 18.469 1 96.31 127 GLU B C 1
ATOM 2437 O O . GLU B 1 127 ? -8.867 16.094 17.656 1 96.31 127 GLU B O 1
ATOM 2442 N N . GLY B 1 128 ? -7.414 15.148 19.062 1 97.06 128 GLY B N 1
ATOM 2443 C CA . GLY B 1 128 ? -8.148 13.906 19.219 1 97.06 128 GLY B CA 1
ATOM 2444 C C . GLY B 1 128 ? -7.961 12.953 18.047 1 97.06 128 GLY B C 1
ATOM 2445 O O . GLY B 1 128 ? -8.438 11.812 18.078 1 97.06 128 GLY B O 1
ATOM 2446 N N . VAL B 1 129 ? -7.309 13.398 16.984 1 97.19 129 VAL B N 1
ATOM 2447 C CA . VAL B 1 129 ? -7.094 12.523 15.82 1 97.19 129 VAL B CA 1
ATOM 2448 C C . VAL B 1 129 ? -6.07 11.453 16.172 1 97.19 129 VAL B C 1
ATOM 2450 O O . VAL B 1 129 ? -5 11.75 16.703 1 97.19 129 VAL B O 1
ATOM 2453 N N . VAL B 1 130 ? -6.375 10.203 15.836 1 95.62 130 VAL B N 1
ATOM 2454 C CA . VAL B 1 130 ? -5.48 9.102 16.188 1 95.62 130 VAL B CA 1
ATOM 2455 C C . VAL B 1 130 ? -4.957 8.438 14.906 1 95.62 130 VAL B C 1
ATOM 2457 O O . VAL B 1 130 ? -3.936 7.75 14.938 1 95.62 130 VAL B O 1
ATOM 2460 N N . GLN B 1 131 ? -5.656 8.68 13.836 1 94.25 131 GLN B N 1
ATOM 2461 C CA . GLN B 1 131 ? -5.223 8.102 12.57 1 94.25 131 GLN B CA 1
ATOM 2462 C C . GLN B 1 131 ? -5.734 8.922 11.391 1 94.25 131 GLN B C 1
ATOM 2464 O O . GLN B 1 131 ? -6.859 9.422 11.414 1 94.25 131 GLN B O 1
ATOM 2469 N N . VAL B 1 132 ? -4.914 9.008 10.352 1 97.25 132 VAL B N 1
ATOM 2470 C CA . VAL B 1 132 ? -5.348 9.555 9.07 1 97.25 132 VAL B CA 1
ATOM 2471 C C . VAL B 1 132 ? -5.117 8.531 7.961 1 97.25 132 VAL B C 1
ATOM 2473 O O . VAL B 1 132 ? -4.078 7.871 7.926 1 97.25 132 VAL B O 1
ATOM 2476 N N . VAL B 1 133 ? -6.066 8.406 7.105 1 96.56 133 VAL B N 1
ATOM 2477 C CA . VAL B 1 133 ? -5.98 7.543 5.934 1 96.56 133 VAL B CA 1
ATOM 2478 C C . VAL B 1 133 ? -6.203 8.359 4.664 1 96.56 133 VAL B C 1
ATOM 2480 O O . VAL B 1 133 ? -6.871 9.398 4.699 1 96.56 133 VAL B O 1
ATOM 2483 N N . ALA B 1 134 ? -5.531 7.875 3.646 1 97.44 134 ALA B N 1
ATOM 2484 C CA . ALA B 1 134 ? -5.684 8.562 2.367 1 97.44 134 ALA B CA 1
ATOM 2485 C C . ALA B 1 134 ? -6.34 7.652 1.331 1 97.44 134 ALA B C 1
ATOM 2487 O O . ALA B 1 134 ? -6.258 6.426 1.432 1 97.44 134 ALA B O 1
ATOM 2488 N N . ASN B 1 135 ? -7.051 8.195 0.42 1 96.44 135 ASN B N 1
ATOM 2489 C CA . ASN B 1 135 ? -7.27 7.594 -0.889 1 96.44 135 ASN B CA 1
ATOM 2490 C C . ASN B 1 135 ? -6.516 8.336 -1.986 1 96.44 135 ASN B C 1
ATOM 2492 O O . ASN B 1 135 ? -5.449 8.898 -1.737 1 96.44 135 ASN B O 1
ATOM 2496 N N . GLY B 1 136 ? -6.879 8.312 -3.186 1 96 136 GLY B N 1
ATOM 2497 C CA . GLY B 1 136 ? -6.121 8.969 -4.238 1 96 136 GLY B CA 1
ATOM 2498 C C . GLY B 1 136 ? -6.238 10.484 -4.203 1 96 136 GLY B C 1
ATOM 2499 O O . GLY B 1 136 ? -5.363 11.195 -4.703 1 96 136 GLY B O 1
ATOM 2500 N N . ALA B 1 137 ? -7.344 10.953 -3.568 1 97.19 137 ALA B N 1
ATOM 2501 C CA . ALA B 1 137 ? -7.652 12.367 -3.781 1 97.19 137 ALA B CA 1
ATOM 2502 C C . ALA B 1 137 ? -8.133 13.023 -2.49 1 97.19 137 ALA B C 1
ATOM 2504 O O . ALA B 1 137 ? -8.547 14.188 -2.494 1 97.19 137 ALA B O 1
ATOM 2505 N N . ALA B 1 138 ? -8.172 12.289 -1.404 1 98.31 138 ALA B N 1
ATOM 2506 C CA . ALA B 1 138 ? -8.742 12.82 -0.167 1 98.31 138 ALA B CA 1
ATOM 2507 C C . ALA B 1 138 ? -8.148 12.117 1.053 1 98.31 138 ALA B C 1
ATOM 2509 O O . ALA B 1 138 ? -7.438 11.117 0.917 1 98.31 138 ALA B O 1
ATOM 2510 N N . PHE B 1 139 ? -8.391 12.68 2.184 1 98.56 139 PHE B N 1
ATOM 2511 C CA . PHE B 1 139 ? -7.996 12.102 3.463 1 98.56 139 PHE B CA 1
ATOM 2512 C C . PHE B 1 139 ? -9.211 11.891 4.359 1 98.56 139 PHE B C 1
ATOM 2514 O O . PHE B 1 139 ? -10.227 12.57 4.215 1 98.56 139 PHE B O 1
ATOM 2521 N N . ALA B 1 140 ? -9.133 10.984 5.234 1 98.19 140 ALA B N 1
ATOM 2522 C CA . ALA B 1 140 ? -10.086 10.742 6.316 1 98.19 140 ALA B CA 1
ATOM 2523 C C . ALA B 1 140 ? -9.367 10.578 7.652 1 98.19 140 ALA B C 1
ATOM 2525 O O . ALA B 1 140 ? -8.477 9.742 7.781 1 98.19 140 ALA B O 1
ATOM 2526 N N . ALA B 1 141 ? -9.711 11.359 8.641 1 98.06 141 ALA B N 1
ATOM 2527 C CA . ALA B 1 141 ? -9.156 11.281 9.984 1 98.06 141 ALA B CA 1
ATOM 2528 C C . ALA B 1 141 ? -10.109 10.57 10.938 1 98.06 141 ALA B C 1
ATOM 2530 O O . ALA B 1 141 ? -11.32 10.828 10.93 1 98.06 141 ALA B O 1
ATOM 2531 N N . VAL B 1 142 ? -9.625 9.695 11.703 1 97 142 VAL B N 1
ATOM 2532 C CA . VAL B 1 142 ? -10.383 9.016 12.742 1 97 142 VAL B CA 1
ATOM 2533 C C . VAL B 1 142 ? -9.953 9.531 14.117 1 97 142 VAL B C 1
ATOM 2535 O O . VAL B 1 142 ? -8.758 9.562 14.43 1 97 142 VAL B O 1
ATOM 2538 N N . LYS B 1 143 ? -10.859 9.93 14.93 1 97.12 143 LYS B N 1
ATOM 2539 C CA . LYS B 1 143 ? -10.578 10.414 16.281 1 97.12 143 LYS B CA 1
ATOM 2540 C C . LYS B 1 143 ? -10.68 9.281 17.297 1 97.12 143 LYS B C 1
ATOM 2542 O O . LYS B 1 143 ? -11.211 8.211 17 1 97.12 143 LYS B O 1
ATOM 2547 N N . ALA B 1 144 ? -10.227 9.539 18.5 1 96.12 144 ALA B N 1
ATOM 2548 C CA . ALA B 1 144 ? -10.227 8.57 19.594 1 96.12 144 ALA B CA 1
ATOM 2549 C C . ALA B 1 144 ? -11.648 8.141 19.953 1 96.12 144 ALA B C 1
ATOM 2551 O O . ALA B 1 144 ? -11.875 6.996 20.359 1 96.12 144 ALA B O 1
ATOM 2552 N N . ASP B 1 145 ? -12.625 8.977 19.766 1 94.38 145 ASP B N 1
ATOM 2553 C CA . ASP B 1 145 ? -14.008 8.656 20.094 1 94.38 145 ASP B CA 1
ATOM 2554 C C . ASP B 1 145 ? -14.695 7.91 18.953 1 94.38 145 ASP B C 1
ATOM 2556 O O . ASP B 1 145 ? -15.883 7.598 19.031 1 94.38 145 ASP B O 1
ATOM 2560 N N . GLY B 1 146 ? -13.992 7.715 17.922 1 95.25 146 GLY B N 1
ATOM 2561 C CA . GLY B 1 146 ? -14.508 6.934 16.797 1 95.25 146 GLY B CA 1
ATOM 2562 C C . GLY B 1 146 ? -15.188 7.777 15.742 1 95.25 146 GLY B C 1
ATOM 2563 O O . GLY B 1 146 ? -15.758 7.246 14.789 1 95.25 146 GLY B O 1
ATOM 2564 N N . SER B 1 147 ? -15.219 9.094 15.906 1 97.06 147 SER B N 1
ATOM 2565 C CA . SER B 1 147 ? -15.766 9.938 14.852 1 97.06 147 SER B CA 1
ATOM 2566 C C . SER B 1 147 ? -14.773 10.086 13.695 1 97.06 147 SER B C 1
ATOM 2568 O O . SER B 1 147 ? -13.57 9.875 13.867 1 97.06 147 SER B O 1
ATOM 2570 N N . VAL B 1 148 ? -15.281 10.414 12.469 1 97.81 148 VAL B N 1
ATOM 2571 C CA . VAL B 1 148 ? -14.461 10.508 11.266 1 97.81 148 VAL B CA 1
ATOM 2572 C C . VAL B 1 148 ? -14.648 11.875 10.617 1 97.81 148 VAL B C 1
ATOM 2574 O O . VAL B 1 148 ? -15.773 12.375 10.523 1 97.81 148 VAL B O 1
ATOM 2577 N N . ILE B 1 149 ? -13.586 12.531 10.188 1 98.06 149 ILE B N 1
ATOM 2578 C CA . ILE B 1 149 ? -13.578 13.789 9.445 1 98.06 149 ILE B CA 1
ATOM 2579 C C . ILE B 1 149 ? -12.875 13.594 8.109 1 98.06 149 ILE B C 1
ATOM 2581 O O . ILE B 1 149 ? -11.727 13.141 8.062 1 98.06 149 ILE B O 1
ATOM 2585 N N . SER B 1 150 ? -13.555 13.867 7.031 1 98 150 SER B N 1
ATOM 2586 C CA . SER B 1 150 ? -12.93 13.75 5.719 1 98 150 SER B CA 1
ATOM 2587 C C . SER B 1 150 ? -12.766 15.117 5.062 1 98 150 SER B C 1
ATOM 2589 O O . SER B 1 150 ? -13.523 16.047 5.355 1 98 150 SER B O 1
ATOM 2591 N N . TRP B 1 151 ? -11.727 15.32 4.285 1 98.31 151 TRP B N 1
ATOM 2592 C CA . TRP B 1 151 ? -11.508 16.531 3.508 1 98.31 151 TRP B CA 1
ATOM 2593 C C . TRP B 1 151 ? -10.742 16.234 2.227 1 98.31 151 TRP B C 1
ATOM 2595 O O . TRP B 1 151 ? -10.164 15.156 2.084 1 98.31 151 TRP B O 1
ATOM 2605 N N . GLY B 1 152 ? -10.656 17.125 1.22 1 98.12 152 GLY B N 1
ATOM 2606 C CA . GLY B 1 152 ? -10.078 16.953 -0.103 1 98.12 152 GLY B CA 1
ATOM 2607 C C . GLY B 1 152 ? -11.086 17.125 -1.222 1 98.12 152 GLY B C 1
ATOM 2608 O O . GLY B 1 152 ? -11.984 17.953 -1.129 1 98.12 152 GLY B O 1
ATOM 2609 N N . ASP B 1 153 ? -10.953 16.312 -2.299 1 98.12 153 ASP B N 1
ATOM 2610 C CA . ASP B 1 153 ? -11.875 16.391 -3.43 1 98.12 153 ASP B CA 1
ATOM 2611 C C . ASP B 1 153 ? -13.273 15.953 -3.025 1 98.12 153 ASP B C 1
ATOM 2613 O O . ASP B 1 153 ? -13.477 14.797 -2.637 1 98.12 153 ASP B O 1
ATOM 2617 N N . SER B 1 154 ? -14.188 16.719 -3.232 1 96.12 154 SER B N 1
ATOM 2618 C CA . SER B 1 154 ? -15.531 16.516 -2.717 1 96.12 154 SER B CA 1
ATOM 2619 C C . SER B 1 154 ? -16.203 15.32 -3.398 1 96.12 154 SER B C 1
ATOM 2621 O O . SER B 1 154 ? -17.031 14.633 -2.791 1 96.12 154 SER B O 1
ATOM 2623 N N . GLY B 1 155 ? -15.906 15.094 -4.57 1 95.12 155 GLY B N 1
ATOM 2624 C CA . GLY B 1 155 ? -16.516 14 -5.316 1 95.12 155 GLY B CA 1
ATOM 2625 C C . GLY B 1 155 ? -15.797 12.68 -5.137 1 95.12 155 GLY B C 1
ATOM 2626 O O . GLY B 1 155 ? -16.281 11.641 -5.605 1 95.12 155 GLY B O 1
ATOM 2627 N N . GLN B 1 156 ? -14.703 12.734 -4.379 1 97.31 156 GLN B N 1
ATOM 2628 C CA . GLN B 1 156 ? -13.867 11.539 -4.32 1 97.31 156 GLN B CA 1
ATOM 2629 C C . GLN B 1 15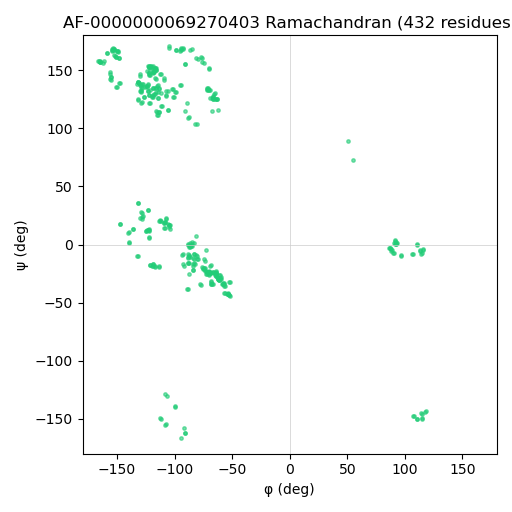6 ? -13.508 11.188 -2.879 1 97.31 156 GLN B C 1
ATOM 2631 O O . GLN B 1 156 ? -12.383 10.781 -2.594 1 97.31 156 GLN B O 1
ATOM 2636 N N . GLY B 1 157 ? -14.445 11.43 -1.979 1 97.19 157 GLY B N 1
ATOM 2637 C CA . GLY B 1 157 ? -14.297 11.008 -0.597 1 97.19 157 GLY B CA 1
ATOM 2638 C C . GLY B 1 157 ? -14.016 12.156 0.355 1 97.19 157 GLY B C 1
ATOM 2639 O O . GLY B 1 157 ? -14.031 11.977 1.574 1 97.19 157 GLY B O 1
ATOM 2640 N N . GLY B 1 158 ? -13.781 13.352 -0.245 1 97.81 158 GLY B N 1
ATOM 2641 C CA . GLY B 1 158 ? -13.477 14.5 0.595 1 97.81 158 GLY B CA 1
ATOM 2642 C C . GLY B 1 158 ? -14.695 15.055 1.302 1 97.81 158 GLY B C 1
ATOM 2643 O O . GLY B 1 158 ? -14.57 15.836 2.248 1 97.81 158 GLY B O 1
ATOM 2644 N N . ASP B 1 159 ? -15.836 14.758 0.791 1 96.69 159 ASP B N 1
ATOM 2645 C CA . ASP B 1 159 ? -17.094 15.188 1.387 1 96.69 159 ASP B CA 1
ATOM 2646 C C . ASP B 1 159 ? -17.891 13.984 1.909 1 96.69 159 ASP B C 1
ATOM 2648 O O . ASP B 1 159 ? -18.375 13.164 1.126 1 96.69 159 ASP B O 1
ATOM 2652 N N . SER B 1 160 ? -18.062 13.922 3.277 1 95.31 160 SER B N 1
ATOM 2653 C CA . SER B 1 160 ? -18.797 12.82 3.885 1 95.31 160 SER B CA 1
ATOM 2654 C C . SER B 1 160 ? -20.141 13.281 4.418 1 95.31 160 SER B C 1
ATOM 2656 O O . SER B 1 160 ? -20.734 12.633 5.289 1 95.31 160 SER B O 1
ATOM 2658 N N . SER B 1 161 ? -20.656 14.383 4.008 1 94.12 161 SER B N 1
ATOM 2659 C CA . SER B 1 161 ? -21.859 15.008 4.551 1 94.12 161 SER B CA 1
ATOM 2660 C C . SER B 1 161 ? -23.047 14.062 4.488 1 94.12 161 SER B C 1
ATOM 2662 O O . SER B 1 161 ? -23.891 14.062 5.387 1 94.12 161 SER B O 1
ATOM 2664 N N . ARG B 1 162 ? -23.156 13.219 3.512 1 92.5 162 ARG B N 1
ATOM 2665 C CA . ARG B 1 162 ? -24.297 12.344 3.301 1 92.5 162 ARG B CA 1
ATOM 2666 C C . ARG B 1 162 ? -24.344 11.242 4.359 1 92.5 162 ARG B C 1
ATOM 2668 O O . ARG B 1 162 ? -25.422 10.68 4.629 1 92.5 162 ARG B O 1
ATOM 2675 N N . VAL B 1 163 ? -23.203 10.961 4.934 1 95 163 VAL B N 1
ATOM 2676 C CA . VAL B 1 163 ? -23.156 9.867 5.902 1 95 163 VAL B CA 1
ATOM 2677 C C . VAL B 1 163 ? -22.625 10.391 7.238 1 95 163 VAL B C 1
ATOM 2679 O O . VAL B 1 163 ? -22.234 9.602 8.102 1 95 163 VAL B O 1
ATOM 2682 N N . GLU B 1 164 ? -22.547 11.633 7.422 1 95 164 GLU B N 1
ATOM 2683 C CA . GLU B 1 164 ? -21.922 12.258 8.578 1 95 164 GLU B CA 1
ATOM 2684 C C . GLU B 1 164 ? -22.547 11.766 9.883 1 95 164 GLU B C 1
ATOM 2686 O O . GLU B 1 164 ? -21.828 11.547 10.867 1 95 164 GLU B O 1
ATOM 2691 N N . ASP B 1 165 ? -23.859 11.625 9.969 1 95.31 165 ASP B N 1
ATOM 2692 C CA . ASP B 1 165 ? -24.562 11.18 11.172 1 95.31 165 ASP B CA 1
ATOM 2693 C C . ASP B 1 165 ? -24.109 9.789 11.602 1 95.31 165 ASP B C 1
ATOM 2695 O O . ASP B 1 165 ? -24.109 9.469 12.789 1 95.31 165 ASP B O 1
ATOM 2699 N N . ARG B 1 166 ? -23.688 9.008 10.695 1 94.62 166 ARG B N 1
ATOM 2700 C CA . ARG B 1 166 ? -23.266 7.637 10.969 1 94.62 166 ARG B CA 1
ATOM 2701 C C . ARG B 1 166 ? -21.797 7.578 11.328 1 94.62 166 ARG B C 1
ATOM 2703 O O . ARG B 1 166 ? -21.297 6.547 11.789 1 94.62 166 ARG B O 1
ATOM 2710 N N . LEU B 1 167 ? -21.078 8.633 11.133 1 96.44 167 LEU B N 1
ATOM 2711 C CA . LEU B 1 167 ? -19.641 8.672 11.328 1 96.44 167 LEU B CA 1
ATOM 2712 C C . LEU B 1 167 ? -19.281 9.398 12.617 1 96.44 167 LEU B C 1
ATOM 2714 O O . LEU B 1 167 ? -18.125 9.758 12.836 1 96.44 167 LEU B O 1
ATOM 2718 N N . GLN B 1 168 ? -20.234 9.625 13.461 1 96.06 168 GLN B N 1
ATOM 2719 C CA . GLN B 1 168 ? -20.047 10.461 14.641 1 96.06 168 GLN B CA 1
ATOM 2720 C C . GLN B 1 168 ? -19.406 9.672 15.781 1 96.06 168 GLN B C 1
ATOM 2722 O O . GLN B 1 168 ? -18.922 10.258 16.75 1 96.06 168 GLN B O 1
ATOM 2727 N N . GLU B 1 169 ? -19.422 8.328 15.703 1 94.12 169 GLU B N 1
ATOM 2728 C CA . GLU B 1 169 ? -18.844 7.508 16.766 1 94.12 169 GLU B CA 1
ATOM 2729 C C . GLU B 1 169 ? -18.656 6.062 16.312 1 94.12 169 GLU B C 1
ATOM 2731 O O . GLU B 1 169 ? -19.234 5.645 15.305 1 94.12 169 GLU B O 1
ATOM 2736 N N . GLY B 1 170 ? -17.766 5.34 16.969 1 92.31 170 GLY B N 1
ATOM 2737 C CA . GLY B 1 170 ? -17.719 3.887 16.891 1 92.31 170 GLY B CA 1
ATOM 2738 C C . GLY B 1 170 ? -16.891 3.379 15.719 1 92.31 170 GLY B C 1
ATOM 2739 O O . GLY B 1 170 ? -16.719 2.168 15.547 1 92.31 170 GLY B O 1
ATOM 2740 N N . VAL B 1 171 ? -16.344 4.266 14.852 1 93 171 VAL B N 1
ATOM 2741 C CA . VAL B 1 171 ? -15.508 3.824 13.742 1 93 171 VAL B CA 1
ATOM 2742 C C . VAL B 1 171 ? -14.164 3.332 14.273 1 93 171 VAL B C 1
ATOM 2744 O O . VAL B 1 171 ? -13.523 4.008 15.078 1 93 171 VAL B O 1
ATOM 2747 N N . VAL B 1 172 ? -13.734 2.211 13.781 1 90.25 172 VAL B N 1
ATOM 2748 C CA . VAL B 1 172 ? -12.5 1.621 14.289 1 90.25 172 VAL B CA 1
ATOM 2749 C C . VAL B 1 172 ? -11.477 1.523 13.156 1 90.25 172 VAL B C 1
ATOM 2751 O O . VAL B 1 172 ? -10.273 1.401 13.414 1 90.25 172 VAL B O 1
ATOM 2754 N N . GLN B 1 173 ? -11.953 1.629 11.93 1 90.81 173 GLN B N 1
ATOM 2755 C CA . GLN B 1 173 ? -11.039 1.553 10.789 1 90.81 173 GLN B CA 1
ATOM 2756 C C . GLN B 1 173 ? -11.625 2.258 9.57 1 90.81 173 GLN B C 1
ATOM 2758 O O . GLN B 1 173 ? -12.836 2.213 9.344 1 90.81 173 GLN B O 1
ATOM 2763 N N . VAL B 1 174 ? -10.758 2.82 8.766 1 94.56 174 VAL B N 1
ATOM 2764 C CA . VAL B 1 174 ? -11.117 3.389 7.473 1 94.56 174 VAL B CA 1
ATOM 2765 C C . VAL B 1 174 ? -10.133 2.896 6.406 1 94.56 174 VAL B C 1
ATOM 2767 O O . VAL B 1 174 ? -8.93 2.809 6.656 1 94.56 174 VAL B O 1
ATOM 2770 N N . VAL B 1 175 ? -10.68 2.568 5.266 1 94.06 175 VAL B N 1
ATOM 2771 C CA . VAL B 1 175 ? -9.859 2.201 4.113 1 94.06 175 VAL B CA 1
ATOM 2772 C C . VAL B 1 175 ? -10.305 3.004 2.889 1 94.06 175 VAL B C 1
ATOM 2774 O O . VAL B 1 175 ? -11.469 3.385 2.777 1 94.06 175 VAL B O 1
ATOM 2777 N N . GLY B 1 176 ? -9.312 3.314 2.053 1 94.94 176 GLY B N 1
ATOM 2778 C CA . GLY B 1 176 ? -9.617 4.02 0.82 1 94.94 176 GLY B CA 1
ATOM 2779 C C . GLY B 1 176 ? -9.219 3.25 -0.425 1 94.94 176 GLY B C 1
ATOM 2780 O O . GLY B 1 176 ? -8.352 2.377 -0.37 1 94.94 176 GLY B O 1
ATOM 2781 N N . ASN B 1 177 ? -9.852 3.463 -1.498 1 94.75 177 ASN B N 1
ATOM 2782 C CA . ASN B 1 177 ? -9.367 3.098 -2.822 1 94.75 177 ASN B CA 1
ATOM 2783 C C . ASN B 1 177 ? -8.914 4.324 -3.609 1 94.75 177 ASN B C 1
ATOM 2785 O O . ASN B 1 177 ? -8.18 5.168 -3.088 1 94.75 177 ASN B O 1
ATOM 2789 N N . VAL B 1 178 ? -9.297 4.551 -4.793 1 94.44 178 VAL B N 1
ATOM 2790 C CA . VAL B 1 178 ? -8.781 5.699 -5.531 1 94.44 178 VAL B CA 1
ATOM 2791 C C . VAL B 1 178 ? -9.656 6.922 -5.254 1 94.44 178 VAL B C 1
ATOM 2793 O O . VAL B 1 178 ? -9.141 8.023 -5.027 1 94.44 178 VAL B O 1
ATOM 2796 N N . CYS B 1 179 ? -11 6.668 -5.152 1 96.69 179 CYS B N 1
ATOM 2797 C CA . CYS B 1 179 ? -11.906 7.812 -5.129 1 96.69 179 CYS B CA 1
ATOM 2798 C C . CYS B 1 179 ? -12.977 7.637 -4.062 1 96.69 179 CYS B C 1
ATOM 2800 O O . CYS B 1 179 ? -13.984 8.352 -4.066 1 96.69 179 CYS B O 1
ATOM 2802 N N . ALA B 1 180 ? -12.805 6.672 -3.137 1 97.56 180 ALA B N 1
ATOM 2803 C CA . ALA B 1 180 ? -13.836 6.414 -2.135 1 97.56 180 ALA B CA 1
ATOM 2804 C C . ALA B 1 180 ? -13.227 5.863 -0.848 1 97.56 180 ALA B C 1
ATOM 2806 O O . ALA B 1 180 ? -12.078 5.414 -0.84 1 97.56 180 ALA B O 1
ATOM 2807 N N . PHE B 1 181 ? -13.977 5.957 0.23 1 97.5 181 PHE B N 1
ATOM 2808 C CA . PHE B 1 181 ? -13.594 5.383 1.516 1 97.5 181 PHE B CA 1
ATOM 2809 C C . PHE B 1 181 ? -14.648 4.395 2 1 97.5 181 PHE B C 1
ATOM 2811 O O . PHE B 1 181 ? -15.828 4.516 1.656 1 97.5 181 PHE B O 1
ATOM 2818 N N . ALA B 1 182 ? -14.266 3.451 2.766 1 95.44 182 ALA B N 1
ATOM 2819 C CA . ALA B 1 182 ? -15.102 2.561 3.562 1 95.44 182 ALA B CA 1
ATOM 2820 C C . ALA B 1 182 ? -14.672 2.568 5.027 1 95.44 182 ALA B C 1
ATOM 2822 O O . ALA B 1 182 ? -13.492 2.363 5.336 1 95.44 182 ALA B O 1
ATOM 2823 N N . ALA B 1 183 ? -15.547 2.811 5.918 1 93.62 183 ALA B N 1
ATOM 2824 C CA . ALA B 1 183 ? -15.305 2.797 7.359 1 93.62 183 ALA B CA 1
ATOM 2825 C C . ALA B 1 183 ? -15.984 1.602 8.016 1 93.62 183 ALA B C 1
ATOM 2827 O O . ALA B 1 183 ? -17.125 1.256 7.676 1 93.62 183 ALA B O 1
ATOM 2828 N N . VAL B 1 184 ? -15.352 1.044 8.945 1 90.38 184 VAL B N 1
ATOM 2829 C CA . VAL B 1 184 ? -15.898 -0.068 9.719 1 90.38 184 VAL B CA 1
ATOM 2830 C C . VAL B 1 184 ? -16.094 0.356 11.172 1 90.38 184 VAL B C 1
ATOM 2832 O O . VAL B 1 184 ? -15.203 0.94 11.781 1 90.38 184 VAL B O 1
ATOM 2835 N N . LYS B 1 185 ? -17.25 0.097 11.734 1 88.88 185 LYS B N 1
ATOM 2836 C CA . LYS B 1 185 ? -17.531 0.407 13.133 1 88.88 185 LYS B CA 1
ATOM 2837 C C . LYS B 1 185 ? -17.266 -0.8 14.031 1 88.88 185 LYS B C 1
ATOM 2839 O O . LYS B 1 185 ? -17.141 -1.926 13.539 1 88.88 185 LYS B O 1
ATOM 2844 N N . SER B 1 186 ? -17.266 -0.582 15.312 1 85.56 186 SER B N 1
ATOM 2845 C CA . SER B 1 186 ? -16.984 -1.614 16.312 1 85.56 186 SER B CA 1
ATOM 2846 C C . SER B 1 186 ? -18.078 -2.688 16.297 1 85.56 186 SER B C 1
ATOM 2848 O O . SER B 1 186 ? -17.828 -3.826 16.703 1 85.56 186 SER B O 1
ATOM 2850 N N . ASP B 1 187 ? -19.297 -2.338 15.828 1 81.69 187 ASP B N 1
ATOM 2851 C CA . ASP B 1 187 ? -20.391 -3.305 15.789 1 81.69 187 ASP B CA 1
ATOM 2852 C C . ASP B 1 187 ? -20.391 -4.094 14.477 1 81.69 187 ASP B C 1
ATOM 2854 O O . ASP B 1 187 ? -21.281 -4.902 14.227 1 81.69 187 ASP B O 1
ATOM 2858 N N . GLY B 1 188 ? -19.406 -3.762 13.641 1 78.44 188 GLY B N 1
ATOM 2859 C CA . GLY B 1 188 ? -19.234 -4.516 12.406 1 78.44 188 GLY B CA 1
ATOM 2860 C C . GLY B 1 188 ? -19.891 -3.863 11.211 1 78.44 188 GLY B C 1
ATOM 2861 O O . GLY B 1 188 ? -19.719 -4.316 10.078 1 78.44 188 GLY B O 1
ATOM 2862 N N . SER B 1 189 ? -20.672 -2.844 11.352 1 83.81 189 SER B N 1
ATOM 2863 C CA . SER B 1 189 ? -21.312 -2.172 10.227 1 83.81 189 SER B CA 1
ATOM 2864 C C . SER B 1 189 ? -20.297 -1.397 9.391 1 83.81 189 SER B C 1
ATOM 2866 O O . SER B 1 189 ? -19.25 -0.983 9.898 1 83.81 189 SER B O 1
ATOM 2868 N N . VAL B 1 190 ? -20.625 -1.271 8.094 1 91.5 190 VAL B N 1
ATOM 2869 C CA . VAL B 1 190 ? -19.75 -0.589 7.148 1 91.5 190 VAL B CA 1
ATOM 2870 C C . VAL B 1 190 ? -20.453 0.655 6.602 1 91.5 190 VAL B C 1
ATOM 2872 O O . VAL B 1 190 ? -21.641 0.617 6.273 1 91.5 190 VAL B O 1
ATOM 2875 N N . ILE B 1 191 ? -19.734 1.736 6.562 1 93.88 191 ILE B N 1
ATOM 2876 C CA . ILE B 1 191 ? -20.203 2.988 5.973 1 93.88 191 ILE B CA 1
ATOM 2877 C C . ILE B 1 191 ? -19.281 3.385 4.82 1 93.88 191 ILE B C 1
ATOM 2879 O O . ILE B 1 191 ? -18.062 3.416 4.973 1 93.88 191 ILE B O 1
ATOM 2883 N N . THR B 1 192 ? -19.859 3.623 3.662 1 95.94 192 THR B N 1
ATOM 2884 C CA . THR B 1 192 ? -19.047 4.023 2.518 1 95.94 192 THR B CA 1
ATOM 2885 C C . THR B 1 192 ? -19.453 5.414 2.031 1 95.94 192 THR B C 1
ATOM 2887 O O . THR B 1 192 ? -20.594 5.844 2.227 1 95.94 192 THR B O 1
ATOM 2890 N N . TRP B 1 193 ? -18.516 6.18 1.509 1 97.19 193 TRP B N 1
ATOM 2891 C CA . TRP B 1 193 ? -18.797 7.469 0.878 1 97.19 193 TRP B CA 1
ATOM 2892 C C . TRP B 1 193 ? -17.734 7.789 -0.178 1 97.19 193 TRP B C 1
ATOM 2894 O O . TRP B 1 193 ? -16.688 7.145 -0.229 1 97.19 193 TRP B O 1
ATOM 2904 N N . GLY B 1 194 ? -17.922 8.836 -1.088 1 97.19 194 GLY B N 1
ATOM 2905 C CA . GLY B 1 194 ? -17.109 9.18 -2.234 1 97.19 194 GLY B CA 1
ATOM 2906 C C . GLY B 1 194 ? -17.797 8.922 -3.562 1 97.19 194 GLY B C 1
ATOM 2907 O O . GLY B 1 194 ? -19.016 9 -3.656 1 97.19 194 GLY B O 1
ATOM 2908 N N . ASP B 1 195 ? -17.016 8.609 -4.598 1 97 195 ASP B N 1
ATOM 2909 C CA . ASP B 1 195 ? -17.562 8.352 -5.926 1 97 195 ASP B CA 1
ATOM 2910 C C . ASP B 1 195 ? -18.453 7.105 -5.926 1 97 195 ASP B C 1
ATOM 2912 O O . ASP B 1 195 ? -17.969 6.004 -5.641 1 97 195 ASP B O 1
ATOM 2916 N N . SER B 1 196 ? -19.578 7.199 -6.332 1 94.44 196 SER B N 1
ATOM 2917 C CA . SER B 1 196 ? -20.562 6.133 -6.246 1 94.44 196 SER B CA 1
ATOM 2918 C C . SER B 1 196 ? -20.25 5 -7.215 1 94.44 196 SER B C 1
ATOM 2920 O O . SER B 1 196 ? -20.625 3.848 -6.977 1 94.44 196 SER B O 1
ATOM 2922 N N . GLY B 1 197 ? -19.562 5.305 -8.195 1 92.88 197 GLY B N 1
ATOM 2923 C CA . GLY B 1 197 ? -19.266 4.32 -9.227 1 92.88 197 GLY B CA 1
ATOM 2924 C C . GLY B 1 197 ? -18.125 3.389 -8.852 1 92.88 197 GLY B C 1
ATOM 2925 O O . GLY B 1 197 ? -17.938 2.354 -9.492 1 92.88 197 GLY B O 1
ATOM 2926 N N . VAL B 1 198 ? -17.453 3.738 -7.758 1 95.19 198 VAL B N 1
ATOM 2927 C CA . VAL B 1 198 ? -16.266 2.949 -7.453 1 95.19 198 VAL B CA 1
ATOM 2928 C C . VAL B 1 198 ? -16.328 2.445 -6.012 1 95.19 198 VAL B C 1
ATOM 2930 O O . VAL B 1 198 ? -15.297 2.289 -5.355 1 95.19 198 VAL B O 1
ATOM 2933 N N . GLY B 1 199 ? -17.5 2.338 -5.469 1 94.12 199 GLY B N 1
ATOM 2934 C CA . GLY B 1 199 ? -17.688 1.731 -4.16 1 94.12 199 GLY B CA 1
ATOM 2935 C C . GLY B 1 199 ? -18.094 2.73 -3.094 1 94.12 199 GLY B C 1
ATOM 2936 O O . GLY B 1 199 ? -18.312 2.357 -1.938 1 94.12 199 GLY B O 1
ATOM 2937 N N . GLY B 1 200 ? -18.219 3.99 -3.535 1 94.94 200 GLY B N 1
ATOM 2938 C CA . GLY B 1 200 ? -18.625 5 -2.572 1 94.94 200 GLY B CA 1
ATOM 2939 C C . GLY B 1 200 ? -20.062 4.84 -2.125 1 94.94 200 GLY B C 1
ATOM 2940 O O . GLY B 1 200 ? -20.484 5.434 -1.128 1 94.94 200 GLY B O 1
ATOM 2941 N N . ASP B 1 201 ? -20.797 4.125 -2.879 1 93.12 201 ASP B N 1
ATOM 2942 C CA . ASP B 1 201 ? -22.188 3.793 -2.557 1 93.12 201 ASP B CA 1
ATOM 2943 C C . ASP B 1 201 ? -22.359 2.291 -2.336 1 93.12 201 ASP B C 1
ATOM 2945 O O . ASP B 1 201 ? -22.234 1.503 -3.275 1 93.12 201 ASP B O 1
ATOM 2949 N N . SER B 1 202 ? -22.703 1.9 -1.058 1 88.38 202 SER B N 1
ATOM 2950 C CA . SER B 1 202 ? -22.875 0.488 -0.734 1 88.38 202 SER B CA 1
ATOM 2951 C C . SER B 1 202 ? -24.344 0.143 -0.509 1 88.38 202 SER B C 1
ATOM 2953 O O . SER B 1 202 ? -24.656 -0.881 0.099 1 88.38 202 SER B O 1
ATOM 2955 N N . SER B 1 203 ? -25.203 0.955 -0.864 1 87.88 203 SER B N 1
ATOM 2956 C CA . SER B 1 203 ? -26.625 0.81 -0.578 1 87.88 203 SER B CA 1
ATOM 2957 C C . SER B 1 203 ? -27.141 -0.553 -1.027 1 87.88 203 SER B C 1
ATOM 2959 O O . SER B 1 203 ? -27.984 -1.156 -0.355 1 87.88 203 SER B O 1
ATOM 2961 N N . ARG B 1 204 ? -26.625 -1.137 -2.07 1 85.19 204 ARG B N 1
ATOM 2962 C CA . ARG B 1 204 ? -27.125 -2.379 -2.65 1 85.19 204 ARG B CA 1
ATOM 2963 C C . ARG B 1 204 ? -26.719 -3.582 -1.812 1 85.19 204 ARG B C 1
ATOM 2965 O O . ARG B 1 204 ? -27.312 -4.656 -1.919 1 85.19 204 ARG B O 1
ATOM 2972 N N . VAL B 1 205 ? -25.734 -3.369 -1.021 1 86.19 205 VAL B N 1
ATOM 2973 C CA . VAL B 1 205 ? -25.25 -4.508 -0.254 1 86.19 205 VAL B CA 1
ATOM 2974 C C . VAL B 1 205 ? -25.312 -4.199 1.238 1 86.19 205 VAL B C 1
ATOM 2976 O O . VAL B 1 205 ? -24.75 -4.926 2.059 1 86.19 205 VAL B O 1
ATOM 2979 N N . GLU B 1 206 ? -25.859 -3.121 1.628 1 84.12 206 GLU B N 1
ATOM 2980 C CA . GLU B 1 206 ? -25.859 -2.615 2.998 1 84.12 206 GLU B CA 1
ATOM 2981 C C . GLU B 1 206 ? -26.375 -3.672 3.973 1 84.12 206 GLU B C 1
ATOM 2983 O O . GLU B 1 206 ? -25.828 -3.84 5.059 1 84.12 206 GLU B O 1
ATOM 2988 N N . ASP B 1 207 ? -27.453 -4.41 3.691 1 81.69 207 ASP B N 1
ATOM 2989 C CA . ASP B 1 207 ? -28.047 -5.418 4.562 1 81.69 207 ASP B CA 1
ATOM 2990 C C . ASP B 1 207 ? -27.062 -6.559 4.836 1 81.69 207 ASP B C 1
ATOM 2992 O O . ASP B 1 207 ? -27.078 -7.152 5.914 1 81.69 207 ASP B O 1
ATOM 2996 N N . ARG B 1 208 ? -26.234 -6.816 3.959 1 82.75 208 ARG B N 1
ATOM 2997 C CA . ARG B 1 208 ? -25.281 -7.91 4.074 1 82.75 208 ARG B CA 1
ATOM 2998 C C . ARG B 1 208 ? -24.047 -7.48 4.867 1 82.75 208 ARG B C 1
ATOM 3000 O O . ARG B 1 208 ? -23.344 -8.312 5.441 1 82.75 208 ARG B O 1
ATOM 3007 N N . LEU B 1 209 ? -23.766 -6.164 4.941 1 79.94 209 LEU B N 1
ATOM 3008 C CA . LEU B 1 209 ? -22.578 -5.633 5.605 1 79.94 209 LEU B CA 1
ATOM 3009 C C . LEU B 1 209 ? -22.844 -5.406 7.09 1 79.94 209 LEU B C 1
ATOM 3011 O O . LEU B 1 209 ? -21.906 -5.316 7.887 1 79.94 209 LEU B O 1
ATOM 3015 N N . GLN B 1 210 ? -23.812 -5.195 7.805 1 67.94 210 GLN B N 1
ATOM 3016 C CA . GLN B 1 210 ? -24.156 -4.758 9.156 1 67.94 210 GLN B CA 1
ATOM 3017 C C . GLN B 1 210 ? -23.844 -5.844 10.18 1 67.94 210 GLN B C 1
ATOM 3019 O O . GLN B 1 210 ? -23.766 -5.574 11.375 1 67.94 210 GLN B O 1
ATOM 3024 N N . GLU B 1 211 ? -23.438 -7 9.977 1 53.88 211 GLU B N 1
ATOM 3025 C CA . GLU B 1 211 ? -23.281 -7.887 11.125 1 53.88 211 GLU B CA 1
ATOM 3026 C C . GLU B 1 211 ? -21.812 -8.195 11.398 1 53.88 211 GLU B C 1
ATOM 3028 O O . GLU B 1 211 ? -21.062 -8.531 10.477 1 53.88 211 GLU B O 1
ATOM 3033 N N . GLY B 1 212 ? -21.281 -8.062 12.695 1 46.09 212 GLY B N 1
ATOM 3034 C CA . GLY B 1 212 ? -20.172 -8.508 13.523 1 46.09 212 GLY B CA 1
ATOM 3035 C C . GLY B 1 212 ? -18.812 -8.227 12.898 1 46.09 212 GLY B C 1
ATOM 3036 O O . GLY B 1 212 ? -18.406 -8.906 11.953 1 46.09 212 GLY B O 1
ATOM 3037 N N . VAL B 1 213 ? -18.219 -7.051 12.781 1 47 213 VAL B N 1
ATOM 3038 C CA . VAL B 1 213 ? -16.969 -6.773 12.07 1 47 213 VAL B CA 1
ATOM 3039 C C . VAL B 1 213 ? -15.789 -6.957 13.023 1 47 213 VAL B C 1
ATOM 3041 O O . VAL B 1 213 ? -15.797 -6.43 14.133 1 47 213 VAL B O 1
ATOM 3044 N N . MET B 1 214 ? -14.711 -7.867 12.812 1 50.91 214 MET B N 1
ATOM 3045 C CA . MET B 1 214 ? -13.422 -7.871 13.508 1 50.91 214 MET B CA 1
ATOM 3046 C C . MET B 1 214 ? -12.398 -7.031 12.75 1 50.91 214 MET B C 1
ATOM 3048 O O . MET B 1 214 ? -12.703 -6.484 11.688 1 50.91 214 MET B O 1
ATOM 3052 N N . GLN B 1 215 ? -11.016 -7.223 12.914 1 46.62 215 GLN B N 1
ATOM 3053 C CA . GLN B 1 215 ? -9.828 -6.445 12.586 1 46.62 215 GLN B CA 1
ATOM 3054 C C . GLN B 1 215 ? -9.641 -6.34 11.07 1 46.62 215 GLN B C 1
ATOM 3056 O O . GLN B 1 215 ? -9.695 -7.348 10.359 1 46.62 215 GLN B O 1
ATOM 3061 N N . VAL B 1 216 ? -9.742 -5.07 10.461 1 44.03 216 VAL B N 1
ATOM 3062 C CA . VAL B 1 216 ? -9.641 -4.836 9.023 1 44.03 216 VAL B CA 1
ATOM 3063 C C . VAL B 1 216 ? -8.172 -4.645 8.633 1 44.03 216 VAL B C 1
ATOM 3065 O O . VAL B 1 216 ? -7.465 -3.842 9.242 1 44.03 216 VAL B O 1
ATOM 3068 N N . VAL B 1 217 ? -7.492 -5.594 7.906 1 42.78 217 VAL B N 1
ATOM 3069 C CA . VAL B 1 217 ? -6.152 -5.441 7.352 1 42.78 217 VAL B CA 1
ATOM 3070 C C . VAL B 1 217 ? -6.223 -4.691 6.023 1 42.78 217 VAL B C 1
ATOM 3072 O O . VAL B 1 217 ? -7.062 -4.996 5.176 1 42.78 217 VAL B O 1
ATOM 3075 N N . GLY B 1 218 ? -5.879 -3.414 5.945 1 41.34 218 GLY B N 1
ATOM 3076 C CA . GLY B 1 218 ? -5.668 -2.674 4.711 1 41.34 218 GLY B CA 1
ATOM 3077 C C . GLY B 1 218 ? -4.242 -2.752 4.203 1 41.34 218 GLY B C 1
ATOM 3078 O O . GLY B 1 218 ? -3.311 -2.965 4.984 1 41.34 218 GLY B O 1
#

Organism: Polarella glacialis (NCBI:txid89957)

Nearest PDB structures (foldseek):
  7n61-assembly1_0B  TM=4.149E-01  e=1.476E-05  Chlamydomonas reinhardtii
  8fky-assembly1_BC  TM=4.394E-01  e=1.263E-04  Homo sapiens
  6gmh-assembly1_W  TM=4.584E-01  e=4.138E-04  Homo sapiens
  7kqq-assembly1_A  TM=4.553E-01  e=6.502E-04  Homo sapiens
  7mq8-assembly1_LQ  TM=4.085E-01  e=7.704E-04  Homo sapiens

Solvent-accessible surface area (backbone atoms only — not comparable to full-atom values): 19752 Å² total; per-residue (Å²): 97,8,35,25,29,49,45,43,21,56,25,9,32,38,32,34,28,71,69,8,24,62,49,46,32,30,26,53,64,28,25,10,44,47,76,92,50,41,87,70,32,58,43,49,39,73,45,73,42,45,24,38,33,15,35,40,33,34,28,78,71,11,22,62,51,48,32,27,26,54,68,29,25,9,45,49,76,92,50,42,86,70,31,61,44,45,41,75,45,72,43,41,26,44,36,13,32,40,32,33,29,77,73,11,24,61,49,51,35,31,28,54,65,35,25,10,44,48,76,94,50,43,85,72,33,61,44,47,39,73,44,70,42,46,23,43,27,12,32,39,33,34,30,76,68,11,23,58,53,46,35,29,24,56,66,24,24,9,43,44,75,92,50,41,85,71,29,63,42,46,39,74,46,70,46,40,29,40,32,16,32,42,33,33,27,68,65,9,31,66,49,46,32,28,26,53,63,32,24,8,46,43,77,91,50,44,86,76,38,50,32,38,31,54,73,64,63,121,97,7,38,22,28,51,44,44,21,55,25,9,32,38,33,35,28,70,68,10,24,60,49,46,32,30,26,52,64,28,25,11,45,46,73,93,48,40,87,71,32,58,44,48,40,74,45,71,42,44,23,38,31,16,33,39,33,34,29,77,70,11,23,62,48,49,33,27,25,56,67,31,26,9,46,47,76,94,49,41,85,72,32,62,43,45,42,74,46,71,44,39,26,43,35,14,33,41,32,34,29,77,73,11,24,62,51,51,34,32,27,54,66,34,24,9,46,47,76,94,50,42,86,71,32,60,43,48,39,74,46,71,42,46,22,43,28,12,32,39,33,33,28,78,71,10,23,60,52,46,34,29,24,56,66,23,24,9,44,46,74,93,50,41,85,72,31,62,44,46,40,74,47,72,46,42,29,40,34,15,32,41,32,33,27,69,65,8,31,66,50,47,32,29,28,54,64,31,24,7,46,45,76,92,49,44,88,78,39,47,35,39,23,57,74,63,66,120

pLDDT: mean 93.27, std 10.25, range [41.16, 98.69]

InterPro domains:
  IPR009091 Regulator of chromosome condensation 1/beta-lactamase-inhibitor protein II [G3DSA:2.130.10.30] (1-216)
  IPR009091 Regulator of chromosome condensation 1/beta-lactamase-inhibitor protein II [SSF50985] (3-198)
  IPR051625 Diverse Signaling and Regulatory Domain-Containing Protein [PTHR22872] (41-167)

Secondary structure (DSSP, 8-state):
--EEEEEE-SSEEEEEETTS-EEEEE-GGGTT--GGGGGGSSS-EEEEEE-SSEEEEEETTS-EEEEE-GGGTT--GGGGGGGSS-EEEEEE-SSEEEEEETTS-EEEEE-GGGTT--GGGGGGGSS-EEEEEE-SSEEEEEETTS-EEEEE-GGGTT--GGGGGGGSS-EEEEEE-SSEEEEEETTS-EEEEE-GGGTT--GGGHHHHSS-------/--EEEEEE-SSEEEEEETTS-EEEEE-GGGTT--GGGGGGSSS-EEEEEE-SSEEEEEETTS-EEEEE-GGGTT--GGGGGGGSS-EEEEEE-SSEEEEEETTS-EEEEE-GGGTT--GGGGGGGSS-EEEEEE-SSEEEEEETTS-EEEEE-GGGTT--GGGGGGGSS-EEEEEE-SSEEEEEETTS-EEEEE-GGGTT--GGGHHHH-S-------

Sequence (436 aa):
EGVVQIVGNDYAFAAAKSDGSVISWGDSGQGGDSSRVEDRLQEGVVQVVANGAAFAAVKSDGSVITWGDSGVGGDSSRVEDRLQEGVVQVVGNACAFAAVKSDGSVITWGDSGVGGDSSRVEDRLQEGVVQVVANGAAFAAVKADGSVISWGDSGQGGDSSRVEDRLQEGVVQVVGNVCAFAAVKSDGSVITWGDSGVGGDSSRVEDRLQEGVMQVVGEGVVQIVGNDYAFAAAKSDGSVISWGDSGQGGDSSRVEDRLQEGVVQVVANGAAFAAVKSDGSVITWGDSGVGGDSSRVEDRLQEGVVQVVGNACAFAAVKSDGSVITWGDSGVGGDSSRVEDRLQEGVVQVVANGAAFAAVKADGSVISWGDSGQGGDSSRVEDRLQEGVVQVVGNVCAFAAVKSDGSVITWGDSGVGGDSSRVEDRLQEGVMQVVG

Radius of gyration: 21.31 Å; Cα contacts (8 Å, |Δi|>4): 1422; chains: 2; bounding box: 57×54×42 Å